Protein AF-A0AAV7YEY8-F1 (afdb_monomer_lite)

Sequence (402 aa):
MEERMKKLDQERDEMINVRKHMEEERKQMEARRTKLEKQLDEMQEEQTEMKDKRNVMENELKQLKFEKLIFEEDFETYKALKKKDLQIEKQNEQIDKQNKQIKEQNKQIKEQNNRIDKQDEKVNLQALTNKTKGLSIGKLPQKQNPQQEHKTQGKLQKRLEIGLSKVRYCIKIWKEEHRISKKKRGVKKREFENDLKNFVLEETVENRTMSCQILSNKCKTKFPNSKCSPTTIYRIRKSLNFDYKPPRIRQSLNEIQIAKRLLFALDHKSNKTDWARVLFTDESWVIKKANREYGCLNWIFQQDGARPHTSRKTMDFLNRGCQVMNPWPPNIPDLNPIENLWSIMDRRLKHVNPKNKEEFIDQLINVWESIKWETLENLTLSMDNRINLVIERDGQSINGFF

Radius of gyration: 41.85 Å; chains: 1; bounding box: 90×103×109 Å

InterPro domains:
  IPR036397 Ribonuclease H superfamily [G3DSA:3.30.420.10] (287-399)
  IPR038717 Tc1-like transposase, DDE domain [PF13358] (291-360)

Foldseek 3Di:
DVVVVVVVVVVVVVVVVVVVVVVVVVVVVVVVVVVVVVVVVVVVVVVVVVVVVVVVVVVVVVVVVVVVVVDDDDDVVVVVVVVVVVVVVVVVVVVVVVVVVVVVVVVVVVVVVVVVVVVVVVVPPPDDDDDDDDDDDDDDYDYDDDYDDADDDVVNCVGVVDDNVVVVVQVVCCVPVVDSDPPPPPDPCDPCNVVLLVLLVVCCVVPVPDQLQNVLVVCCVVPVPDPRDSVNSVVSCVVVVNDDDDDDDDDDDDPVLLQQLLVVLVVCVVVVDDLVLEDFDEPDDCLVPCCVPQNFQSHEYEYAPDPVCPDPVNCVVDVVRYHYPPPPGHPPPQLGLVNVVVVQLVVQCVVPDDDDPVSVVVSSVVSVVPDDPVNVVVSSVCNNVSSVVSNVVSSDHPPPVD

Secondary structure (DSSP, 8-state):
-HHHHHHHHHHHHHHHHHHHHHHHHHHHHHHHHHHHHHHHHHHHHHHHHHHHHHHHHHHHHHHHHHHHTT----HHHHHHHHHHHHHHHHHHHHHHHHHHHHHHHHHHHHHHHHHHHHHHHTTS----------------------------THHHHTTS---HHHHHHHHHHHHHHSS-----------TTHHHHHHHHHHHHHHTTT--HHHHHHHHHHH-TT----HHHHHHHHHHTT----PPPP-----HHHHHHHHHHHHHHHHTT--GGGEEE-SS---HHHHHHHT-TTSSEEE----TTTTSHHHHHHHTTTSEE--PPPSS-TTT-HHHHHHHHHHHHHTT---SSHHHHHHHHHHHHHTS-HHHHHHHHHHHHHHHHHHHTTTT---TT--

Organism: NCBI:txid1746091

pLDDT: mean 74.83, std 17.25, range [26.92, 95.62]

Structure (mmCIF, N/CA/C/O backbone):
data_AF-A0AAV7YEY8-F1
#
_entry.id   AF-A0AAV7YEY8-F1
#
loop_
_atom_site.group_PDB
_atom_site.id
_atom_site.type_symbol
_atom_site.label_atom_id
_atom_site.label_alt_id
_atom_site.label_comp_id
_atom_site.label_asym_id
_atom_site.label_entity_id
_atom_site.label_seq_id
_atom_site.pdbx_PDB_ins_code
_atom_site.Cartn_x
_atom_site.Cartn_y
_atom_site.Cartn_z
_atom_site.occupancy
_atom_site.B_iso_or_equiv
_atom_site.auth_seq_id
_atom_site.auth_comp_id
_atom_site.auth_asym_id
_atom_site.auth_atom_id
_atom_site.pdbx_PDB_model_num
ATOM 1 N N . MET A 1 1 ? 50.039 70.702 -39.456 1.00 62.25 1 MET A N 1
ATOM 2 C CA . MET A 1 1 ? 48.686 70.165 -39.158 1.00 62.25 1 MET A CA 1
ATOM 3 C C . MET A 1 1 ? 48.492 68.809 -39.827 1.00 62.25 1 MET A C 1
ATOM 5 O O . MET A 1 1 ? 48.155 67.862 -39.131 1.00 62.25 1 MET A O 1
ATOM 9 N N . GLU A 1 2 ? 48.780 68.694 -41.127 1.00 64.31 2 GLU A N 1
ATOM 10 C CA . GLU A 1 2 ? 48.657 67.454 -41.914 1.00 64.31 2 GLU A CA 1
ATOM 11 C C . GLU A 1 2 ? 49.339 66.222 -41.304 1.00 64.31 2 GLU A C 1
ATOM 13 O O . GLU A 1 2 ? 48.735 65.160 -41.302 1.00 64.31 2 GLU A O 1
ATOM 18 N N . GLU A 1 3 ? 50.542 66.331 -40.728 1.00 64.19 3 GLU A N 1
ATOM 19 C CA . GLU A 1 3 ? 51.208 65.190 -40.063 1.00 64.19 3 GLU A CA 1
ATOM 20 C C . GLU A 1 3 ? 50.361 64.575 -38.940 1.00 64.19 3 GLU A C 1
ATOM 22 O O . GLU A 1 3 ? 50.338 63.360 -38.766 1.00 64.19 3 GLU A O 1
ATOM 27 N N . ARG A 1 4 ? 49.616 65.408 -38.201 1.00 63.16 4 ARG A N 1
ATOM 28 C CA . ARG A 1 4 ? 48.735 64.951 -37.121 1.00 63.16 4 ARG A CA 1
ATOM 29 C C . ARG A 1 4 ? 47.470 64.284 -37.665 1.00 63.16 4 ARG A C 1
ATOM 31 O O . ARG A 1 4 ? 46.972 63.370 -37.022 1.00 63.16 4 ARG A O 1
ATOM 38 N N . MET A 1 5 ? 46.996 64.697 -38.844 1.00 67.12 5 MET A N 1
ATOM 39 C CA . MET A 1 5 ? 45.940 63.983 -39.574 1.00 67.12 5 MET A CA 1
ATOM 40 C C . MET A 1 5 ? 46.462 62.641 -40.091 1.00 67.12 5 MET A C 1
ATOM 42 O O . MET A 1 5 ? 45.913 61.615 -39.722 1.00 67.12 5 MET A O 1
ATOM 46 N N . LYS A 1 6 ? 47.595 62.626 -40.809 1.00 69.88 6 LYS A N 1
ATOM 47 C CA . LYS A 1 6 ? 48.237 61.398 -41.312 1.00 69.88 6 LYS A CA 1
ATOM 48 C C . LYS A 1 6 ? 48.476 60.369 -40.205 1.00 69.88 6 LYS A C 1
ATOM 50 O O . LYS A 1 6 ? 48.215 59.192 -40.419 1.00 69.88 6 LYS A O 1
ATOM 55 N N . LYS A 1 7 ? 48.911 60.801 -39.014 1.00 67.81 7 LYS A N 1
ATOM 56 C CA . LYS A 1 7 ? 49.095 59.904 -37.863 1.00 67.81 7 LYS A CA 1
ATOM 57 C C . LYS A 1 7 ? 47.770 59.360 -37.311 1.00 67.81 7 LYS A C 1
ATOM 59 O O . LYS A 1 7 ? 47.708 58.182 -36.989 1.00 67.81 7 LYS A O 1
ATOM 64 N N . LEU A 1 8 ? 46.716 60.178 -37.244 1.00 66.44 8 LEU A N 1
ATOM 65 C CA . LEU A 1 8 ? 45.377 59.724 -36.841 1.00 66.44 8 LEU A CA 1
ATOM 66 C C . LEU A 1 8 ? 44.744 58.784 -37.877 1.00 66.44 8 LEU A C 1
ATOM 68 O O . LEU A 1 8 ? 44.064 57.837 -37.492 1.00 66.44 8 LEU A O 1
ATOM 72 N N . ASP A 1 9 ? 44.984 59.007 -39.170 1.00 69.94 9 ASP A N 1
ATOM 73 C CA . ASP A 1 9 ? 44.540 58.108 -40.236 1.00 69.94 9 ASP A CA 1
ATOM 74 C C . ASP A 1 9 ? 45.327 56.781 -40.211 1.00 69.94 9 ASP A C 1
ATOM 76 O O . ASP A 1 9 ? 44.713 55.725 -40.325 1.00 69.94 9 ASP A O 1
ATOM 80 N N . GLN A 1 10 ? 46.639 56.792 -39.923 1.00 68.31 10 GLN A N 1
ATOM 81 C CA . GLN A 1 10 ? 47.403 55.561 -39.653 1.00 68.31 10 GLN A CA 1
ATOM 82 C C . GLN A 1 10 ? 46.877 54.800 -38.424 1.00 68.31 10 GLN A C 1
ATOM 84 O O . GLN A 1 10 ? 46.583 53.614 -38.530 1.00 68.31 10 GLN A O 1
ATOM 89 N N . GLU A 1 11 ? 46.703 55.469 -37.278 1.00 64.62 11 GLU A N 1
ATOM 90 C CA . GLU A 1 11 ? 46.168 54.858 -36.046 1.00 64.62 11 GLU A CA 1
ATOM 91 C C . GLU A 1 11 ? 44.743 54.299 -36.264 1.00 64.62 11 GLU A C 1
ATOM 93 O O . GLU A 1 11 ? 44.367 53.265 -35.705 1.00 64.62 11 GLU A O 1
ATOM 98 N N . ARG A 1 12 ? 43.952 54.942 -37.134 1.00 69.56 12 ARG A N 1
ATOM 99 C CA . ARG A 1 12 ? 42.629 54.477 -37.567 1.00 69.56 12 ARG A CA 1
ATOM 100 C C . ARG A 1 12 ? 42.708 53.250 -38.476 1.00 69.56 12 ARG A C 1
ATOM 102 O O . ARG A 1 12 ? 41.931 52.318 -38.269 1.00 69.56 12 ARG A O 1
ATOM 109 N N . ASP A 1 13 ? 43.609 53.227 -39.451 1.00 70.19 13 ASP A N 1
ATOM 110 C CA . ASP A 1 13 ? 43.787 52.086 -40.355 1.00 70.19 13 ASP A CA 1
ATOM 111 C C . ASP A 1 13 ? 44.376 50.868 -39.625 1.00 70.19 13 ASP A C 1
ATOM 113 O O . ASP A 1 13 ? 43.931 49.739 -39.850 1.00 70.19 13 ASP A O 1
ATOM 117 N N . GLU A 1 14 ? 45.288 51.079 -38.672 1.00 71.00 14 GLU A N 1
ATOM 118 C CA . GLU A 1 14 ? 45.766 50.051 -37.741 1.00 71.00 14 GLU A CA 1
ATOM 119 C C . GLU A 1 14 ? 44.608 49.473 -36.911 1.00 71.00 14 GLU A C 1
ATOM 121 O O . GLU A 1 14 ? 44.406 48.257 -36.903 1.00 71.00 14 GLU A O 1
ATOM 126 N N . MET A 1 15 ? 43.774 50.322 -36.299 1.00 65.81 15 MET A N 1
ATOM 127 C CA . MET A 1 15 ? 42.563 49.900 -35.574 1.00 65.81 15 MET A CA 1
ATOM 128 C C . MET A 1 15 ? 41.563 49.138 -36.460 1.00 65.81 15 MET A C 1
ATOM 130 O O . MET A 1 15 ? 40.962 48.155 -36.018 1.00 65.81 15 MET A O 1
ATOM 134 N N . ILE A 1 16 ? 41.386 49.553 -37.718 1.00 71.06 16 ILE A N 1
ATOM 135 C CA . ILE A 1 16 ? 40.539 48.855 -38.696 1.00 71.06 16 ILE A CA 1
ATOM 136 C C . ILE A 1 16 ? 41.119 47.474 -39.025 1.00 71.06 16 ILE A C 1
ATOM 138 O O . ILE A 1 16 ? 40.364 46.504 -39.101 1.00 71.06 16 ILE A O 1
ATOM 142 N N . ASN A 1 17 ? 42.436 47.353 -39.185 1.00 67.00 17 ASN A N 1
ATOM 143 C CA . ASN A 1 17 ? 43.091 46.084 -39.497 1.00 67.00 17 ASN A CA 1
ATOM 144 C C . ASN A 1 17 ? 43.100 45.122 -38.297 1.00 67.00 17 ASN A C 1
ATOM 146 O O . ASN A 1 17 ? 42.762 43.953 -38.471 1.00 67.00 17 ASN A O 1
ATOM 150 N N . VAL A 1 18 ? 43.348 45.608 -37.075 1.00 67.44 18 VAL A N 1
ATOM 151 C CA . VAL A 1 18 ? 43.189 44.817 -35.838 1.00 67.44 18 VAL A CA 1
ATOM 152 C C . VAL A 1 18 ? 41.746 44.328 -35.687 1.00 67.44 18 VAL A C 1
ATOM 154 O O . VAL A 1 18 ? 41.520 43.156 -35.389 1.00 67.44 18 VAL A O 1
ATOM 157 N N . ARG A 1 19 ? 40.748 45.183 -35.954 1.00 67.12 19 ARG A N 1
ATOM 158 C CA . ARG A 1 19 ? 39.335 44.784 -35.885 1.00 67.12 19 ARG A CA 1
ATOM 159 C C . ARG A 1 19 ? 38.965 43.734 -36.937 1.00 67.12 19 ARG A C 1
ATOM 161 O O . ARG A 1 19 ? 38.253 42.794 -36.593 1.00 67.12 19 ARG A O 1
ATOM 168 N N . LYS A 1 20 ? 39.450 43.858 -38.180 1.00 71.25 20 LYS A N 1
ATOM 169 C CA . LYS A 1 20 ? 39.280 42.818 -39.215 1.00 71.25 20 LYS A CA 1
ATOM 170 C C . LYS A 1 20 ? 39.879 41.491 -38.752 1.00 71.25 20 LYS A C 1
ATOM 172 O O . LYS A 1 20 ? 39.184 40.483 -38.796 1.00 71.25 20 LYS A O 1
ATOM 177 N N . HIS A 1 21 ? 41.109 41.512 -38.236 1.00 70.88 21 HIS A N 1
ATOM 178 C CA . HIS A 1 21 ? 41.810 40.313 -37.778 1.00 70.88 21 HIS A CA 1
ATOM 179 C C . HIS A 1 21 ? 41.067 39.603 -36.633 1.00 70.88 21 HIS A C 1
ATOM 181 O O . HIS A 1 21 ? 40.788 38.412 -36.730 1.00 70.88 21 HIS A O 1
ATOM 187 N N . MET A 1 22 ? 40.627 40.345 -35.609 1.00 61.62 22 MET A N 1
ATOM 188 C CA . MET A 1 22 ? 39.791 39.812 -34.520 1.00 61.62 22 MET A CA 1
ATOM 189 C C . MET A 1 22 ? 38.469 39.204 -35.025 1.00 61.62 22 MET A C 1
ATOM 191 O O . MET A 1 22 ? 37.975 38.218 -34.476 1.00 61.62 22 MET A O 1
ATOM 195 N N . GLU A 1 23 ? 37.865 39.783 -36.068 1.00 71.06 23 GLU A N 1
ATOM 196 C CA . GLU A 1 23 ? 36.619 39.271 -36.647 1.00 71.06 23 GLU A CA 1
ATOM 197 C C . GLU A 1 23 ? 36.851 38.043 -37.551 1.00 71.06 23 GLU A C 1
ATOM 199 O O . GLU A 1 23 ? 36.002 37.153 -37.608 1.00 71.06 23 GLU A O 1
ATOM 204 N N . GLU A 1 24 ? 38.010 37.947 -38.206 1.00 75.31 24 GLU A N 1
ATOM 205 C CA . GLU A 1 24 ? 38.478 36.754 -38.922 1.00 75.31 24 GLU A CA 1
ATOM 206 C C . GLU A 1 24 ? 38.799 35.606 -37.957 1.00 75.31 24 GLU A C 1
ATOM 208 O O . GLU A 1 24 ? 38.344 34.485 -38.184 1.00 75.31 24 GLU A O 1
ATOM 213 N N . GLU A 1 25 ? 39.499 35.866 -36.847 1.00 69.50 25 GLU A N 1
ATOM 214 C CA . GLU A 1 25 ? 39.728 34.875 -35.788 1.00 69.50 25 GLU A CA 1
ATOM 215 C C . GLU A 1 25 ? 38.409 34.378 -35.190 1.00 69.50 25 GLU A C 1
ATOM 217 O O . GLU A 1 25 ? 38.214 33.169 -35.037 1.00 69.50 25 GLU A O 1
ATOM 222 N N . ARG A 1 26 ? 37.457 35.282 -34.918 1.00 67.94 26 ARG A N 1
ATOM 223 C CA . ARG A 1 26 ? 36.124 34.902 -34.435 1.00 67.94 26 ARG A CA 1
ATOM 224 C C . ARG A 1 26 ? 35.391 34.007 -35.437 1.00 67.94 26 ARG A C 1
ATOM 226 O O . ARG A 1 26 ? 34.887 32.960 -35.035 1.00 67.94 26 ARG A O 1
ATOM 233 N N . LYS A 1 27 ? 35.393 34.353 -36.729 1.00 75.25 27 LYS A N 1
ATOM 234 C CA . LYS A 1 27 ? 34.797 33.525 -37.797 1.00 75.25 27 LYS A CA 1
ATOM 235 C C . LYS A 1 27 ? 35.492 32.165 -37.926 1.00 75.25 27 LYS A C 1
ATOM 237 O O . LYS A 1 27 ? 34.819 31.157 -38.124 1.00 75.25 27 LYS A O 1
ATOM 242 N N . GLN A 1 28 ? 36.814 32.096 -37.747 1.00 73.31 28 GLN A N 1
ATOM 243 C CA . GLN A 1 28 ? 37.541 30.823 -37.701 1.00 73.31 28 GLN A CA 1
ATOM 244 C C . GLN A 1 28 ? 37.166 29.973 -36.478 1.00 73.31 28 GLN A C 1
ATOM 246 O O . GLN A 1 28 ? 37.011 28.759 -36.614 1.00 73.31 28 GLN A O 1
ATOM 251 N N . MET A 1 29 ? 37.008 30.571 -35.294 1.00 67.00 29 MET A N 1
ATOM 252 C CA . MET A 1 29 ? 36.571 29.855 -34.090 1.00 67.00 29 MET A CA 1
ATOM 253 C C . MET A 1 29 ? 35.130 29.346 -34.218 1.00 67.00 29 MET A C 1
ATOM 255 O O . MET A 1 29 ? 34.858 28.196 -33.883 1.00 67.00 29 MET A O 1
ATOM 259 N N . GLU A 1 30 ? 34.227 30.153 -34.771 1.00 72.56 30 GLU A N 1
ATOM 260 C CA . GLU A 1 30 ? 32.823 29.799 -35.008 1.00 72.56 30 GLU A CA 1
ATOM 261 C C . GLU A 1 30 ? 32.679 28.679 -36.059 1.00 72.56 30 GLU A C 1
ATOM 263 O O . GLU A 1 30 ? 31.960 27.701 -35.841 1.00 72.56 30 GLU A O 1
ATOM 268 N N . ALA A 1 31 ? 33.462 28.727 -37.144 1.00 76.62 31 ALA A N 1
ATOM 269 C CA . ALA A 1 31 ? 33.536 27.644 -38.128 1.00 76.62 31 ALA A CA 1
ATOM 270 C C . ALA A 1 31 ? 34.124 26.341 -37.544 1.00 76.62 31 ALA A C 1
ATOM 272 O O . ALA A 1 31 ? 33.639 25.249 -37.852 1.00 76.62 31 ALA A O 1
ATOM 273 N N . ARG A 1 32 ? 35.138 26.427 -36.666 1.00 76.56 32 ARG A N 1
ATOM 274 C CA . ARG A 1 32 ? 35.674 25.260 -35.933 1.00 76.56 32 ARG A CA 1
ATOM 275 C C . ARG A 1 32 ? 34.635 24.675 -34.975 1.00 76.56 32 ARG A C 1
ATOM 277 O O . ARG A 1 32 ? 34.496 23.456 -34.926 1.00 76.56 32 ARG A O 1
ATOM 284 N N . ARG A 1 33 ? 33.888 25.524 -34.263 1.00 68.75 33 ARG A N 1
ATOM 285 C CA . ARG A 1 33 ? 32.798 25.116 -33.366 1.00 68.75 33 ARG A CA 1
ATOM 286 C C . ARG A 1 33 ? 31.695 24.377 -34.127 1.00 68.75 33 ARG A C 1
ATOM 288 O O . ARG A 1 33 ? 31.407 23.239 -33.784 1.00 68.75 33 ARG A O 1
ATOM 295 N N . THR A 1 34 ? 31.181 24.963 -35.209 1.00 74.88 34 THR A N 1
ATOM 296 C CA . THR A 1 34 ? 30.127 24.351 -36.043 1.00 74.88 34 THR A CA 1
ATOM 297 C C . THR A 1 34 ? 30.566 22.992 -36.604 1.00 74.88 34 THR A C 1
ATOM 299 O O . THR A 1 34 ? 29.780 22.048 -36.670 1.00 74.88 34 THR A O 1
ATOM 302 N N . LYS A 1 35 ? 31.851 22.850 -36.971 1.00 83.69 35 LYS A N 1
ATO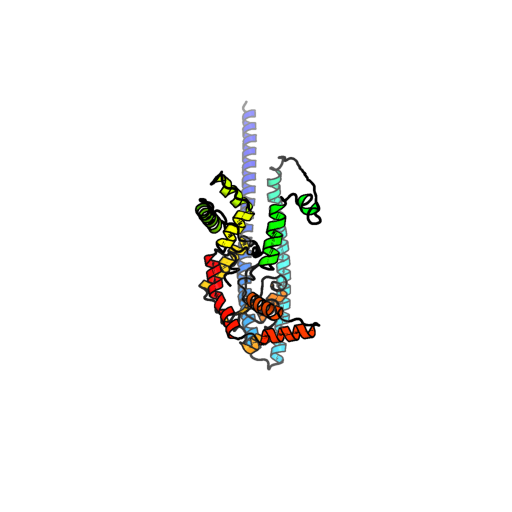M 303 C CA . LYS A 1 35 ? 32.418 21.566 -37.408 1.00 83.69 35 LYS A CA 1
ATOM 304 C C . LYS A 1 35 ? 32.433 20.519 -36.285 1.00 83.69 35 LYS A C 1
ATOM 306 O O . LYS A 1 35 ? 32.103 19.368 -36.550 1.00 83.69 35 LYS A O 1
ATOM 311 N N . LEU A 1 36 ? 32.797 20.903 -35.060 1.00 68.00 36 LEU A N 1
ATOM 312 C CA . LEU A 1 36 ? 32.790 20.007 -33.897 1.00 68.00 36 LEU A CA 1
ATOM 313 C C . LEU A 1 36 ? 31.368 19.622 -33.465 1.00 68.00 36 LEU A C 1
ATOM 315 O O . LEU A 1 36 ? 31.143 18.470 -33.111 1.00 68.00 36 LEU A O 1
ATOM 319 N N . GLU A 1 37 ? 30.413 20.552 -33.532 1.00 71.50 37 GLU A N 1
ATOM 320 C CA . GLU A 1 37 ? 28.995 20.287 -33.253 1.00 71.50 37 GLU A CA 1
ATOM 321 C C . GLU A 1 37 ? 28.425 19.273 -34.261 1.00 71.50 37 GLU A C 1
ATOM 323 O O . GLU A 1 37 ? 27.882 18.253 -33.845 1.00 71.50 37 GLU A O 1
ATOM 328 N N . LYS A 1 38 ? 28.690 19.435 -35.568 1.00 82.75 38 LYS A N 1
ATOM 329 C CA . LYS A 1 38 ? 28.281 18.447 -36.586 1.00 82.75 38 LYS A CA 1
ATOM 330 C C . LYS A 1 38 ? 28.879 17.052 -36.352 1.00 82.75 38 LYS A C 1
ATOM 332 O O . LYS A 1 38 ? 28.172 16.060 -36.490 1.00 82.75 38 LYS A O 1
ATOM 337 N N . GLN A 1 39 ? 30.156 16.967 -35.966 1.00 78.44 39 GLN A N 1
ATOM 338 C CA . GLN A 1 39 ? 30.795 15.684 -35.632 1.00 78.44 39 GLN A CA 1
ATOM 339 C C . GLN A 1 39 ? 30.209 15.049 -34.358 1.00 78.44 39 GLN A C 1
ATOM 341 O O . GLN A 1 39 ? 30.163 13.826 -34.245 1.00 78.44 39 GLN A O 1
ATOM 346 N N . LEU A 1 40 ? 29.747 15.858 -33.400 1.00 67.62 40 LEU A N 1
ATOM 347 C CA . LEU A 1 40 ? 29.091 15.378 -32.184 1.00 67.62 40 LEU A CA 1
ATOM 348 C C . LEU A 1 40 ? 27.679 14.835 -32.463 1.00 67.62 40 LEU A C 1
ATOM 350 O O . LEU A 1 40 ? 27.263 13.878 -31.809 1.00 67.62 40 LEU A O 1
ATOM 354 N N . ASP A 1 41 ? 26.955 15.411 -33.422 1.00 74.81 41 ASP A N 1
ATOM 355 C CA . ASP A 1 41 ? 25.645 14.915 -33.856 1.00 74.81 41 ASP A CA 1
ATOM 356 C C . ASP A 1 41 ? 25.776 13.604 -34.650 1.00 74.81 41 ASP A C 1
ATOM 358 O O . ASP A 1 41 ? 25.106 12.625 -34.322 1.00 74.81 41 ASP A O 1
ATOM 362 N N . GLU A 1 42 ? 26.725 13.526 -35.593 1.00 81.25 42 GLU A N 1
ATOM 363 C CA . GLU A 1 42 ? 27.070 12.288 -36.320 1.00 81.25 42 GLU A CA 1
ATOM 364 C C . GLU A 1 42 ? 27.399 11.135 -35.343 1.00 81.25 42 GLU A C 1
ATOM 366 O O . GLU A 1 42 ? 26.843 10.040 -35.441 1.00 81.25 42 GLU A O 1
ATOM 371 N N . MET A 1 43 ? 28.214 11.400 -34.312 1.00 70.38 43 MET A N 1
ATOM 372 C CA . MET A 1 43 ? 28.537 10.421 -33.260 1.00 70.38 43 MET A CA 1
ATOM 373 C C . MET A 1 43 ? 27.361 10.057 -32.331 1.00 70.38 43 MET A C 1
ATOM 375 O O . MET A 1 43 ? 27.432 9.040 -31.629 1.00 70.38 43 MET A O 1
ATOM 379 N N . GLN A 1 44 ? 26.304 10.872 -32.252 1.00 68.88 44 GLN A N 1
ATOM 380 C CA . GLN A 1 44 ? 25.084 10.553 -31.494 1.00 68.88 44 GLN A CA 1
ATOM 381 C C . GLN A 1 44 ? 24.115 9.694 -32.313 1.00 68.88 44 GLN A C 1
ATOM 383 O O . GLN A 1 44 ? 23.474 8.797 -31.753 1.00 68.88 44 GLN A O 1
ATOM 388 N N . GLU A 1 45 ? 24.041 9.921 -33.624 1.00 79.25 45 GLU A N 1
ATOM 389 C CA . GLU A 1 45 ? 23.266 9.095 -34.550 1.00 79.25 45 GLU A CA 1
ATOM 390 C C . GLU A 1 45 ? 23.844 7.670 -34.617 1.00 79.25 45 GLU A C 1
ATOM 392 O O . GLU A 1 45 ? 23.118 6.710 -34.347 1.00 79.25 45 GLU A O 1
ATOM 397 N N . GLU A 1 46 ? 25.167 7.522 -34.786 1.00 75.94 46 GLU A N 1
ATOM 398 C CA . GLU A 1 46 ? 25.861 6.221 -34.710 1.00 75.94 46 GLU A CA 1
ATOM 399 C C . GLU A 1 46 ? 25.606 5.488 -33.378 1.00 75.94 46 GLU A C 1
ATOM 401 O O . GLU A 1 46 ? 25.328 4.286 -33.359 1.00 75.94 46 GLU A O 1
ATOM 406 N N . GLN A 1 47 ? 25.663 6.195 -32.241 1.00 63.47 47 GLN A N 1
ATOM 407 C CA . GLN A 1 47 ? 25.373 5.604 -30.926 1.00 63.47 47 GLN A CA 1
ATOM 408 C C . GLN A 1 47 ? 23.916 5.148 -30.785 1.00 63.47 47 GLN A C 1
ATOM 410 O O . GLN A 1 47 ? 23.649 4.170 -30.081 1.00 63.47 47 GLN A O 1
ATOM 415 N N . THR A 1 48 ? 22.980 5.836 -31.436 1.00 73.81 48 THR A N 1
ATOM 416 C CA . THR A 1 48 ? 21.555 5.485 -31.413 1.00 73.81 48 THR A CA 1
ATOM 417 C C . THR A 1 48 ? 21.301 4.253 -32.279 1.00 73.81 48 THR A C 1
ATOM 419 O O . THR A 1 48 ? 20.737 3.273 -31.794 1.00 73.81 48 THR A O 1
ATOM 422 N N . GLU A 1 49 ? 21.836 4.225 -33.499 1.00 78.62 49 GLU A N 1
ATOM 423 C CA . GLU A 1 49 ? 21.730 3.071 -34.395 1.00 78.62 49 GLU A CA 1
ATOM 424 C C . GLU A 1 49 ? 22.399 1.814 -33.793 1.00 78.62 49 GLU A C 1
ATOM 426 O O . GLU A 1 49 ? 21.831 0.720 -33.819 1.00 78.62 49 GLU A O 1
ATOM 431 N N . MET A 1 50 ? 23.568 1.960 -33.156 1.00 69.25 50 MET A N 1
ATOM 432 C CA . MET A 1 50 ? 24.246 0.873 -32.432 1.00 69.25 50 MET A CA 1
ATOM 433 C C . MET A 1 50 ? 23.454 0.372 -31.217 1.00 69.25 50 MET A C 1
ATOM 435 O O . MET A 1 50 ? 23.457 -0.827 -30.921 1.00 69.25 50 MET A O 1
ATOM 439 N N . LYS A 1 51 ? 22.755 1.266 -30.511 1.00 72.25 51 LYS A N 1
ATOM 440 C CA . LYS A 1 51 ? 21.870 0.911 -29.395 1.00 72.25 51 LYS A CA 1
ATOM 441 C C . LYS A 1 51 ? 20.646 0.133 -29.878 1.00 72.25 51 LYS A C 1
ATOM 443 O O . LYS A 1 51 ? 20.263 -0.830 -29.218 1.00 72.25 51 LYS A O 1
ATOM 448 N N . ASP A 1 52 ? 20.080 0.474 -31.031 1.00 75.88 52 ASP A N 1
ATOM 449 C CA . ASP A 1 52 ? 18.922 -0.242 -31.572 1.00 75.88 52 ASP A CA 1
ATOM 450 C C . ASP A 1 52 ? 19.302 -1.571 -32.236 1.00 75.88 52 ASP A C 1
ATOM 452 O O . ASP A 1 52 ? 18.645 -2.580 -31.975 1.00 75.88 52 ASP A O 1
ATOM 456 N N . LYS A 1 53 ? 20.449 -1.650 -32.926 1.00 78.00 53 LYS A N 1
ATOM 457 C CA . LYS A 1 53 ? 21.075 -2.931 -33.320 1.00 78.00 53 LYS A CA 1
ATOM 458 C C . LYS A 1 53 ? 21.286 -3.849 -32.111 1.00 78.00 53 LYS A C 1
ATOM 460 O O . LYS A 1 53 ? 20.992 -5.042 -32.171 1.00 78.00 53 LYS A O 1
ATOM 465 N N . ARG A 1 54 ? 21.734 -3.294 -30.977 1.00 68.50 54 ARG A N 1
ATOM 466 C CA . ARG A 1 54 ? 21.831 -4.023 -29.703 1.00 68.50 54 ARG A CA 1
ATOM 467 C C . ARG A 1 54 ? 20.461 -4.446 -29.158 1.00 68.50 54 ARG A C 1
ATOM 469 O O . ARG A 1 54 ? 20.346 -5.578 -28.702 1.00 68.50 54 ARG A O 1
ATOM 476 N N . ASN A 1 55 ? 19.439 -3.589 -29.198 1.00 68.12 55 ASN A N 1
ATOM 477 C CA . ASN A 1 55 ? 18.084 -3.933 -28.746 1.00 68.12 55 ASN A CA 1
ATOM 478 C C . ASN A 1 55 ? 17.495 -5.105 -29.553 1.00 68.12 55 ASN A C 1
ATOM 480 O O . ASN A 1 55 ? 16.895 -6.006 -28.967 1.00 68.12 55 ASN A O 1
ATOM 484 N N . VAL A 1 56 ? 17.713 -5.123 -30.875 1.00 76.06 56 VAL A N 1
ATOM 485 C CA . VAL A 1 56 ? 17.333 -6.236 -31.761 1.00 76.06 56 VAL A CA 1
ATOM 486 C C . VAL A 1 56 ? 18.073 -7.514 -31.361 1.00 76.06 56 VAL A C 1
ATOM 488 O O . VAL A 1 56 ? 17.417 -8.486 -30.989 1.00 76.06 56 VAL A O 1
ATOM 491 N N . MET A 1 57 ? 19.410 -7.494 -31.301 1.00 68.56 57 MET A N 1
ATOM 492 C CA . MET A 1 57 ? 20.203 -8.669 -30.900 1.00 68.56 57 MET A CA 1
ATOM 493 C C . MET A 1 57 ? 19.872 -9.173 -29.486 1.00 68.56 57 MET A C 1
ATOM 495 O O . MET A 1 57 ? 19.867 -10.378 -29.245 1.00 68.56 57 MET A O 1
ATOM 499 N N . GLU A 1 58 ? 19.570 -8.292 -28.525 1.00 64.19 58 GLU A N 1
ATOM 500 C CA . GLU A 1 58 ? 19.129 -8.708 -27.188 1.00 64.19 58 GLU A CA 1
ATOM 501 C C . GLU A 1 58 ? 17.745 -9.373 -27.206 1.00 64.19 58 GLU A C 1
ATOM 503 O O . GLU A 1 58 ? 17.479 -10.219 -26.353 1.00 64.19 58 GLU A O 1
ATOM 508 N N . ASN A 1 59 ? 16.865 -9.026 -28.148 1.00 61.31 59 ASN A N 1
ATOM 509 C CA . ASN A 1 59 ? 15.553 -9.654 -28.303 1.00 61.31 59 ASN A CA 1
ATOM 510 C C . ASN A 1 59 ? 15.640 -10.982 -29.069 1.00 61.31 59 ASN A C 1
ATOM 512 O O . ASN A 1 59 ? 15.091 -11.974 -28.593 1.00 61.31 59 ASN A O 1
ATOM 516 N N . GLU A 1 60 ? 16.417 -11.051 -30.151 1.00 71.81 60 GLU A N 1
ATOM 517 C CA . GLU A 1 60 ? 16.760 -12.310 -30.832 1.00 71.81 60 GLU A CA 1
ATOM 518 C C . GLU A 1 60 ? 17.422 -13.298 -29.860 1.00 71.81 60 GLU A C 1
ATOM 520 O O . GLU A 1 60 ? 17.054 -14.468 -29.795 1.00 71.81 60 GLU A O 1
ATOM 525 N N . LEU A 1 61 ? 18.344 -12.825 -29.012 1.00 59.91 61 LEU A N 1
ATOM 526 C CA . LEU A 1 61 ? 18.996 -13.652 -27.998 1.00 59.91 61 LEU A CA 1
ATOM 527 C C . LEU A 1 61 ? 18.042 -14.086 -26.872 1.00 59.91 61 LEU A C 1
ATOM 529 O O . LEU A 1 61 ? 18.252 -15.155 -26.298 1.00 59.91 61 LEU A O 1
ATOM 533 N N . LYS A 1 62 ? 17.001 -13.305 -26.541 1.00 65.75 62 LYS A N 1
ATOM 534 C CA . LYS A 1 62 ? 15.917 -13.753 -25.641 1.00 65.75 62 LYS A CA 1
ATOM 535 C C . LYS A 1 62 ? 15.078 -14.837 -26.314 1.00 65.75 62 LYS A C 1
ATOM 537 O O . LYS A 1 62 ? 14.802 -15.843 -25.670 1.00 65.75 62 LYS A O 1
ATOM 542 N N . GLN A 1 63 ? 14.734 -14.669 -27.590 1.00 61.62 63 GLN A N 1
ATOM 543 C CA . GLN A 1 63 ? 13.945 -15.637 -28.349 1.00 61.62 63 GLN A CA 1
ATOM 544 C C . GLN A 1 63 ? 14.696 -16.967 -28.534 1.00 61.62 63 GLN A C 1
ATOM 546 O O . GLN A 1 63 ? 14.171 -18.013 -28.170 1.00 61.62 63 GLN A O 1
ATOM 551 N N . LEU A 1 64 ? 15.967 -16.939 -28.938 1.00 58.31 64 LEU A N 1
ATOM 552 C CA . LEU A 1 64 ? 16.811 -18.138 -29.036 1.00 58.31 64 LEU A CA 1
ATOM 553 C C . LEU A 1 64 ? 17.033 -18.817 -27.669 1.00 58.31 64 LEU A C 1
ATOM 555 O O . LEU A 1 64 ? 17.159 -20.037 -27.592 1.00 58.31 64 LEU A O 1
ATOM 559 N N . LYS A 1 65 ? 17.061 -18.054 -26.565 1.00 54.41 65 LYS A N 1
ATOM 560 C CA . LYS A 1 65 ? 17.099 -18.611 -25.196 1.00 54.41 65 LYS A CA 1
ATOM 561 C C . LYS A 1 65 ? 15.754 -19.183 -24.740 1.00 54.41 65 LYS A C 1
ATOM 563 O O . LYS A 1 65 ? 15.757 -20.086 -23.911 1.00 54.41 65 LYS A O 1
ATOM 568 N N . PHE A 1 66 ? 14.642 -18.675 -25.263 1.00 46.31 66 PHE A N 1
ATOM 569 C CA . PHE A 1 66 ? 13.294 -19.196 -25.040 1.00 46.31 66 PHE A CA 1
ATOM 570 C C . PHE A 1 66 ? 13.087 -20.507 -25.810 1.00 46.31 66 PHE A C 1
ATOM 572 O O . PHE A 1 66 ? 12.732 -21.507 -25.199 1.00 46.31 66 PHE A O 1
ATOM 579 N N . GLU A 1 67 ? 13.429 -20.543 -27.100 1.00 51.69 67 GLU A N 1
ATOM 580 C CA . GLU A 1 67 ? 13.415 -21.752 -27.938 1.00 51.69 67 GLU A CA 1
ATOM 581 C C . GLU A 1 67 ? 14.310 -22.856 -27.344 1.00 51.69 67 GLU A C 1
ATOM 583 O O . GLU A 1 67 ? 13.879 -24.000 -27.200 1.00 51.69 67 GLU A O 1
ATOM 588 N N . LYS A 1 68 ? 15.515 -22.501 -26.872 1.00 48.47 68 LYS A N 1
ATOM 589 C CA . LYS A 1 68 ? 16.418 -23.424 -26.162 1.00 48.47 68 LYS A CA 1
ATOM 590 C C . LYS A 1 68 ? 15.832 -23.992 -24.858 1.00 48.47 68 LYS A C 1
ATOM 592 O O . LYS A 1 68 ? 16.229 -25.074 -24.446 1.00 48.47 68 LYS A O 1
ATOM 597 N N . LEU A 1 69 ? 14.902 -23.300 -24.198 1.00 45.53 69 LEU A N 1
ATOM 598 C CA . LEU A 1 69 ? 14.286 -23.784 -22.955 1.00 45.53 69 LEU A CA 1
ATOM 599 C C . LEU A 1 69 ? 13.193 -24.847 -23.199 1.00 45.53 69 LEU A C 1
ATOM 601 O O . LEU A 1 69 ? 12.667 -25.405 -22.240 1.00 45.53 69 LEU A O 1
ATOM 605 N N . ILE A 1 70 ? 12.837 -25.107 -24.463 1.00 45.50 70 ILE A N 1
ATOM 606 C CA . ILE A 1 70 ? 11.779 -26.050 -24.858 1.00 45.50 70 ILE A CA 1
ATOM 607 C C . ILE A 1 70 ? 12.361 -27.440 -25.201 1.00 45.50 70 ILE A C 1
ATOM 609 O O . ILE A 1 70 ? 11.657 -28.437 -25.062 1.00 45.50 70 ILE A O 1
ATOM 613 N N . PHE A 1 71 ? 13.646 -27.530 -25.577 1.00 45.69 71 PHE A N 1
ATOM 614 C CA . PHE A 1 71 ? 14.345 -28.783 -25.902 1.00 45.69 71 PHE A CA 1
ATOM 615 C C . PHE A 1 71 ? 15.793 -28.796 -25.368 1.00 45.69 71 PHE A C 1
ATOM 617 O O . PHE A 1 71 ? 16.638 -28.047 -25.858 1.00 45.69 71 PHE A O 1
ATOM 624 N N . GLU A 1 72 ? 16.115 -29.710 -24.443 1.00 46.69 72 GLU A N 1
ATOM 625 C CA . GLU A 1 72 ? 17.499 -30.032 -24.040 1.00 46.69 72 GLU A CA 1
ATOM 626 C C . GLU A 1 72 ? 17.827 -31.527 -24.250 1.00 46.69 72 GLU A C 1
ATOM 628 O O . GLU A 1 72 ? 17.885 -32.289 -23.292 1.00 46.69 72 GLU A O 1
ATOM 633 N N . GLU A 1 73 ? 18.108 -31.936 -25.495 1.00 46.75 73 GLU A N 1
ATOM 634 C CA . GLU A 1 73 ? 18.790 -33.212 -25.815 1.00 46.75 73 GLU A CA 1
ATOM 635 C C . GLU A 1 73 ? 19.808 -33.065 -26.978 1.00 46.75 73 GLU A C 1
ATOM 637 O O . GLU A 1 73 ? 19.703 -33.726 -28.005 1.00 46.75 73 GLU A O 1
ATOM 642 N N . ASP A 1 74 ? 20.830 -32.205 -26.829 1.00 52.81 74 ASP A N 1
ATOM 643 C CA . ASP A 1 74 ? 22.115 -32.370 -27.547 1.00 52.81 74 ASP A CA 1
ATOM 644 C C . ASP A 1 74 ? 23.303 -31.703 -26.817 1.00 52.81 74 ASP A C 1
ATOM 646 O O . ASP A 1 74 ? 23.297 -30.516 -26.471 1.00 52.81 74 ASP A O 1
ATOM 650 N N . PHE A 1 75 ? 24.371 -32.481 -26.634 1.00 47.41 75 PHE A N 1
ATOM 651 C CA . PHE A 1 75 ? 25.619 -32.081 -25.991 1.00 47.41 75 PHE A CA 1
ATOM 652 C C . PHE A 1 75 ? 26.541 -31.248 -26.902 1.00 47.41 75 PHE A C 1
ATOM 654 O O . PHE A 1 75 ? 27.205 -30.321 -26.422 1.00 47.41 75 PHE A O 1
ATOM 661 N N . GLU A 1 76 ? 26.583 -31.515 -28.213 1.00 53.50 76 GLU A N 1
ATOM 662 C CA . GLU A 1 76 ? 27.447 -30.749 -29.125 1.00 53.50 76 GLU A CA 1
ATOM 663 C C . GLU A 1 76 ? 26.868 -29.350 -29.401 1.00 53.50 76 GLU A C 1
ATOM 665 O O . GLU A 1 76 ? 27.619 -28.371 -29.442 1.00 53.50 76 GLU A O 1
ATOM 670 N N . THR A 1 77 ? 25.542 -29.200 -29.440 1.00 52.28 77 THR A N 1
ATOM 671 C CA . THR A 1 77 ? 24.858 -27.895 -29.461 1.00 52.28 77 THR A CA 1
ATOM 672 C C . THR A 1 77 ? 25.190 -27.052 -28.221 1.00 52.28 77 THR A C 1
ATOM 674 O O . THR A 1 77 ? 25.507 -25.865 -28.351 1.00 52.28 77 THR A O 1
ATOM 677 N N . TYR A 1 78 ? 25.226 -27.640 -27.016 1.00 51.19 78 TYR A N 1
ATOM 678 C CA . TYR A 1 78 ? 25.686 -26.943 -25.801 1.00 51.19 78 TYR A CA 1
ATOM 679 C C . TYR A 1 78 ? 27.140 -26.448 -25.927 1.00 51.19 78 TYR A C 1
ATOM 681 O O . TYR A 1 78 ? 27.451 -25.299 -25.599 1.00 51.19 78 TYR A O 1
ATOM 689 N N . LYS A 1 79 ? 28.029 -27.292 -26.454 1.00 55.03 79 LYS A N 1
ATOM 690 C CA . LYS A 1 79 ? 29.459 -27.012 -26.660 1.00 55.03 79 LYS A CA 1
ATOM 691 C C . LYS A 1 79 ? 29.691 -25.914 -27.711 1.00 55.03 79 LYS A C 1
ATOM 693 O O . LYS A 1 79 ? 30.528 -25.031 -27.504 1.00 55.03 79 LYS A O 1
ATOM 698 N N . ALA A 1 80 ? 28.913 -25.912 -28.795 1.00 57.84 80 ALA A N 1
ATOM 699 C CA . ALA A 1 80 ? 28.915 -24.866 -29.816 1.00 57.84 80 ALA A CA 1
ATOM 700 C C . ALA A 1 80 ? 28.406 -23.519 -29.269 1.00 57.84 80 ALA A C 1
ATOM 702 O O . ALA A 1 80 ? 29.017 -22.478 -29.526 1.00 57.84 80 ALA A O 1
ATOM 703 N N . LEU A 1 81 ? 27.337 -23.530 -28.465 1.00 52.62 81 LEU A N 1
ATOM 704 C CA . LEU A 1 81 ? 26.811 -22.329 -27.808 1.00 52.62 81 LEU A CA 1
ATOM 705 C C . LEU A 1 81 ? 27.814 -21.738 -26.813 1.00 52.62 81 LEU A C 1
ATOM 707 O O . LEU A 1 81 ? 28.115 -20.552 -26.905 1.00 52.62 81 LEU A O 1
ATOM 711 N N . LYS A 1 82 ? 28.444 -22.560 -25.966 1.00 62.38 82 LYS A N 1
ATOM 712 C CA . LYS A 1 82 ? 29.482 -22.106 -25.024 1.00 62.38 82 LYS A CA 1
ATOM 713 C C . LYS A 1 82 ? 30.687 -21.455 -25.724 1.00 62.38 82 LYS A C 1
ATOM 715 O O . LYS A 1 82 ? 31.313 -20.550 -25.174 1.00 62.38 82 LYS A O 1
ATOM 720 N N . LYS A 1 83 ? 30.999 -21.878 -26.957 1.00 69.81 83 LYS A N 1
ATOM 721 C CA . LYS A 1 83 ? 32.020 -21.245 -27.809 1.00 69.81 83 LYS A CA 1
ATOM 722 C C . LYS A 1 83 ? 31.559 -19.890 -28.370 1.00 69.81 83 LYS A C 1
ATOM 724 O O . LYS A 1 83 ? 32.382 -18.981 -28.451 1.00 69.81 83 LYS A O 1
ATOM 729 N N . LYS A 1 84 ? 30.271 -19.734 -28.710 1.00 66.12 84 LYS A N 1
ATOM 730 C CA . LYS A 1 84 ? 29.673 -18.441 -29.101 1.00 66.12 84 LYS A CA 1
ATOM 731 C C . LYS A 1 84 ? 29.591 -17.467 -27.922 1.00 66.12 84 LYS A C 1
ATOM 733 O O . LYS A 1 84 ? 29.994 -16.321 -28.087 1.00 66.12 84 LYS A O 1
ATOM 738 N N . ASP A 1 85 ? 29.163 -17.914 -26.740 1.00 63.59 85 ASP A N 1
ATOM 739 C CA . ASP A 1 85 ? 29.102 -17.083 -25.526 1.00 63.59 85 ASP A CA 1
ATOM 740 C C . ASP A 1 85 ? 30.479 -16.466 -25.206 1.00 63.59 85 ASP A C 1
ATOM 742 O O . ASP A 1 85 ? 30.593 -15.252 -25.050 1.00 63.59 85 ASP A O 1
ATOM 746 N N . LEU A 1 86 ? 31.550 -17.271 -25.237 1.00 75.75 86 LEU A N 1
ATOM 747 C CA . LEU A 1 86 ? 32.935 -16.812 -25.036 1.00 75.75 86 LEU A CA 1
ATOM 748 C C . LEU A 1 86 ? 33.434 -15.841 -26.130 1.00 75.75 86 LEU A C 1
ATOM 750 O O . LEU A 1 86 ? 34.360 -15.060 -25.905 1.00 75.75 86 LEU A O 1
ATOM 754 N N . GLN A 1 87 ? 32.859 -15.890 -27.334 1.00 73.88 87 GLN A N 1
ATOM 755 C CA . GLN A 1 87 ? 33.184 -14.964 -28.422 1.00 73.88 87 GLN A CA 1
ATOM 756 C C . GLN A 1 87 ? 32.440 -13.627 -28.263 1.00 73.88 87 GLN A C 1
ATOM 758 O O . GLN A 1 87 ? 33.045 -12.573 -28.454 1.00 73.88 87 GLN A O 1
ATOM 763 N N . ILE A 1 88 ? 31.178 -13.670 -27.824 1.00 65.25 88 ILE A N 1
ATOM 764 C CA . ILE A 1 88 ? 30.370 -12.496 -27.462 1.00 65.25 88 ILE A CA 1
ATOM 765 C C . ILE A 1 88 ? 30.983 -11.772 -26.252 1.00 65.25 88 ILE A C 1
ATOM 767 O O . ILE A 1 88 ? 31.094 -10.550 -26.255 1.00 65.25 88 ILE A O 1
ATOM 771 N N . GLU A 1 89 ? 31.450 -12.508 -25.241 1.00 74.81 89 GLU A N 1
ATOM 772 C CA . GLU A 1 89 ? 32.129 -11.956 -24.060 1.00 74.81 89 GLU A CA 1
ATOM 773 C C . GLU A 1 89 ? 33.385 -11.151 -24.446 1.00 74.81 89 GLU A C 1
ATOM 775 O O . GLU A 1 89 ? 33.551 -10.007 -24.018 1.00 74.81 89 GLU A O 1
ATOM 780 N N . LYS A 1 90 ? 34.208 -11.680 -25.362 1.00 81.19 90 LYS A N 1
ATOM 781 C CA . LYS A 1 90 ? 35.382 -10.976 -25.912 1.00 81.19 90 LYS A CA 1
ATOM 782 C C . LYS A 1 90 ? 35.020 -9.739 -26.739 1.00 81.19 90 LYS A C 1
ATOM 784 O O . LYS A 1 90 ? 35.734 -8.739 -26.672 1.00 81.19 90 LYS A O 1
ATOM 789 N N . GLN A 1 91 ? 33.927 -9.782 -27.502 1.00 70.19 91 GLN A N 1
ATOM 790 C CA . GLN A 1 91 ? 33.435 -8.613 -28.240 1.00 70.19 91 GLN A CA 1
ATOM 791 C C . GLN A 1 91 ? 32.919 -7.525 -27.286 1.00 70.19 91 GLN A C 1
ATOM 793 O O . GLN A 1 91 ? 33.256 -6.355 -27.465 1.00 70.19 91 GLN A O 1
ATOM 798 N N . ASN A 1 92 ? 32.198 -7.898 -26.226 1.00 64.00 92 ASN A N 1
ATOM 799 C CA . ASN A 1 92 ? 31.748 -6.969 -25.186 1.00 64.00 92 ASN A CA 1
ATOM 800 C C . ASN A 1 92 ? 32.927 -6.316 -24.447 1.00 64.00 92 ASN A C 1
ATOM 802 O O . ASN A 1 92 ? 32.933 -5.101 -24.272 1.00 64.00 92 ASN A O 1
ATOM 806 N N . GLU A 1 93 ? 33.973 -7.077 -24.103 1.00 81.56 93 GLU A N 1
ATOM 807 C CA . GLU A 1 93 ? 35.220 -6.518 -23.562 1.00 81.56 93 GLU A CA 1
ATOM 808 C C . GLU A 1 93 ? 35.856 -5.463 -24.485 1.00 81.56 93 GLU A C 1
ATOM 810 O O . GLU A 1 93 ? 36.439 -4.485 -24.010 1.00 81.56 93 GLU A O 1
ATOM 815 N N . GLN A 1 94 ? 35.805 -5.673 -25.803 1.00 78.50 94 GLN A N 1
ATOM 816 C CA . GLN A 1 94 ? 36.377 -4.754 -26.788 1.00 78.50 94 GLN A CA 1
ATOM 817 C C . GLN A 1 94 ? 35.527 -3.483 -26.938 1.00 78.50 94 GLN A C 1
ATOM 819 O O . GLN A 1 94 ? 36.079 -2.381 -26.952 1.00 78.50 94 GLN A O 1
ATOM 824 N N . ILE A 1 95 ? 34.199 -3.628 -26.922 1.00 67.00 95 ILE A N 1
ATOM 825 C CA . ILE A 1 95 ? 33.235 -2.521 -26.868 1.00 67.00 95 ILE A CA 1
ATOM 826 C C . ILE A 1 95 ? 33.418 -1.698 -25.581 1.00 67.00 95 ILE A C 1
ATOM 828 O O . ILE A 1 95 ? 33.451 -0.471 -25.637 1.00 67.00 95 ILE A O 1
ATOM 832 N N . ASP A 1 96 ? 33.625 -2.327 -24.421 1.00 73.69 96 ASP A N 1
ATOM 833 C CA . ASP A 1 96 ? 33.874 -1.608 -23.163 1.00 73.69 96 ASP A CA 1
ATOM 834 C C . ASP A 1 96 ? 35.218 -0.861 -23.151 1.00 73.69 96 ASP A C 1
ATOM 836 O O . ASP A 1 96 ? 35.314 0.239 -22.594 1.00 73.69 96 ASP A O 1
ATOM 840 N N . LYS A 1 97 ? 36.249 -1.393 -23.823 1.00 80.25 97 LYS A N 1
ATOM 841 C CA . LYS A 1 97 ? 37.528 -0.690 -24.034 1.00 80.25 97 LYS A CA 1
ATOM 842 C C . LYS A 1 97 ? 37.339 0.555 -24.918 1.00 80.25 97 LYS A C 1
ATOM 844 O O . LYS A 1 97 ? 37.838 1.620 -24.552 1.00 80.25 97 LYS A O 1
ATOM 849 N N . GLN A 1 98 ? 36.552 0.464 -25.993 1.00 71.62 98 GLN A N 1
ATOM 850 C CA . GLN A 1 98 ? 36.189 1.609 -26.847 1.00 71.62 98 GLN A CA 1
ATOM 851 C C . GLN A 1 98 ? 35.334 2.644 -26.091 1.00 71.62 98 GLN A C 1
ATOM 853 O O . GLN A 1 98 ? 35.678 3.826 -26.055 1.00 71.62 98 GLN A O 1
ATOM 858 N N . ASN A 1 99 ? 34.291 2.209 -25.376 1.00 68.00 99 ASN A N 1
ATOM 859 C CA . ASN A 1 99 ? 33.453 3.066 -24.526 1.00 68.00 99 ASN A CA 1
ATOM 860 C C . ASN A 1 99 ? 34.265 3.822 -23.460 1.00 68.00 99 ASN A C 1
ATOM 862 O O . ASN A 1 99 ? 33.913 4.942 -23.081 1.00 68.00 99 ASN A O 1
ATOM 866 N N . LYS A 1 100 ? 35.353 3.227 -22.953 1.00 79.88 100 LYS A N 1
ATOM 867 C CA . LYS A 1 100 ? 36.268 3.881 -22.010 1.00 79.88 100 LYS A CA 1
ATOM 868 C C . LYS A 1 100 ? 37.116 4.971 -22.679 1.00 79.88 100 LYS A C 1
ATOM 870 O O . LYS A 1 100 ? 37.320 6.012 -22.059 1.00 79.88 100 LYS A O 1
ATOM 875 N N . GLN A 1 101 ? 37.558 4.773 -23.923 1.00 75.38 101 GLN A N 1
ATOM 876 C CA . GLN A 1 101 ? 38.255 5.807 -24.703 1.00 75.38 101 GLN A CA 1
ATOM 877 C C . GLN A 1 101 ? 37.324 6.984 -25.033 1.00 75.38 101 GLN A C 1
ATOM 879 O O . GLN A 1 101 ? 37.676 8.126 -24.743 1.00 75.38 101 GLN A O 1
ATOM 884 N N . ILE A 1 102 ? 36.105 6.707 -25.513 1.00 69.12 102 ILE A N 1
ATOM 885 C CA . ILE A 1 102 ? 35.088 7.730 -25.826 1.00 69.12 102 ILE A CA 1
ATOM 886 C C . ILE A 1 102 ? 34.746 8.571 -24.584 1.00 69.12 102 ILE A C 1
ATOM 888 O O . ILE A 1 102 ? 34.644 9.794 -24.660 1.00 69.12 102 ILE A O 1
ATOM 892 N N . LYS A 1 103 ? 34.633 7.951 -23.400 1.00 71.94 103 LYS A N 1
ATOM 893 C CA . LYS A 1 103 ? 34.403 8.680 -22.137 1.00 71.94 103 LYS A CA 1
ATOM 894 C C . LYS A 1 103 ? 35.540 9.633 -21.767 1.00 71.94 103 LYS A C 1
ATOM 896 O O . LYS A 1 103 ? 35.261 10.715 -21.254 1.00 71.94 103 LYS A O 1
ATOM 901 N N . GLU A 1 104 ? 36.793 9.263 -22.021 1.00 76.81 104 GLU A N 1
ATOM 902 C CA . GLU A 1 104 ? 37.940 10.133 -21.741 1.00 76.81 104 GLU A CA 1
ATOM 903 C C . GLU A 1 104 ? 38.062 11.262 -22.784 1.00 76.81 104 GLU A C 1
ATOM 905 O O . GLU A 1 104 ? 38.324 12.402 -22.409 1.00 76.81 104 GLU A O 1
ATOM 910 N N . GLN A 1 105 ? 37.751 11.002 -24.060 1.00 70.94 105 GLN A N 1
ATOM 911 C CA . GLN A 1 105 ? 37.632 12.043 -25.095 1.00 70.94 105 GLN A CA 1
ATOM 912 C C . GLN A 1 105 ? 36.523 13.055 -24.756 1.00 70.94 105 GLN A C 1
ATOM 914 O O . GLN A 1 105 ? 36.772 14.259 -24.726 1.00 70.94 105 GLN A O 1
ATOM 919 N N . ASN A 1 106 ? 35.328 12.583 -24.388 1.00 67.06 106 ASN A N 1
ATOM 920 C CA . ASN A 1 106 ? 34.217 13.444 -23.964 1.00 67.06 106 ASN A CA 1
ATOM 921 C C . ASN A 1 106 ? 34.552 14.258 -22.703 1.00 67.06 106 ASN A C 1
ATOM 923 O O . ASN A 1 106 ? 34.118 15.403 -22.569 1.00 67.06 106 ASN A O 1
ATOM 927 N N . LYS A 1 107 ? 35.355 13.703 -21.785 1.00 75.56 107 LYS A N 1
ATOM 928 C CA . LYS A 1 107 ? 35.894 14.435 -20.631 1.00 75.56 107 LYS A CA 1
ATOM 929 C C . LYS A 1 107 ? 36.870 15.533 -21.062 1.00 75.56 107 LYS A C 1
ATOM 931 O O . LYS A 1 107 ? 36.734 16.653 -20.581 1.00 75.56 107 LYS A O 1
ATOM 936 N N . GLN A 1 108 ? 37.785 15.261 -21.993 1.00 74.81 108 GLN A N 1
ATOM 937 C CA . GLN A 1 108 ? 38.723 16.262 -22.521 1.00 74.81 108 GLN A CA 1
ATOM 938 C C . GLN A 1 108 ? 38.003 17.404 -23.255 1.00 74.81 108 GLN A C 1
ATOM 940 O O . GLN A 1 108 ? 38.295 18.567 -22.987 1.00 74.81 108 GLN A O 1
ATOM 945 N N . ILE A 1 109 ? 37.010 17.097 -24.098 1.00 67.19 109 ILE A N 1
ATOM 946 C CA . ILE A 1 109 ? 36.162 18.100 -24.770 1.00 67.19 109 ILE A CA 1
ATOM 947 C C . ILE A 1 109 ? 35.408 18.943 -23.731 1.00 67.19 109 ILE A C 1
ATOM 949 O O . ILE A 1 109 ? 35.434 20.172 -23.777 1.00 67.19 109 ILE A O 1
ATOM 953 N N . LYS A 1 110 ? 34.800 18.304 -22.723 1.00 66.00 110 LYS A N 1
ATOM 954 C CA . LYS A 1 110 ? 34.099 19.018 -21.647 1.00 66.00 110 LYS A CA 1
ATOM 955 C C . LYS A 1 110 ? 35.044 19.873 -20.796 1.00 66.00 110 LYS A C 1
ATOM 957 O O . LYS A 1 110 ? 34.655 20.952 -20.362 1.00 66.00 110 LYS A O 1
ATOM 962 N N . GLU A 1 111 ? 36.281 19.439 -20.569 1.00 72.19 111 GLU A N 1
ATOM 963 C CA . GLU A 1 111 ? 37.317 20.244 -19.912 1.00 72.19 111 GLU A CA 1
ATOM 964 C C . GLU A 1 111 ? 37.818 21.413 -20.768 1.00 72.19 111 GLU A C 1
ATOM 966 O O . GLU A 1 111 ? 38.235 22.414 -20.192 1.00 72.19 111 GLU A O 1
ATOM 971 N N . GLN A 1 112 ? 37.777 21.323 -22.101 1.00 68.88 112 GLN A N 1
ATOM 972 C CA . GLN A 1 112 ? 38.079 22.447 -22.992 1.00 68.88 112 GLN A CA 1
ATOM 973 C C . GLN A 1 112 ? 36.950 23.485 -22.969 1.00 68.88 112 GLN A C 1
ATOM 975 O O . GLN A 1 112 ? 37.226 24.654 -22.706 1.00 68.88 112 GLN A O 1
ATOM 980 N N . ASN A 1 113 ? 35.690 23.064 -23.114 1.00 61.53 113 ASN A N 1
ATOM 981 C CA . ASN A 1 113 ? 34.534 23.968 -23.030 1.00 61.53 113 ASN A CA 1
ATOM 982 C C . ASN A 1 113 ? 34.482 24.671 -21.659 1.00 61.53 113 ASN A C 1
ATOM 984 O O . ASN A 1 113 ? 34.533 25.895 -21.600 1.00 61.53 113 ASN A O 1
ATOM 988 N N . ASN A 1 114 ? 34.603 23.916 -20.558 1.00 60.84 114 ASN A N 1
ATOM 989 C CA . ASN A 1 114 ? 34.677 24.464 -19.195 1.00 60.84 114 ASN A CA 1
ATOM 990 C C . ASN A 1 114 ? 35.854 25.442 -18.955 1.00 60.84 114 ASN A C 1
ATOM 992 O O . ASN A 1 114 ? 35.888 26.084 -17.903 1.00 60.84 114 ASN A O 1
ATOM 996 N N . ARG A 1 115 ? 36.872 25.509 -19.829 1.00 63.34 115 ARG A N 1
ATOM 997 C CA . ARG A 1 115 ? 37.946 26.523 -19.759 1.00 63.34 115 ARG A CA 1
ATOM 998 C C . ARG A 1 115 ? 37.569 27.794 -20.515 1.00 63.34 115 ARG A C 1
ATOM 1000 O O . ARG A 1 115 ? 37.940 28.866 -20.055 1.00 63.34 115 ARG A O 1
ATOM 1007 N N . ILE A 1 116 ? 36.829 27.670 -21.617 1.00 54.97 116 ILE A N 1
ATOM 1008 C CA . ILE A 1 116 ? 36.261 28.797 -22.368 1.00 54.97 116 ILE A CA 1
ATOM 1009 C C . ILE A 1 116 ? 35.219 29.504 -21.493 1.00 54.97 116 ILE A C 1
ATOM 1011 O O . ILE A 1 116 ? 35.377 30.686 -21.206 1.00 54.97 116 ILE A O 1
ATOM 1015 N N . ASP A 1 117 ? 34.254 28.761 -20.943 1.00 52.00 117 ASP A N 1
ATOM 1016 C CA . ASP A 1 117 ? 33.185 29.309 -20.091 1.00 52.00 117 ASP A CA 1
ATOM 1017 C C . ASP A 1 117 ? 33.751 30.059 -18.861 1.00 52.00 117 ASP A C 1
ATOM 1019 O O . ASP A 1 117 ? 33.287 31.135 -18.483 1.00 52.00 117 ASP A O 1
ATOM 1023 N N . LYS A 1 118 ? 34.832 29.534 -18.265 1.00 53.94 118 LYS A N 1
ATOM 1024 C CA . LYS A 1 118 ? 35.532 30.162 -17.127 1.00 53.94 118 LYS A CA 1
ATOM 1025 C C . LYS A 1 118 ? 36.395 31.363 -17.497 1.00 53.94 118 LYS A C 1
ATOM 1027 O O . LYS A 1 118 ? 36.800 32.100 -16.597 1.00 53.94 118 LYS A O 1
ATOM 1032 N N . GLN A 1 119 ? 36.704 31.555 -18.776 1.00 51.44 119 GLN A N 1
ATOM 1033 C CA . GLN A 1 119 ? 37.359 32.765 -19.257 1.00 51.44 119 GLN A CA 1
ATOM 1034 C C . GLN A 1 119 ? 36.370 33.943 -19.177 1.00 51.44 119 GLN A C 1
ATOM 1036 O O . GLN A 1 119 ? 36.738 35.007 -18.678 1.00 51.44 119 GLN A O 1
ATOM 1041 N N . ASP A 1 120 ? 35.107 33.706 -19.554 1.00 45.56 120 ASP A N 1
ATOM 1042 C CA . ASP A 1 120 ? 34.013 34.685 -19.497 1.00 45.56 120 ASP A CA 1
ATOM 1043 C C . ASP A 1 120 ? 33.506 34.925 -18.060 1.00 45.56 120 ASP A C 1
ATOM 1045 O O . ASP A 1 120 ? 33.376 36.075 -17.635 1.00 45.56 120 ASP A O 1
ATOM 1049 N N . GLU A 1 121 ? 33.286 33.878 -17.250 1.00 44.41 121 GLU A N 1
ATOM 1050 C CA . GLU A 1 121 ? 32.818 34.048 -15.856 1.00 44.41 121 GLU A CA 1
ATOM 1051 C C . GLU A 1 121 ? 33.785 34.878 -14.990 1.00 44.41 121 GLU A C 1
ATOM 1053 O O . GLU A 1 121 ? 33.360 35.597 -14.079 1.00 44.41 121 GLU A O 1
ATOM 1058 N N . LYS A 1 122 ? 35.091 34.833 -15.288 1.00 46.12 122 LYS A N 1
ATOM 1059 C CA . LYS A 1 122 ? 36.127 35.571 -14.546 1.00 46.12 122 LYS A CA 1
ATOM 1060 C C . LYS A 1 122 ? 36.025 37.095 -14.710 1.00 46.12 122 LYS A C 1
ATOM 1062 O O . LYS A 1 122 ? 36.617 37.822 -13.915 1.00 46.12 122 LYS A O 1
ATOM 1067 N N . VAL A 1 123 ? 35.256 37.577 -15.687 1.00 45.56 123 VAL A N 1
ATOM 1068 C CA . VAL A 1 123 ? 34.957 39.005 -15.889 1.00 45.56 123 VAL A CA 1
ATOM 1069 C C . VAL A 1 123 ? 33.918 39.525 -14.880 1.00 45.56 123 VAL A C 1
ATOM 1071 O O . VAL A 1 123 ? 33.878 40.722 -14.610 1.00 45.56 123 VAL A O 1
ATOM 1074 N N . ASN A 1 124 ? 33.073 38.653 -14.309 1.00 42.38 124 ASN A N 1
ATOM 1075 C CA . ASN A 1 124 ? 31.729 39.057 -13.868 1.00 42.38 124 ASN A CA 1
ATOM 1076 C C . ASN A 1 124 ? 31.402 38.818 -12.374 1.00 42.38 124 ASN A C 1
ATOM 1078 O O . ASN A 1 124 ? 30.275 39.054 -11.943 1.00 42.38 124 ASN A O 1
ATOM 1082 N N . LEU A 1 125 ? 32.355 38.345 -11.558 1.00 41.00 125 LEU A N 1
ATOM 1083 C CA . LEU A 1 125 ? 32.109 37.927 -10.162 1.00 41.00 125 LEU A CA 1
ATOM 1084 C C . LEU A 1 125 ? 33.020 38.613 -9.126 1.00 41.00 125 LEU A C 1
ATOM 1086 O O . LEU A 1 125 ? 33.657 37.969 -8.295 1.00 41.00 125 LEU A O 1
ATOM 1090 N N . GLN A 1 126 ? 33.027 39.950 -9.135 1.00 40.22 126 GLN A N 1
ATOM 1091 C CA . GLN A 1 126 ? 33.682 40.786 -8.112 1.00 40.22 126 GLN A CA 1
ATOM 1092 C C . GLN A 1 126 ? 32.667 41.513 -7.192 1.00 40.22 126 GLN A C 1
ATOM 1094 O O . GLN A 1 126 ? 32.934 42.603 -6.691 1.00 40.22 126 GLN A O 1
ATOM 1099 N N . ALA A 1 127 ? 31.493 40.906 -6.958 1.00 33.88 127 ALA A N 1
ATOM 1100 C CA . ALA A 1 127 ? 30.387 41.463 -6.164 1.00 33.88 127 ALA A CA 1
ATOM 1101 C C . ALA A 1 127 ? 30.061 40.617 -4.906 1.00 33.88 127 ALA A C 1
ATOM 1103 O O . ALA A 1 127 ? 29.977 39.394 -4.962 1.00 33.88 127 ALA A O 1
ATOM 1104 N N . LEU A 1 128 ? 29.905 41.293 -3.759 1.00 34.53 128 LEU A N 1
ATOM 1105 C CA . LEU A 1 128 ? 29.912 40.755 -2.383 1.00 34.53 128 LEU A CA 1
ATOM 1106 C C . LEU A 1 128 ? 28.636 39.992 -1.945 1.00 34.53 128 LEU A C 1
ATOM 1108 O O . LEU A 1 128 ? 27.570 40.147 -2.535 1.00 34.53 128 LEU A O 1
ATOM 1112 N N . THR A 1 129 ? 28.688 39.308 -0.783 1.00 30.75 129 THR A N 1
ATOM 1113 C CA . THR A 1 129 ? 27.525 39.161 0.139 1.00 30.75 129 THR A CA 1
ATOM 1114 C C . THR A 1 129 ? 27.915 38.850 1.612 1.00 30.75 129 THR A C 1
ATOM 1116 O O . THR A 1 129 ? 29.084 38.604 1.904 1.00 30.75 129 THR A O 1
ATOM 1119 N N . ASN A 1 130 ? 26.952 38.940 2.560 1.00 36.22 130 ASN A N 1
ATOM 1120 C CA . ASN A 1 130 ? 27.163 39.166 4.019 1.00 36.22 130 ASN A CA 1
ATOM 1121 C C . ASN A 1 130 ? 26.584 38.073 4.994 1.00 36.22 130 ASN A C 1
ATOM 1123 O O . ASN A 1 130 ? 26.522 36.903 4.632 1.00 36.22 130 ASN A O 1
ATOM 1127 N N . LYS A 1 131 ? 26.278 38.406 6.276 1.00 31.31 131 LYS A N 1
ATOM 1128 C CA . LYS A 1 131 ? 26.280 37.518 7.490 1.00 31.31 131 LYS A CA 1
ATOM 1129 C C . LYS A 1 131 ? 25.248 37.950 8.583 1.00 31.31 131 LYS A C 1
ATOM 1131 O O . LYS A 1 131 ? 24.879 39.115 8.542 1.00 31.31 131 LYS A O 1
ATOM 1136 N N . THR A 1 132 ? 24.843 37.235 9.666 1.00 33.34 132 THR A N 1
ATOM 1137 C CA . THR A 1 132 ? 24.536 35.800 10.011 1.00 33.34 132 THR A CA 1
ATOM 1138 C C . THR A 1 132 ? 23.965 35.659 11.470 1.00 33.34 132 THR A C 1
ATOM 1140 O O . THR A 1 132 ? 24.569 36.249 12.359 1.00 33.34 132 THR A O 1
ATOM 1143 N N . LYS A 1 133 ? 22.989 34.746 11.747 1.00 40.19 133 LYS A N 1
ATOM 1144 C CA . LYS A 1 133 ? 22.504 34.215 13.092 1.00 40.19 133 LYS A CA 1
ATOM 1145 C C . LYS A 1 133 ? 21.736 35.207 14.036 1.00 40.19 133 LYS A C 1
ATOM 1147 O O . LYS A 1 133 ? 21.895 36.401 13.842 1.00 40.19 133 LYS A O 1
ATOM 1152 N N . GLY A 1 134 ? 20.919 34.852 15.072 1.00 30.73 134 GLY A N 1
ATOM 1153 C CA . GLY A 1 134 ? 20.228 33.598 15.544 1.00 30.73 134 GLY A CA 1
ATOM 1154 C C . GLY A 1 134 ? 19.724 33.572 17.054 1.00 30.73 134 GLY A C 1
ATOM 1155 O O . GLY A 1 134 ? 20.331 34.260 17.861 1.00 30.73 134 GLY A O 1
ATOM 1156 N N . LEU A 1 135 ? 18.722 32.715 17.439 1.00 34.38 135 LEU A N 1
ATOM 1157 C CA . LEU A 1 135 ? 18.309 32.164 18.809 1.00 34.38 135 LEU A CA 1
ATOM 1158 C C . LEU A 1 135 ? 17.574 33.046 19.907 1.00 34.38 135 LEU A C 1
ATOM 1160 O O . LEU A 1 135 ? 17.578 34.257 19.755 1.00 34.38 135 LEU A O 1
ATOM 1164 N N . SER A 1 136 ? 16.997 32.585 21.074 1.00 38.78 136 SER A N 1
ATOM 1165 C CA . SER A 1 136 ? 16.039 31.466 21.465 1.00 38.78 136 SER A CA 1
ATOM 1166 C C . SER A 1 136 ? 15.601 31.387 23.001 1.00 38.78 136 SER A C 1
ATOM 1168 O O . SER A 1 136 ? 16.416 31.771 23.829 1.00 38.78 136 SER A O 1
ATOM 1170 N N . ILE A 1 137 ? 14.449 30.735 23.383 1.00 32.19 137 ILE A N 1
ATOM 1171 C CA . ILE A 1 137 ? 14.008 30.146 24.739 1.00 32.19 137 ILE A CA 1
ATOM 1172 C C . ILE A 1 137 ? 13.452 31.103 25.870 1.00 32.19 137 ILE A C 1
ATOM 1174 O O . ILE A 1 137 ? 13.850 32.256 25.877 1.00 32.19 137 ILE A O 1
ATOM 1178 N N . GLY A 1 138 ? 12.581 30.777 26.887 1.00 28.30 138 GLY A N 1
ATOM 1179 C CA . GLY A 1 138 ? 11.557 29.699 27.167 1.00 28.30 138 GLY A CA 1
ATOM 1180 C C . GLY A 1 138 ? 11.357 29.137 28.648 1.00 28.30 138 GLY A C 1
ATOM 1181 O O . GLY A 1 138 ? 12.368 28.838 29.273 1.00 28.30 138 GLY A O 1
ATOM 1182 N N . LYS A 1 139 ? 10.097 28.810 29.116 1.00 31.42 139 LYS A N 1
ATOM 1183 C CA . LYS A 1 139 ? 9.610 27.934 30.296 1.00 31.42 139 LYS A CA 1
ATOM 1184 C C . LYS A 1 139 ? 9.271 28.590 31.705 1.00 31.42 139 LYS A C 1
ATOM 1186 O O . LYS A 1 139 ? 9.827 29.644 31.955 1.00 31.42 139 LYS A O 1
ATOM 1191 N N . LEU A 1 140 ? 8.467 28.083 32.710 1.00 26.92 140 LEU A N 1
ATOM 1192 C CA . LEU A 1 140 ? 7.352 27.058 32.836 1.00 26.92 140 LEU A CA 1
ATOM 1193 C C . LEU A 1 140 ? 6.232 27.156 33.996 1.00 26.92 140 LEU A C 1
ATOM 1195 O O . LEU A 1 140 ? 5.119 27.497 33.608 1.00 26.92 140 LEU A O 1
ATOM 1199 N N . PRO A 1 141 ? 6.363 26.743 35.311 1.00 44.00 141 PRO A N 1
ATOM 1200 C CA . PRO A 1 141 ? 5.260 26.089 36.141 1.00 44.00 141 PRO A CA 1
ATOM 1201 C C . PRO A 1 141 ? 5.072 26.576 37.659 1.00 44.00 141 PRO A C 1
ATOM 1203 O O . PRO A 1 141 ? 5.730 27.553 37.981 1.00 44.00 141 PRO A O 1
ATOM 1206 N N . GLN A 1 142 ? 4.316 26.067 38.702 1.00 35.00 142 GLN A N 1
ATOM 1207 C CA . GLN A 1 142 ? 3.319 24.971 39.047 1.00 35.00 142 GLN A CA 1
ATOM 1208 C C . GLN A 1 142 ? 2.636 25.081 40.500 1.00 35.00 142 GLN A C 1
ATOM 1210 O O . GLN A 1 142 ? 3.176 25.809 41.321 1.00 35.00 142 GLN A O 1
ATOM 1215 N N . LYS A 1 143 ? 1.609 24.231 40.866 1.00 29.70 143 LYS A N 1
ATOM 1216 C CA . LYS A 1 143 ? 1.206 23.629 42.232 1.00 29.70 143 LYS A CA 1
ATOM 1217 C C . LYS A 1 143 ? 0.413 24.420 43.359 1.00 29.70 143 LYS A C 1
ATOM 1219 O O . LYS A 1 143 ? 0.479 25.636 43.326 1.00 29.70 143 LYS A O 1
ATOM 1224 N N . GLN A 1 144 ? -0.317 23.875 44.403 1.00 28.97 144 GLN A N 1
ATOM 1225 C CA . GLN A 1 144 ? -1.039 22.571 44.741 1.00 28.97 144 GLN A CA 1
ATOM 1226 C C . GLN A 1 144 ? -2.125 22.607 45.932 1.00 28.97 144 GLN A C 1
ATOM 1228 O O . GLN A 1 144 ? -2.691 23.669 46.148 1.00 28.97 144 GLN A O 1
ATOM 1233 N N . ASN A 1 145 ? -2.489 21.472 46.626 1.00 31.39 145 ASN A N 1
ATOM 1234 C CA . ASN A 1 145 ? -3.746 21.109 47.436 1.00 31.39 145 ASN A CA 1
ATOM 1235 C C . ASN A 1 145 ? -3.437 20.417 48.853 1.00 31.39 145 ASN A C 1
ATOM 1237 O O . ASN A 1 145 ? -2.256 20.579 49.168 1.00 31.39 145 ASN A O 1
ATOM 1241 N N . PRO A 1 146 ? -4.233 19.620 49.701 1.00 41.28 146 PRO A N 1
ATOM 1242 C CA . PRO A 1 146 ? -5.660 19.075 49.787 1.00 41.28 146 PRO A CA 1
ATOM 1243 C C . PRO A 1 146 ? -6.394 18.790 51.208 1.00 41.28 146 PRO A C 1
ATOM 1245 O O . PRO A 1 146 ? -5.777 18.913 52.256 1.00 41.28 146 PRO A O 1
ATOM 1248 N N . GLN A 1 147 ? -7.654 18.232 51.232 1.00 34.41 147 GLN A N 1
ATOM 1249 C CA . GLN A 1 147 ? -8.375 17.347 52.271 1.00 34.41 147 GLN A CA 1
ATOM 1250 C C . GLN A 1 147 ? -8.808 17.879 53.706 1.00 34.41 147 GLN A C 1
ATOM 1252 O O . GLN A 1 147 ? -8.456 19.011 53.995 1.00 34.41 147 GLN A O 1
ATOM 1257 N N . GLN A 1 148 ? -9.595 17.269 54.668 1.00 39.97 148 GLN A N 1
ATOM 1258 C CA . GLN A 1 148 ? -10.416 16.009 54.970 1.00 39.97 148 GLN A CA 1
ATOM 1259 C C . GLN A 1 148 ? -11.583 16.314 56.037 1.00 39.97 148 GLN A C 1
ATOM 1261 O O . GLN A 1 148 ? -11.920 17.488 56.084 1.00 39.97 148 GLN A O 1
ATOM 1266 N N . GLU A 1 149 ? -12.325 15.551 56.920 1.00 34.81 149 GLU A N 1
ATOM 1267 C CA . GLU A 1 149 ? -12.563 14.156 57.490 1.00 34.81 149 GLU A CA 1
ATOM 1268 C C . GLU A 1 149 ? -13.946 14.068 58.315 1.00 34.81 149 GLU A C 1
ATOM 1270 O O . GLU A 1 149 ? -14.399 15.095 58.817 1.00 34.81 149 GLU A O 1
ATOM 1275 N N . HIS A 1 150 ? -14.627 12.913 58.596 1.00 40.84 150 HIS A N 1
ATOM 1276 C CA . HIS A 1 150 ? -16.009 12.795 59.225 1.00 40.84 150 HIS A CA 1
ATOM 1277 C C . HIS A 1 150 ? -16.288 11.653 60.286 1.00 40.84 150 HIS A C 1
ATOM 1279 O O . HIS A 1 150 ? -15.874 10.525 60.055 1.00 40.84 150 HIS A O 1
ATOM 1285 N N . LYS A 1 151 ? -17.061 11.858 61.399 1.00 56.12 151 LYS A N 1
ATOM 1286 C CA . LYS A 1 151 ? -17.422 10.796 62.418 1.00 56.12 151 LYS A CA 1
ATOM 1287 C C . LYS A 1 151 ? -18.735 10.942 63.248 1.00 56.12 151 LYS A C 1
ATOM 1289 O O . LYS A 1 151 ? -19.106 12.034 63.656 1.00 56.12 151 LYS A O 1
ATOM 1294 N N . THR A 1 152 ? -19.347 9.776 63.540 1.00 47.50 152 THR A N 1
ATOM 1295 C CA . THR A 1 152 ? -20.304 9.361 64.623 1.00 47.50 152 THR A CA 1
ATOM 1296 C C . THR A 1 152 ? -21.549 10.196 65.045 1.00 47.50 152 THR A C 1
ATOM 1298 O O . THR A 1 152 ? -21.511 10.993 65.975 1.00 47.50 152 THR A O 1
ATOM 1301 N N . GLN A 1 153 ? -22.740 9.868 64.511 1.00 53.53 153 GLN A N 1
ATOM 1302 C CA . GLN A 1 153 ? -24.084 10.182 65.072 1.00 53.53 153 GLN A CA 1
ATOM 1303 C C . GLN A 1 153 ? -24.355 11.663 65.460 1.00 53.53 153 GLN A C 1
ATOM 1305 O O . GLN A 1 153 ? -24.444 12.512 64.580 1.00 53.53 153 GLN A O 1
ATOM 1310 N N . GLY A 1 154 ? -24.489 12.032 66.742 1.00 50.91 154 GLY A N 1
ATOM 1311 C CA . GLY A 1 154 ? -24.614 13.444 67.164 1.00 50.91 154 GLY A CA 1
ATOM 1312 C C . GLY A 1 154 ? -23.331 14.256 66.925 1.00 50.91 154 GLY A C 1
ATOM 1313 O O . GLY A 1 154 ? -23.382 15.459 66.672 1.00 50.91 154 GLY A O 1
ATOM 1314 N N . LYS A 1 155 ? -22.175 13.578 66.886 1.00 55.19 155 LYS A N 1
ATOM 1315 C CA . LYS A 1 155 ? -20.944 14.138 66.326 1.00 55.19 155 LYS A CA 1
ATOM 1316 C C . LYS A 1 155 ? -20.957 14.138 64.790 1.00 55.19 155 LYS A C 1
ATOM 1318 O O . LYS A 1 155 ? -20.295 15.002 64.252 1.00 55.19 155 LYS A O 1
ATOM 1323 N N . LEU A 1 156 ? -21.786 13.359 64.071 1.00 55.81 156 LEU A N 1
ATOM 1324 C CA . LEU A 1 156 ? -22.056 13.611 62.637 1.00 55.81 156 LEU A CA 1
ATOM 1325 C C . LEU A 1 156 ? -22.933 14.855 62.446 1.00 55.81 156 LEU A C 1
ATOM 1327 O O . LEU A 1 156 ? -22.690 15.589 61.502 1.00 55.81 156 LEU A O 1
ATOM 1331 N N . GLN A 1 157 ? -23.881 15.189 63.329 1.00 59.09 157 GLN A N 1
ATOM 1332 C CA . GLN A 1 157 ? -24.497 16.528 63.266 1.00 59.09 157 GLN A CA 1
ATOM 1333 C C . GLN A 1 157 ? -23.424 17.622 63.433 1.00 59.09 157 GLN A C 1
ATOM 1335 O O . GLN A 1 157 ? -23.457 18.611 62.716 1.00 59.09 157 GLN A O 1
ATOM 1340 N N . LYS A 1 158 ? -22.436 17.420 64.316 1.00 64.06 158 LYS A N 1
ATOM 1341 C CA . LYS A 1 158 ? -21.306 18.343 64.553 1.00 64.06 158 LYS A CA 1
ATOM 1342 C C . LYS A 1 158 ? -20.028 18.046 63.724 1.00 64.06 158 LYS A C 1
ATOM 1344 O O . LYS A 1 158 ? -18.949 18.468 64.126 1.00 64.06 158 LYS A O 1
ATOM 1349 N N . ARG A 1 159 ? -20.112 17.272 62.625 1.00 52.47 159 ARG A N 1
ATOM 1350 C CA . ARG A 1 159 ? -18.952 16.883 61.766 1.00 52.47 159 ARG A CA 1
ATOM 1351 C C . ARG A 1 159 ? -19.311 16.481 60.318 1.00 52.47 159 ARG A C 1
ATOM 1353 O O . ARG A 1 159 ? -18.424 16.265 59.501 1.00 52.47 159 ARG A O 1
ATOM 1360 N N . LEU A 1 160 ? -20.601 16.371 59.993 1.00 60.16 160 LEU A N 1
ATOM 1361 C CA . LEU A 1 160 ? -21.205 16.516 58.655 1.00 60.16 160 LEU A CA 1
ATOM 1362 C C . LEU A 1 160 ? -22.031 17.816 58.549 1.00 60.16 160 LEU A C 1
ATOM 1364 O O . LEU A 1 160 ? -22.574 18.099 57.485 1.00 60.16 160 LEU A O 1
ATOM 1368 N N . GLU A 1 161 ? -22.238 18.520 59.669 1.00 63.28 161 GLU A N 1
ATOM 1369 C CA . GLU A 1 161 ? -22.979 19.792 59.802 1.00 63.28 161 GLU A CA 1
ATOM 1370 C C . GLU A 1 161 ? -24.440 19.787 59.304 1.00 63.28 161 GLU A C 1
ATOM 1372 O O . GLU A 1 161 ? -25.106 20.818 59.217 1.00 63.28 161 GLU A O 1
ATOM 1377 N N . ILE A 1 162 ? -25.005 18.604 59.048 1.00 67.94 162 ILE A N 1
ATOM 1378 C CA . ILE A 1 162 ? -26.411 18.448 58.670 1.00 67.94 162 ILE A CA 1
ATOM 1379 C C . ILE A 1 162 ? -27.330 18.430 59.895 1.00 67.94 162 ILE A C 1
ATOM 1381 O O . ILE A 1 162 ? -27.172 17.617 60.805 1.00 67.94 162 ILE A O 1
ATOM 1385 N N . GLY A 1 163 ? -28.349 19.296 59.874 1.00 69.81 163 GLY A N 1
ATOM 1386 C CA . GLY A 1 163 ? -29.346 19.417 60.940 1.00 69.81 163 GLY A CA 1
ATOM 1387 C C . GLY A 1 163 ? -29.970 18.078 61.353 1.00 69.81 163 GLY A C 1
ATOM 1388 O O . GLY A 1 163 ? -30.239 17.209 60.519 1.00 69.81 163 GLY A O 1
ATOM 1389 N N . LEU A 1 164 ? -30.220 17.927 62.656 1.00 72.88 164 LEU A N 1
ATOM 1390 C CA . LEU A 1 164 ? -30.558 16.659 63.318 1.00 72.88 164 LEU A CA 1
ATOM 1391 C C . LEU A 1 164 ? -31.760 15.933 62.675 1.00 72.88 164 LEU A C 1
ATOM 1393 O O . LEU A 1 164 ? -31.743 14.713 62.516 1.00 72.88 164 LEU A O 1
ATOM 1397 N N . SER A 1 165 ? -32.767 16.674 62.203 1.00 65.31 165 SER A N 1
ATOM 1398 C CA . SER A 1 165 ? -33.929 16.145 61.467 1.00 65.31 165 SER A CA 1
ATOM 1399 C C . SER A 1 165 ? -33.552 15.407 60.175 1.00 65.31 165 SER A C 1
ATOM 1401 O O . SER A 1 165 ? -34.217 14.451 59.791 1.00 65.31 165 SER A O 1
ATOM 1403 N N . LYS A 1 166 ? -32.461 15.812 59.514 1.00 68.25 166 LYS A N 1
ATOM 1404 C CA . LYS A 1 166 ? -31.948 15.226 58.265 1.00 68.25 166 LYS A CA 1
ATOM 1405 C C . LYS A 1 166 ? -31.166 13.937 58.527 1.00 68.25 166 LYS A C 1
ATOM 1407 O O . LYS A 1 166 ? -31.320 12.971 57.788 1.00 68.25 166 LYS A O 1
ATOM 1412 N N . VAL A 1 167 ? -30.401 13.904 59.624 1.00 70.25 167 VAL A N 1
ATOM 1413 C CA . VAL A 1 167 ? -29.778 12.678 60.157 1.00 70.25 167 VAL A CA 1
ATOM 1414 C C . VAL A 1 167 ? -30.871 11.661 60.508 1.00 70.25 167 VAL A C 1
ATOM 1416 O O . VAL A 1 167 ? -30.849 10.536 60.011 1.00 70.25 167 VAL A O 1
ATOM 1419 N N . ARG A 1 168 ? -31.890 12.087 61.272 1.00 73.50 168 ARG A N 1
ATOM 1420 C CA . ARG A 1 168 ? -33.071 11.275 61.613 1.00 73.50 168 ARG A CA 1
ATOM 1421 C C . ARG A 1 168 ? -33.823 10.778 60.372 1.00 73.50 168 ARG A C 1
ATOM 1423 O O . ARG A 1 168 ? -34.176 9.607 60.334 1.00 73.50 168 ARG A O 1
ATOM 1430 N N . TYR A 1 169 ? -34.018 11.615 59.350 1.00 71.19 169 TYR A N 1
ATOM 1431 C CA . TYR A 1 169 ? -34.677 11.226 58.095 1.00 71.19 169 TYR A CA 1
ATOM 1432 C C . TYR A 1 169 ? -33.934 10.101 57.359 1.00 71.19 169 TYR A C 1
ATOM 1434 O O . TYR A 1 169 ? -34.551 9.105 56.991 1.00 71.19 169 TYR A O 1
ATOM 1442 N N . CYS A 1 170 ? -32.611 10.205 57.194 1.00 67.00 170 CYS A N 1
ATOM 1443 C CA . CYS A 1 170 ? -31.823 9.149 56.548 1.00 67.00 170 CYS A CA 1
ATOM 1444 C C . CYS A 1 170 ? -31.863 7.825 57.333 1.00 67.00 170 CYS A C 1
ATOM 1446 O O . CYS A 1 170 ? -31.949 6.760 56.727 1.00 67.00 170 CYS A O 1
ATOM 1448 N N . ILE A 1 171 ? -31.850 7.889 58.671 1.00 71.81 171 ILE A N 1
ATOM 1449 C CA . ILE A 1 171 ? -31.994 6.711 59.543 1.00 71.81 171 ILE A CA 1
ATOM 1450 C C . ILE A 1 171 ? -33.409 6.119 59.439 1.00 71.81 171 ILE A C 1
ATOM 1452 O O . ILE A 1 171 ? -33.553 4.900 59.426 1.00 71.81 171 ILE A O 1
ATOM 1456 N N . LYS A 1 172 ? -34.447 6.961 59.334 1.00 72.19 172 LYS A N 1
ATOM 1457 C CA . LYS A 1 172 ? -35.842 6.534 59.163 1.00 72.19 172 LYS A CA 1
ATOM 1458 C C . LYS A 1 172 ? -36.025 5.751 57.856 1.00 72.19 172 LYS A C 1
ATOM 1460 O O . LYS A 1 172 ? -36.429 4.597 57.914 1.00 72.19 172 LYS A O 1
ATOM 1465 N N . ILE A 1 173 ? -35.620 6.321 56.717 1.00 67.12 173 ILE A N 1
ATOM 1466 C CA . ILE A 1 173 ? -35.701 5.647 55.406 1.00 67.12 173 ILE A CA 1
ATOM 1467 C C . ILE A 1 173 ? -34.920 4.322 55.403 1.00 67.12 173 ILE A C 1
ATOM 1469 O O . ILE A 1 173 ? -35.404 3.331 54.868 1.00 67.12 173 ILE A O 1
ATOM 1473 N N . TRP A 1 174 ? -33.750 4.261 56.053 1.00 67.50 174 TRP A N 1
ATOM 1474 C CA . TRP A 1 174 ? -32.993 3.009 56.186 1.00 67.50 174 TRP A CA 1
ATOM 1475 C C . TRP A 1 174 ? -33.704 1.949 57.043 1.00 67.50 174 TRP A C 1
ATOM 1477 O O . TRP A 1 174 ? -33.578 0.770 56.744 1.00 67.50 174 TRP A O 1
ATOM 1487 N N . LYS A 1 175 ? -34.466 2.337 58.074 1.00 67.56 175 LYS A N 1
ATOM 1488 C CA . LYS A 1 175 ? -35.268 1.399 58.881 1.00 67.56 175 LYS A CA 1
ATOM 1489 C C . LYS A 1 175 ? -36.547 0.928 58.183 1.00 67.56 175 LYS A C 1
ATOM 1491 O O . LYS A 1 175 ? -37.008 -0.169 58.467 1.00 67.56 175 LYS A O 1
ATOM 1496 N N . GLU A 1 176 ? -37.125 1.750 57.312 1.00 64.94 176 GLU A N 1
ATOM 1497 C CA . GLU A 1 176 ? -38.376 1.441 56.608 1.00 64.94 176 GLU A CA 1
ATOM 1498 C C . GLU A 1 176 ? -38.110 0.661 55.309 1.00 64.94 176 GLU A C 1
ATOM 1500 O O . GLU A 1 176 ? -38.588 -0.457 55.148 1.00 64.94 176 GLU A O 1
ATOM 1505 N N . GLU A 1 177 ? -37.283 1.196 54.404 1.00 67.12 177 GLU A N 1
ATOM 1506 C CA . GLU A 1 177 ? -37.013 0.595 53.085 1.00 67.12 177 GLU A CA 1
ATOM 1507 C C . GLU A 1 177 ? -35.840 -0.413 53.094 1.00 67.12 177 GLU A C 1
ATOM 1509 O O . GLU A 1 177 ? -35.560 -1.037 52.069 1.00 67.12 177 GLU A O 1
ATOM 1514 N N . HIS A 1 178 ? -35.095 -0.536 54.207 1.00 63.22 178 HIS A N 1
ATOM 1515 C CA . HIS A 1 178 ? -33.846 -1.324 54.332 1.00 63.22 178 HIS A CA 1
ATOM 1516 C C . HIS A 1 178 ? -32.772 -1.003 53.266 1.00 63.22 178 HIS A C 1
ATOM 1518 O O . HIS A 1 178 ? -31.807 -1.743 53.063 1.00 63.22 178 HIS A O 1
ATOM 1524 N N . ARG A 1 179 ? -32.929 0.133 52.575 1.00 56.91 179 ARG A N 1
ATOM 1525 C CA . ARG A 1 179 ? -32.094 0.624 51.474 1.00 56.91 179 ARG A CA 1
ATOM 1526 C C . ARG A 1 179 ? -32.084 2.152 51.512 1.00 56.91 179 ARG A C 1
ATOM 1528 O O . ARG A 1 179 ? -33.136 2.776 51.561 1.00 56.91 179 ARG A O 1
ATOM 1535 N N . ILE A 1 180 ? -30.911 2.790 51.430 1.00 56.44 180 ILE A N 1
ATOM 1536 C CA . ILE A 1 180 ? -30.827 4.250 51.222 1.00 56.44 180 ILE A CA 1
ATOM 1537 C C . ILE A 1 180 ? -31.060 4.518 49.732 1.00 56.44 180 ILE A C 1
ATOM 1539 O O . ILE A 1 180 ? -30.135 4.742 48.946 1.00 56.44 180 ILE A O 1
ATOM 1543 N N . SER A 1 181 ? -32.329 4.462 49.329 1.00 57.28 181 SER A N 1
ATOM 1544 C CA . SER A 1 181 ? -32.750 4.866 47.996 1.00 57.28 181 SER A CA 1
ATOM 1545 C C . SER A 1 181 ? -32.589 6.379 47.856 1.00 57.28 181 SER A C 1
ATOM 1547 O O . SER A 1 181 ? -33.289 7.178 48.484 1.00 57.28 181 SER A O 1
ATOM 1549 N N . LYS A 1 182 ? -31.653 6.814 47.007 1.00 53.88 182 LYS A N 1
ATOM 1550 C CA . LYS A 1 182 ? -31.598 8.215 46.577 1.00 53.88 182 LYS A CA 1
ATOM 1551 C C . LYS A 1 182 ? -32.792 8.467 45.655 1.00 53.88 182 LYS A C 1
ATOM 1553 O O . LYS A 1 182 ? -32.651 8.315 44.441 1.00 53.88 182 LYS A O 1
ATOM 1558 N N . LYS A 1 183 ? -33.937 8.899 46.212 1.00 54.34 183 LYS A N 1
ATOM 1559 C CA . LYS A 1 183 ? -35.042 9.472 45.419 1.00 54.34 183 LYS A CA 1
ATOM 1560 C C . LYS A 1 183 ? -34.436 10.450 44.413 1.00 54.34 183 LYS A C 1
ATOM 1562 O O . LYS A 1 183 ? -33.778 11.417 44.811 1.00 54.34 183 LYS A O 1
ATOM 1567 N N . LYS A 1 184 ? -34.592 10.163 43.113 1.00 50.38 184 LYS A N 1
ATOM 1568 C CA . LYS A 1 184 ? -34.070 11.018 42.041 1.00 50.38 184 LYS A CA 1
ATOM 1569 C C . LYS A 1 184 ? -34.676 12.404 42.249 1.00 50.38 184 LYS A C 1
ATOM 1571 O O . LYS A 1 184 ? -35.885 12.565 42.116 1.00 50.38 184 LYS A O 1
ATOM 1576 N N . ARG A 1 185 ? -33.851 13.392 42.620 1.00 54.09 185 ARG A N 1
ATOM 1577 C CA . ARG A 1 185 ? -34.299 14.790 42.680 1.00 54.09 185 ARG A CA 1
ATOM 1578 C C . ARG A 1 185 ? -34.895 15.132 41.320 1.00 54.09 185 ARG A C 1
ATOM 1580 O O . ARG A 1 185 ? -34.270 14.810 40.310 1.00 54.09 185 ARG A O 1
ATOM 1587 N N . GLY A 1 186 ? -36.053 15.791 41.306 1.00 51.06 186 GLY A N 1
ATOM 1588 C CA . GLY A 1 186 ? -36.605 16.350 40.079 1.00 51.06 186 GLY A CA 1
ATOM 1589 C C . GLY A 1 186 ? -35.552 17.245 39.436 1.00 51.06 186 GLY A C 1
ATOM 1590 O O . GLY A 1 186 ? -35.206 18.295 39.979 1.00 51.06 186 GLY A O 1
ATOM 1591 N N . VAL A 1 187 ? -34.976 16.793 38.323 1.00 56.38 187 VAL A N 1
ATOM 1592 C CA . VAL A 1 187 ? -34.048 17.611 37.550 1.00 56.38 187 VAL A CA 1
ATOM 1593 C C . VAL A 1 187 ? -34.916 18.657 36.875 1.00 56.38 187 VAL A C 1
ATOM 1595 O O . VAL A 1 187 ? -35.690 18.317 35.983 1.00 56.38 187 VAL A O 1
ATOM 1598 N N . LYS A 1 188 ? -34.819 19.915 37.319 1.00 52.44 188 LYS A N 1
ATOM 1599 C CA . LYS A 1 188 ? -35.444 21.028 36.604 1.00 52.44 188 LYS A CA 1
ATOM 1600 C C . LYS A 1 188 ? -34.823 21.042 35.204 1.00 52.44 188 LYS A C 1
ATOM 1602 O O . LYS A 1 188 ? -33.657 21.422 35.070 1.00 52.44 188 LYS A O 1
ATOM 1607 N N . LYS A 1 189 ? -35.571 20.558 34.199 1.00 52.31 189 LYS A N 1
ATOM 1608 C CA . LYS A 1 189 ? -35.217 20.720 32.782 1.00 52.31 189 LYS A CA 1
ATOM 1609 C C . LYS A 1 189 ? -34.892 22.195 32.591 1.00 52.31 189 LYS A C 1
ATOM 1611 O O . LYS A 1 189 ? -35.638 23.050 33.069 1.00 52.31 189 LYS A O 1
ATOM 1616 N N . ARG A 1 190 ? -33.762 22.495 31.962 1.00 57.62 190 ARG A N 1
ATOM 1617 C CA . ARG A 1 190 ? -33.453 23.887 31.617 1.00 57.62 190 ARG A CA 1
ATOM 1618 C C . ARG A 1 190 ? -34.364 24.243 30.445 1.00 57.62 190 ARG A C 1
ATOM 1620 O O . ARG A 1 190 ? -34.446 23.431 29.527 1.00 57.62 190 ARG A O 1
ATOM 1627 N N . GLU A 1 191 ? -35.016 25.409 30.437 1.00 55.66 191 GLU A N 1
ATOM 1628 C CA . GLU A 1 191 ? -35.744 25.837 29.227 1.00 55.66 191 GLU A CA 1
ATOM 1629 C C . GLU A 1 191 ? -34.792 25.806 28.014 1.00 55.66 191 GLU A C 1
ATOM 1631 O O . GLU A 1 191 ? -35.110 25.250 26.970 1.00 55.66 191 GLU A O 1
ATOM 1636 N N . PHE A 1 192 ? -33.544 26.227 28.239 1.00 58.28 192 PHE A N 1
ATOM 1637 C CA . PHE A 1 192 ? -32.451 26.211 27.268 1.00 58.28 192 PHE A CA 1
ATOM 1638 C C . PHE A 1 192 ? -31.809 24.831 26.979 1.00 58.28 192 PHE A C 1
ATOM 1640 O O . PHE A 1 192 ? -30.681 24.754 26.492 1.00 58.28 192 PHE A O 1
ATOM 1647 N N . GLU A 1 193 ? -32.436 23.706 27.344 1.00 69.06 193 GLU A N 1
ATOM 1648 C CA . GLU A 1 193 ? -31.810 22.384 27.159 1.00 69.06 193 GLU A CA 1
ATOM 1649 C C . GLU A 1 193 ? -31.891 21.863 25.716 1.00 69.06 193 GLU A C 1
ATOM 1651 O O . GLU A 1 193 ? -31.022 21.091 25.313 1.00 69.06 193 GLU A O 1
ATOM 1656 N N . ASN A 1 194 ? -32.895 22.277 24.937 1.00 78.00 194 ASN A N 1
ATOM 1657 C CA . ASN A 1 194 ? -33.062 21.838 23.547 1.00 78.00 194 ASN A CA 1
ATOM 1658 C C . ASN A 1 194 ? -32.197 22.660 22.583 1.00 78.00 194 ASN A C 1
ATOM 1660 O O . ASN A 1 194 ? -31.418 22.076 21.837 1.00 78.00 194 ASN A O 1
ATOM 1664 N N . ASP A 1 195 ? -32.228 23.990 22.665 1.00 82.75 195 ASP A N 1
ATOM 1665 C CA . ASP A 1 195 ? -31.443 24.872 21.783 1.00 82.75 195 ASP A CA 1
ATOM 1666 C C . ASP A 1 195 ? -29.933 24.623 21.919 1.00 82.75 195 ASP A C 1
ATOM 1668 O O . ASP A 1 195 ? -29.191 24.594 20.937 1.00 82.75 195 ASP A O 1
ATOM 1672 N N . LEU A 1 196 ? -29.476 24.341 23.145 1.00 84.56 196 LEU A N 1
ATOM 1673 C CA . LEU A 1 196 ? -28.102 23.922 23.411 1.00 84.56 196 LEU A CA 1
ATOM 1674 C C . LEU A 1 196 ? -27.778 22.540 22.818 1.00 84.56 196 LEU A C 1
ATOM 1676 O O . LEU A 1 196 ? -26.654 22.335 22.362 1.00 84.56 196 LEU A O 1
ATOM 1680 N N . LYS A 1 197 ? -28.719 21.584 22.823 1.00 87.00 197 LYS A N 1
ATOM 1681 C CA . LYS A 1 197 ? -28.526 20.274 22.172 1.00 87.00 197 LYS A CA 1
ATOM 1682 C C . LYS A 1 197 ? -28.453 20.421 20.658 1.00 87.00 197 LYS A C 1
ATOM 1684 O O . LYS A 1 197 ? -27.558 19.829 20.069 1.00 87.00 197 LYS A O 1
ATOM 1689 N N . ASN A 1 198 ? -29.323 21.235 20.064 1.00 89.19 198 ASN A N 1
ATOM 1690 C CA . ASN A 1 198 ? -29.347 21.501 18.627 1.00 89.19 198 ASN A CA 1
ATOM 1691 C C . ASN A 1 198 ? -28.049 22.188 18.182 1.00 89.19 198 ASN A C 1
ATOM 1693 O O . ASN A 1 198 ? -27.369 21.684 17.297 1.00 89.19 198 ASN A O 1
ATOM 1697 N N . PHE A 1 199 ? -27.599 23.229 18.890 1.00 90.62 199 PHE A N 1
ATOM 1698 C CA . PHE A 1 199 ? -26.321 23.873 18.577 1.00 90.62 199 PHE A CA 1
ATOM 1699 C C . PHE A 1 199 ? -25.107 22.946 18.764 1.00 90.62 199 PHE A C 1
ATOM 1701 O O . PHE A 1 199 ? -24.169 22.975 17.971 1.00 90.62 199 PHE A O 1
ATOM 1708 N N . VAL A 1 200 ? -25.107 22.090 19.794 1.00 89.75 200 VAL A N 1
ATOM 1709 C CA . VAL A 1 200 ? -24.043 21.086 19.969 1.00 89.75 200 VAL A CA 1
ATOM 1710 C C . VAL A 1 200 ? -24.120 19.988 18.904 1.00 89.75 200 VAL A C 1
ATOM 1712 O O . VAL A 1 200 ? -23.071 19.463 18.540 1.00 89.75 200 VAL A O 1
ATOM 1715 N N . LEU A 1 201 ? -25.304 19.649 18.387 1.00 91.25 201 LEU A N 1
ATOM 1716 C CA . LEU A 1 201 ? -25.487 18.747 17.248 1.00 91.25 201 LEU A CA 1
ATOM 1717 C C . LEU A 1 201 ? -24.893 19.370 15.976 1.00 91.25 201 LEU A C 1
ATOM 1719 O O . LEU A 1 201 ? -23.957 18.792 15.430 1.00 91.25 201 LEU A O 1
ATOM 1723 N N . GLU A 1 202 ? -25.359 20.561 15.584 1.00 92.62 202 GLU A N 1
ATOM 1724 C CA . GLU A 1 202 ? -24.875 21.360 14.443 1.00 92.62 202 GLU A CA 1
ATOM 1725 C C . GLU A 1 202 ? -23.337 21.429 14.416 1.00 92.62 202 GLU A C 1
ATOM 1727 O O . GLU A 1 202 ? -22.690 20.888 13.521 1.00 92.62 202 GLU A O 1
ATOM 1732 N N . GLU A 1 203 ? -22.733 21.993 15.465 1.00 93.06 203 GLU A N 1
ATOM 1733 C CA . GLU A 1 203 ? -21.280 22.179 15.589 1.00 93.06 203 GLU A CA 1
ATOM 1734 C C . GLU A 1 203 ? -20.477 20.866 15.629 1.00 93.06 203 GLU A C 1
ATOM 1736 O O . GLU A 1 203 ? -19.283 20.850 15.324 1.00 93.06 203 GLU A O 1
ATOM 1741 N N . THR A 1 204 ? -21.101 19.751 16.029 1.00 91.50 204 THR A N 1
ATOM 1742 C CA . THR A 1 204 ? -20.447 18.431 16.063 1.00 91.50 204 THR A CA 1
ATOM 1743 C C . THR A 1 204 ? -20.566 17.687 14.739 1.00 91.50 204 THR A C 1
ATOM 1745 O O . THR A 1 204 ? -19.667 16.913 14.423 1.00 91.50 204 THR A O 1
ATOM 1748 N N . VAL A 1 205 ? -21.626 17.920 13.961 1.00 91.06 205 VAL A N 1
ATOM 1749 C CA . VAL A 1 205 ? -21.737 17.433 12.578 1.00 91.06 205 VAL A CA 1
ATOM 1750 C C . VAL A 1 205 ? -20.741 18.182 11.694 1.00 91.06 205 VAL A C 1
ATOM 1752 O O . VAL A 1 205 ? -19.931 17.536 11.025 1.00 91.06 205 VAL A O 1
ATOM 1755 N N . GLU A 1 206 ? -20.742 19.514 11.788 1.00 91.94 206 GLU A N 1
ATOM 1756 C CA . GLU A 1 206 ? -19.868 20.424 11.041 1.00 91.94 206 GLU A CA 1
ATOM 1757 C C . GLU A 1 206 ? -18.385 20.146 11.327 1.00 91.94 206 GLU A C 1
ATOM 1759 O O . GLU A 1 206 ? -17.602 19.856 10.423 1.00 91.94 206 GLU A O 1
ATOM 1764 N N . ASN A 1 207 ? -17.984 20.135 12.607 1.00 89.06 207 ASN A N 1
ATOM 1765 C CA . ASN A 1 207 ? -16.614 19.816 12.997 1.00 89.06 207 ASN A CA 1
ATOM 1766 C C . ASN A 1 207 ? -16.556 18.701 14.049 1.00 89.06 207 ASN A C 1
ATOM 1768 O O . ASN A 1 207 ? -16.398 18.913 15.257 1.00 89.06 207 ASN A O 1
ATOM 1772 N N . ARG A 1 208 ? -16.566 17.470 13.530 1.00 85.19 208 ARG A N 1
ATOM 1773 C CA . ARG A 1 208 ? -16.421 16.215 14.288 1.00 85.19 208 ARG A CA 1
ATOM 1774 C C . ARG A 1 208 ? -15.122 16.111 15.102 1.00 85.19 208 ARG A C 1
ATOM 1776 O O . ARG A 1 208 ? -15.078 15.341 16.058 1.00 85.19 208 ARG A O 1
ATOM 1783 N N . THR A 1 209 ? -14.079 16.880 14.770 1.00 87.00 209 THR A N 1
ATOM 1784 C CA . THR A 1 209 ? -12.801 16.890 15.516 1.00 87.00 209 THR A CA 1
ATOM 1785 C C . THR A 1 209 ? -12.758 17.928 16.643 1.00 87.00 209 THR A C 1
ATOM 1787 O O . THR A 1 209 ? -11.883 17.862 17.508 1.00 87.00 209 THR A O 1
ATOM 1790 N N . MET A 1 210 ? -13.709 18.870 16.681 1.00 89.50 210 MET A N 1
ATOM 1791 C CA . MET A 1 210 ? -13.702 19.976 17.636 1.00 89.50 210 MET A CA 1
ATOM 1792 C C . MET A 1 210 ? -13.738 19.469 19.081 1.00 89.50 210 MET A C 1
ATOM 1794 O O . MET A 1 210 ? -14.635 18.715 19.474 1.00 89.50 210 MET A O 1
ATOM 1798 N N . SER A 1 211 ? -12.788 19.918 19.903 1.00 91.38 211 SER A N 1
ATOM 1799 C CA . SER A 1 211 ? -12.721 19.517 21.308 1.00 91.38 211 SER A CA 1
ATOM 1800 C C . SER A 1 211 ? -13.913 20.051 22.112 1.00 91.38 211 SER A C 1
ATOM 1802 O O . SER A 1 211 ? -14.445 21.134 21.849 1.00 91.38 211 SER A O 1
ATOM 1804 N N . CYS A 1 212 ? -14.297 19.330 23.171 1.00 90.88 212 CYS A N 1
ATOM 1805 C CA . CYS A 1 212 ? -15.361 19.781 24.075 1.00 90.88 212 CYS A CA 1
ATOM 1806 C C . CYS A 1 212 ? -15.028 21.116 24.775 1.00 90.88 212 CYS A C 1
ATOM 1808 O O . CYS A 1 212 ? -15.935 21.773 25.278 1.00 90.88 212 CYS A O 1
ATOM 1810 N N . GLN A 1 213 ? -13.754 21.533 24.800 1.00 92.31 213 GLN A N 1
ATOM 1811 C CA . GLN A 1 213 ? -13.319 22.827 25.330 1.00 92.31 213 GLN A CA 1
ATOM 1812 C C . GLN A 1 213 ? -13.591 23.980 24.353 1.00 92.31 213 GLN A C 1
ATOM 1814 O O . GLN A 1 213 ? -14.095 25.021 24.774 1.00 92.31 213 GLN A O 1
ATOM 1819 N N . ILE A 1 214 ? -13.309 23.789 23.060 1.00 91.88 214 ILE A N 1
ATOM 1820 C CA . ILE A 1 214 ? -13.593 24.788 22.017 1.00 91.88 214 ILE A CA 1
ATOM 1821 C C . ILE A 1 214 ? -15.110 24.958 21.874 1.00 91.88 214 ILE A C 1
ATOM 1823 O O . ILE A 1 214 ? -15.610 26.080 21.937 1.00 91.88 214 ILE A O 1
ATOM 1827 N N . LEU A 1 215 ? -15.859 23.851 21.813 1.00 91.31 215 LEU A N 1
ATOM 1828 C CA . LEU A 1 215 ? -17.320 23.903 21.722 1.00 91.31 215 LEU A CA 1
ATOM 1829 C C . LEU A 1 215 ? -17.964 24.462 23.007 1.00 91.31 215 LEU A C 1
ATOM 1831 O O . LEU A 1 215 ? -18.930 25.215 22.934 1.00 91.31 215 LEU A O 1
ATOM 1835 N N . SER A 1 216 ? -17.388 24.195 24.189 1.00 91.62 216 SER A N 1
ATOM 1836 C CA . SER A 1 216 ? -17.789 24.851 25.449 1.00 91.62 216 SER A CA 1
ATOM 1837 C C . SER A 1 216 ? -17.617 26.368 25.381 1.00 91.62 216 SER A C 1
ATOM 1839 O O . SER A 1 216 ? -18.471 27.092 25.888 1.00 91.62 216 SER A O 1
ATOM 1841 N N . ASN A 1 217 ? -16.550 26.862 24.748 1.00 90.56 217 ASN A N 1
ATOM 1842 C CA . ASN A 1 217 ? -16.340 28.297 24.574 1.00 90.56 217 ASN A CA 1
ATOM 1843 C C . ASN A 1 217 ? -17.329 28.888 23.556 1.00 90.56 217 ASN A C 1
ATOM 1845 O O . ASN A 1 217 ? -18.008 29.850 23.903 1.00 90.56 217 ASN A O 1
ATOM 1849 N N . LYS A 1 218 ? -17.524 28.258 22.385 1.00 89.88 218 LYS A N 1
ATOM 1850 C CA . LYS A 1 218 ? -18.567 28.659 21.418 1.00 89.88 218 LYS A CA 1
ATOM 1851 C C . LYS A 1 218 ? -19.963 28.746 22.055 1.00 89.88 218 LYS A C 1
ATOM 1853 O O . LYS A 1 218 ? -20.676 29.721 21.840 1.00 89.88 218 LYS A O 1
ATOM 1858 N N . CYS A 1 219 ? -20.334 27.769 22.890 1.00 88.44 219 CYS A N 1
ATOM 1859 C CA . CYS A 1 219 ? -21.618 27.765 23.602 1.00 88.44 219 CYS A CA 1
ATOM 1860 C C . CYS A 1 219 ? -21.769 28.940 24.583 1.00 88.44 219 CYS A C 1
ATOM 1862 O O . CYS A 1 219 ? -22.876 29.442 24.739 1.00 88.44 219 CYS A O 1
ATOM 1864 N N . LYS A 1 220 ? -20.687 29.405 25.226 1.00 87.75 220 LYS A N 1
ATOM 1865 C CA . LYS A 1 220 ? -20.724 30.606 26.085 1.00 87.75 220 LYS A CA 1
ATOM 1866 C C . LYS A 1 220 ? -20.905 31.879 25.259 1.00 87.75 220 LYS A C 1
ATOM 1868 O O . LYS A 1 220 ? -21.659 32.747 25.673 1.00 87.75 220 LYS A O 1
ATOM 1873 N N . THR A 1 221 ? -20.253 31.979 24.099 1.00 87.12 221 THR A N 1
ATOM 1874 C CA . THR A 1 221 ? -20.404 33.131 23.194 1.00 87.12 221 THR A CA 1
ATOM 1875 C C . THR A 1 221 ? -21.821 33.220 22.628 1.00 87.12 221 THR A C 1
ATOM 1877 O O . THR A 1 221 ? -22.427 34.282 22.698 1.00 87.12 221 THR A O 1
ATOM 1880 N N . LYS A 1 222 ? -22.378 32.110 22.116 1.00 85.31 222 LYS A N 1
ATOM 1881 C CA . LYS A 1 222 ? -23.748 32.082 21.569 1.00 85.31 222 LYS A CA 1
ATOM 1882 C C . LYS A 1 222 ? -24.812 32.211 22.669 1.00 85.31 222 LYS A C 1
ATOM 1884 O O . LYS A 1 222 ? -25.863 32.794 22.429 1.00 85.31 222 LYS A O 1
ATOM 1889 N N . PHE A 1 223 ? -24.539 31.701 23.876 1.00 83.69 223 PHE A N 1
ATOM 1890 C CA . PHE A 1 223 ? -25.484 31.670 24.998 1.00 83.69 223 PHE A CA 1
ATOM 1891 C C . PHE A 1 223 ? -24.820 32.152 26.312 1.00 83.69 223 PHE A C 1
ATOM 1893 O O . PHE A 1 223 ? -24.429 31.319 27.143 1.00 83.69 223 PHE A O 1
ATOM 1900 N N . PRO A 1 224 ? -24.712 33.477 26.549 1.00 73.56 224 PRO A N 1
ATOM 1901 C CA . PRO A 1 224 ? -23.946 34.053 27.668 1.00 73.56 224 PRO A CA 1
ATOM 1902 C C . PRO A 1 224 ? -24.362 33.565 29.062 1.00 73.56 224 PRO A C 1
ATOM 1904 O O . PRO A 1 224 ? -23.519 33.311 29.920 1.00 73.56 224 PRO A O 1
ATOM 1907 N N . ASN A 1 225 ? -25.661 33.340 29.274 1.00 71.06 225 ASN A N 1
ATOM 1908 C CA . ASN A 1 225 ? -26.205 32.853 30.548 1.00 71.06 225 ASN A CA 1
ATOM 1909 C C . ASN A 1 225 ? -26.008 31.333 30.764 1.00 71.06 225 ASN A C 1
ATOM 1911 O O . ASN A 1 225 ? -26.411 30.785 31.796 1.00 71.06 225 ASN A O 1
ATOM 1915 N N . SER A 1 226 ? -25.406 30.614 29.808 1.00 68.12 226 SER A N 1
ATOM 1916 C CA . SER A 1 226 ? -25.303 29.155 29.847 1.00 68.12 226 SER A CA 1
ATOM 1917 C C . SER A 1 226 ? -24.074 28.659 30.630 1.00 68.12 226 SER A C 1
ATOM 1919 O O . SER A 1 226 ? -22.915 28.884 30.281 1.00 68.12 226 SER A O 1
ATOM 1921 N N . LYS A 1 227 ? -24.312 27.885 31.699 1.00 70.62 227 LYS A N 1
ATOM 1922 C CA . LYS A 1 227 ? -23.247 27.193 32.456 1.00 70.62 227 LYS A CA 1
ATOM 1923 C C . LYS A 1 227 ? -22.793 25.919 31.723 1.00 70.62 227 LYS A C 1
ATOM 1925 O O . LYS A 1 227 ? -23.002 24.800 32.196 1.00 70.62 227 LYS A O 1
ATOM 1930 N N . CYS A 1 228 ? -22.204 26.114 30.543 1.00 78.81 228 CYS A N 1
ATOM 1931 C CA . CYS A 1 228 ? -21.754 25.084 29.605 1.00 78.81 228 CYS A CA 1
ATOM 1932 C C . CYS A 1 228 ? -20.269 24.747 29.793 1.00 78.81 228 CYS A C 1
ATOM 1934 O O . CYS A 1 228 ? -19.395 25.307 29.130 1.00 78.81 228 CYS A O 1
ATOM 1936 N N . SER A 1 229 ? -19.969 23.812 30.698 1.00 87.19 229 SER A N 1
ATOM 1937 C CA . SER A 1 229 ? -18.617 23.249 30.850 1.00 87.19 229 SER A CA 1
ATOM 1938 C C . SER A 1 229 ? -18.293 22.217 29.752 1.00 87.19 229 SER A C 1
ATOM 1940 O O . SER A 1 229 ? -19.222 21.631 29.189 1.00 87.19 229 SER A O 1
ATOM 1942 N N . PRO A 1 230 ? -17.011 21.885 29.494 1.00 90.75 230 PRO A N 1
ATOM 1943 C CA . PRO A 1 230 ? -16.638 20.821 28.551 1.00 90.75 230 PRO A CA 1
ATOM 1944 C C . PRO A 1 230 ? -17.279 19.467 28.889 1.00 90.75 230 PRO A C 1
ATOM 1946 O O . PRO A 1 230 ? -17.700 18.731 28.002 1.00 90.75 230 PRO A O 1
ATOM 1949 N N . THR A 1 231 ? -17.446 19.164 30.181 1.00 90.50 231 THR A N 1
ATOM 1950 C CA . THR A 1 231 ? -18.158 17.969 30.664 1.00 90.50 231 THR A CA 1
ATOM 1951 C C . THR A 1 231 ? -19.650 17.985 30.315 1.00 90.50 231 THR A C 1
ATOM 1953 O O . THR A 1 231 ? -20.244 16.927 30.122 1.00 90.50 231 THR A O 1
ATOM 1956 N N . THR A 1 232 ? -20.267 19.168 30.222 1.00 88.44 232 THR A N 1
ATOM 1957 C CA . THR A 1 232 ? -21.656 19.317 29.753 1.00 88.44 232 THR A CA 1
ATOM 1958 C C . THR A 1 232 ? -21.742 18.991 28.264 1.00 88.44 232 THR A C 1
ATOM 1960 O O . THR A 1 232 ? -22.577 18.179 27.879 1.00 88.44 232 THR A O 1
ATOM 1963 N N . ILE A 1 233 ? -20.820 19.523 27.451 1.00 89.81 233 ILE A N 1
ATOM 1964 C CA . ILE A 1 233 ? -20.736 19.226 26.012 1.00 89.81 233 ILE A CA 1
ATOM 1965 C C . ILE A 1 233 ? -20.511 17.728 25.762 1.00 89.81 233 ILE A C 1
ATOM 1967 O O . ILE A 1 233 ? -21.220 17.132 24.958 1.00 89.81 233 ILE A O 1
ATOM 1971 N N . TYR A 1 234 ? -19.591 17.092 26.497 1.00 91.12 234 TYR A N 1
ATOM 1972 C CA . TYR A 1 234 ? -19.355 15.646 26.409 1.00 91.12 234 TYR A CA 1
ATOM 1973 C C . TYR A 1 234 ? -20.616 14.821 26.721 1.00 91.12 234 TYR A C 1
ATOM 1975 O O . TYR A 1 234 ? -20.934 13.878 25.998 1.00 91.12 234 TYR A O 1
ATOM 1983 N N . ARG A 1 235 ? -21.370 15.192 27.767 1.00 88.56 235 ARG A N 1
ATOM 1984 C CA . ARG A 1 235 ? -22.634 14.522 28.121 1.00 88.56 235 ARG A CA 1
ATOM 1985 C C . ARG A 1 235 ? -23.710 14.714 27.055 1.00 88.56 235 ARG A C 1
ATOM 1987 O O . ARG A 1 235 ? -24.409 13.755 26.753 1.00 88.56 235 ARG A O 1
ATOM 1994 N N . ILE A 1 236 ? -23.811 15.911 26.471 1.00 89.56 236 ILE A N 1
ATOM 1995 C CA . ILE A 1 236 ? -24.737 16.185 25.365 1.00 89.56 236 ILE A CA 1
ATOM 1996 C C . ILE A 1 236 ? -24.368 15.337 24.144 1.00 89.56 236 ILE A C 1
ATOM 1998 O O . ILE A 1 236 ? -25.220 14.608 23.645 1.00 89.56 236 ILE A O 1
ATOM 2002 N N . ARG A 1 237 ? -23.093 15.336 23.728 1.00 91.56 237 ARG A N 1
ATOM 2003 C CA . ARG A 1 237 ? -22.587 14.491 22.633 1.00 91.56 237 ARG A CA 1
ATOM 2004 C C . ARG A 1 237 ? -22.907 13.009 22.854 1.00 91.56 237 ARG A C 1
ATOM 2006 O O . ARG A 1 237 ? -23.479 12.385 21.968 1.00 91.56 237 ARG A O 1
ATOM 2013 N N . LYS A 1 238 ? -22.661 12.476 24.055 1.00 90.94 238 LYS A N 1
ATOM 2014 C CA . LYS A 1 238 ? -23.046 11.102 24.424 1.00 90.94 238 LYS A CA 1
ATOM 2015 C C . LYS A 1 238 ? -24.561 10.855 24.391 1.00 90.94 238 LYS A C 1
ATOM 2017 O O . LYS A 1 238 ? -24.966 9.783 23.964 1.00 90.94 238 LYS A O 1
ATOM 2022 N N . SER A 1 239 ? -25.401 11.820 24.779 1.00 89.31 239 SER A N 1
ATOM 2023 C CA . SER A 1 239 ? -26.868 11.700 24.642 1.00 89.31 239 SER A CA 1
ATOM 2024 C C . SER A 1 239 ? -27.379 11.828 23.199 1.00 89.31 239 SER A C 1
ATOM 2026 O O . SER A 1 239 ? -28.493 11.408 22.916 1.00 89.31 239 SER A O 1
ATOM 2028 N N . LEU A 1 240 ? -26.558 12.375 22.298 1.00 89.75 240 LEU A N 1
ATOM 2029 C CA . LEU A 1 240 ? -26.770 12.445 20.847 1.00 89.75 240 LEU A CA 1
ATOM 2030 C C . LEU A 1 240 ? -26.052 11.295 20.106 1.00 89.75 240 LEU A C 1
ATOM 2032 O O . LEU A 1 240 ? -25.828 11.374 18.903 1.00 89.75 240 LEU A O 1
ATOM 2036 N N . ASN A 1 241 ? -25.649 10.242 20.827 1.00 90.38 241 ASN A N 1
ATOM 2037 C CA . ASN A 1 241 ? -24.962 9.057 20.303 1.00 90.38 241 ASN A CA 1
ATOM 2038 C C . ASN A 1 241 ? -23.606 9.319 19.598 1.00 90.38 241 ASN A C 1
ATOM 2040 O O . ASN A 1 241 ? -23.100 8.464 18.870 1.00 90.38 241 ASN A O 1
ATOM 2044 N N . PHE A 1 242 ? -22.973 10.475 19.842 1.00 90.25 242 PHE A N 1
ATOM 2045 C CA . PHE A 1 242 ? -21.607 10.762 19.391 1.00 90.25 242 PHE A CA 1
ATOM 2046 C C . PHE A 1 242 ? -20.578 10.135 20.338 1.00 90.25 242 PHE A C 1
ATOM 2048 O O . PHE A 1 242 ? -20.153 10.734 21.334 1.00 90.25 242 PHE A O 1
ATOM 2055 N N . ASP A 1 243 ? -20.150 8.922 20.002 1.00 86.94 243 ASP A N 1
ATOM 2056 C CA . ASP A 1 243 ? -19.044 8.245 20.669 1.00 86.94 243 ASP A CA 1
ATOM 2057 C C . ASP A 1 243 ? -17.673 8.779 20.242 1.00 86.94 243 ASP A C 1
ATOM 2059 O O . ASP A 1 243 ? -17.395 8.990 19.060 1.00 86.94 243 ASP A O 1
ATOM 2063 N N . TYR A 1 244 ? -16.771 8.927 21.218 1.00 84.50 244 TYR A N 1
ATOM 2064 C CA . TYR A 1 244 ? -15.353 9.125 20.933 1.00 84.50 244 TYR A CA 1
ATOM 2065 C C . TYR A 1 244 ? -14.773 7.856 20.304 1.00 84.50 244 TYR A C 1
ATOM 2067 O O . TYR A 1 244 ? -14.838 6.778 20.895 1.00 84.50 244 TYR A O 1
ATOM 2075 N N . LYS A 1 245 ? -14.156 8.013 19.133 1.00 82.31 245 LYS A N 1
ATOM 2076 C CA . LYS A 1 245 ? -13.311 7.004 18.493 1.00 82.31 245 LYS A CA 1
ATOM 2077 C C . LYS A 1 245 ? -11.894 7.585 18.412 1.00 82.31 245 LYS A C 1
ATOM 2079 O O . LYS A 1 245 ? -11.771 8.758 18.048 1.00 82.31 245 LYS A O 1
ATOM 2084 N N . PRO A 1 246 ? -10.838 6.829 18.760 1.00 77.56 246 PRO A N 1
ATOM 2085 C CA . PRO A 1 246 ? -9.473 7.323 18.625 1.00 77.56 246 PRO A CA 1
ATOM 2086 C C . PRO A 1 246 ? -9.165 7.627 17.149 1.00 77.56 246 PRO A C 1
ATOM 2088 O O . PRO A 1 246 ? -9.671 6.923 16.266 1.00 77.56 246 PRO A O 1
ATOM 2091 N N . PRO A 1 247 ? -8.357 8.660 16.852 1.00 73.50 247 PRO A N 1
ATOM 2092 C CA . PRO A 1 247 ? -7.944 8.937 15.483 1.00 73.50 247 PRO A CA 1
ATOM 2093 C C . PRO A 1 247 ? -7.152 7.741 14.942 1.00 73.50 247 PRO A C 1
ATOM 2095 O O . PRO A 1 247 ? -6.194 7.290 15.570 1.00 73.50 247 PRO A O 1
ATOM 2098 N N . ARG A 1 248 ? -7.545 7.221 13.771 1.00 68.62 248 ARG A N 1
ATOM 2099 C CA . ARG A 1 248 ? -6.751 6.203 13.072 1.00 68.62 248 ARG A CA 1
ATOM 2100 C C . ARG A 1 248 ? -5.436 6.848 12.640 1.00 68.62 248 ARG A C 1
ATOM 2102 O O . ARG A 1 248 ? -5.459 7.799 11.860 1.00 68.62 248 ARG A O 1
ATOM 2109 N N . ILE A 1 249 ? -4.311 6.332 13.133 1.00 68.88 249 ILE A N 1
ATOM 2110 C CA . ILE A 1 249 ? -2.990 6.711 12.627 1.00 68.88 249 ILE A CA 1
ATOM 2111 C C . ILE A 1 249 ? -2.941 6.289 11.155 1.00 68.88 249 ILE A C 1
ATOM 2113 O O . ILE A 1 249 ? -3.202 5.134 10.828 1.00 68.88 249 ILE A O 1
ATOM 2117 N N . ARG A 1 250 ? -2.651 7.241 10.270 1.00 69.56 250 ARG A N 1
ATOM 2118 C CA . ARG A 1 250 ? -2.430 7.023 8.838 1.00 69.56 250 ARG A CA 1
ATOM 2119 C C . ARG A 1 250 ? -1.027 7.509 8.504 1.00 69.56 250 ARG A C 1
ATOM 2121 O O . ARG A 1 250 ? -0.578 8.503 9.073 1.00 69.56 250 ARG A O 1
ATOM 2128 N N . GLN A 1 251 ? -0.356 6.839 7.573 1.00 70.19 251 GLN A N 1
ATOM 2129 C CA . GLN A 1 251 ? 0.875 7.371 6.993 1.00 70.19 251 GLN A CA 1
ATOM 2130 C C . GLN A 1 251 ? 0.536 8.652 6.214 1.00 70.19 251 GLN A C 1
ATOM 2132 O O . GLN A 1 251 ? -0.421 8.674 5.439 1.00 70.19 251 GLN A O 1
ATOM 2137 N N . SER A 1 252 ? 1.293 9.726 6.435 1.00 79.75 252 SER A N 1
ATOM 2138 C CA . SER A 1 252 ? 1.161 10.966 5.669 1.00 79.75 252 SER A CA 1
ATOM 2139 C C . SER A 1 252 ? 1.784 10.782 4.287 1.00 79.75 252 SER A C 1
ATOM 2141 O O . SER A 1 252 ? 3.000 10.608 4.185 1.00 79.75 252 SER A O 1
ATOM 2143 N N . LEU A 1 253 ? 0.961 10.827 3.241 1.00 84.81 253 LEU A N 1
ATOM 2144 C CA . LEU A 1 253 ? 1.425 10.805 1.856 1.00 84.81 253 LEU A CA 1
ATOM 2145 C C . LEU A 1 253 ? 1.949 12.190 1.454 1.00 84.81 253 LEU A C 1
ATOM 2147 O O . LEU A 1 253 ? 1.361 13.206 1.824 1.00 84.81 253 LEU A O 1
ATOM 2151 N N . ASN A 1 254 ? 3.032 12.228 0.681 1.00 88.38 254 ASN A N 1
ATOM 2152 C CA . ASN A 1 254 ? 3.487 13.436 -0.006 1.00 88.38 254 ASN A CA 1
ATOM 2153 C C . ASN A 1 254 ? 2.887 13.543 -1.421 1.00 88.38 254 ASN A C 1
ATOM 2155 O O . ASN A 1 254 ? 2.361 12.573 -1.966 1.00 88.38 254 ASN A O 1
ATOM 2159 N N . GLU A 1 255 ? 2.989 14.721 -2.032 1.00 88.69 255 GLU A N 1
ATOM 2160 C CA . GLU A 1 255 ? 2.417 15.025 -3.354 1.00 88.69 255 GLU A CA 1
ATOM 2161 C C . GLU A 1 255 ? 2.906 14.064 -4.453 1.00 88.69 255 GLU A C 1
ATOM 2163 O O . GLU A 1 255 ? 2.121 13.621 -5.288 1.00 88.69 255 GLU A O 1
ATOM 2168 N N . ILE A 1 256 ? 4.177 13.647 -4.406 1.00 88.31 256 ILE A N 1
ATOM 2169 C CA . ILE A 1 256 ? 4.764 12.693 -5.362 1.00 88.31 256 ILE A CA 1
ATOM 2170 C C . ILE A 1 256 ? 4.166 11.286 -5.178 1.00 88.31 256 ILE A C 1
ATOM 2172 O O . ILE A 1 256 ? 3.955 10.571 -6.157 1.00 88.31 256 ILE A O 1
ATOM 2176 N N . GLN A 1 257 ? 3.878 10.872 -3.942 1.00 87.62 257 GLN A N 1
ATOM 2177 C CA . GLN A 1 257 ? 3.187 9.612 -3.646 1.00 87.62 257 GLN A CA 1
ATOM 2178 C C . GLN A 1 257 ? 1.731 9.655 -4.117 1.00 87.62 257 GLN A C 1
ATOM 2180 O O . GLN A 1 257 ? 1.275 8.702 -4.742 1.00 87.62 257 GLN A O 1
ATOM 2185 N N . ILE A 1 258 ? 1.029 10.764 -3.877 1.00 89.31 258 ILE A N 1
ATOM 2186 C CA . ILE A 1 258 ? -0.353 10.995 -4.323 1.00 89.31 258 ILE A CA 1
ATOM 2187 C C . ILE A 1 258 ? -0.434 10.944 -5.860 1.00 89.31 258 ILE A C 1
ATOM 2189 O O . ILE A 1 258 ? -1.218 10.171 -6.409 1.00 89.31 258 ILE A O 1
ATOM 2193 N N . ALA A 1 259 ? 0.451 11.656 -6.564 1.00 91.50 259 ALA A N 1
ATOM 2194 C CA . ALA A 1 259 ? 0.521 11.629 -8.026 1.00 91.50 259 ALA A CA 1
ATOM 2195 C C . ALA A 1 259 ? 0.823 10.222 -8.581 1.00 91.50 259 ALA A C 1
ATOM 2197 O O . ALA A 1 259 ? 0.182 9.782 -9.534 1.00 91.50 259 ALA A O 1
ATOM 2198 N N . LYS A 1 260 ? 1.751 9.475 -7.962 1.00 91.06 260 LYS A N 1
ATOM 2199 C CA . LYS A 1 260 ? 2.057 8.085 -8.356 1.00 91.06 260 LYS A CA 1
ATOM 2200 C C . LYS A 1 260 ? 0.896 7.120 -8.100 1.00 91.06 260 LYS A C 1
ATOM 2202 O O . LYS A 1 260 ? 0.675 6.229 -8.915 1.00 91.06 260 LYS A O 1
ATOM 2207 N N . ARG A 1 261 ? 0.149 7.302 -7.005 1.00 92.19 261 ARG A N 1
ATOM 2208 C CA . ARG A 1 261 ? -1.076 6.544 -6.695 1.00 92.19 261 ARG A CA 1
ATOM 2209 C C . ARG A 1 261 ? -2.158 6.782 -7.743 1.00 92.19 261 ARG A C 1
ATOM 2211 O O . ARG A 1 261 ? -2.736 5.820 -8.239 1.00 92.19 261 ARG A O 1
ATOM 2218 N N . LEU A 1 262 ? -2.392 8.045 -8.103 1.00 92.75 262 LEU A N 1
ATOM 2219 C CA . LEU A 1 262 ? -3.379 8.414 -9.115 1.00 92.75 262 LEU A CA 1
ATOM 2220 C C . LEU A 1 262 ? -2.993 7.892 -10.508 1.00 92.75 262 LEU A C 1
ATOM 2222 O O . LEU A 1 262 ? -3.831 7.291 -11.172 1.00 92.75 262 LEU A O 1
ATOM 2226 N N . LEU A 1 263 ? -1.728 8.042 -10.920 1.00 93.75 263 LEU A N 1
ATOM 2227 C CA . LEU A 1 263 ? -1.229 7.532 -12.204 1.00 93.75 263 LEU A CA 1
ATOM 2228 C C . LEU A 1 263 ? -1.415 6.013 -12.332 1.00 93.75 263 LEU A C 1
ATOM 2230 O O . LEU A 1 263 ? -1.955 5.550 -13.329 1.00 93.75 263 LEU A O 1
ATOM 2234 N N . PHE A 1 264 ? -1.026 5.252 -11.305 1.00 92.94 264 PHE A N 1
ATOM 2235 C CA . PHE A 1 264 ? -1.221 3.800 -11.243 1.00 92.94 264 PHE A CA 1
ATOM 2236 C C . PHE A 1 264 ? -2.701 3.409 -11.328 1.00 92.94 264 PHE A C 1
ATOM 2238 O O . PHE A 1 264 ? -3.063 2.512 -12.084 1.00 92.94 264 PHE A O 1
ATOM 2245 N N . ALA A 1 265 ? -3.576 4.104 -10.595 1.00 93.75 265 ALA A N 1
ATOM 2246 C CA . ALA A 1 265 ? -5.004 3.815 -10.623 1.00 93.75 265 ALA A CA 1
ATOM 2247 C C . ALA A 1 265 ? -5.640 4.119 -11.994 1.00 93.75 265 ALA A C 1
ATOM 2249 O O . ALA A 1 265 ? -6.466 3.343 -12.473 1.00 93.75 265 ALA A O 1
ATOM 2250 N N . LEU A 1 266 ? -5.237 5.213 -12.648 1.00 94.00 266 LEU A N 1
ATOM 2251 C CA . LEU A 1 266 ? -5.693 5.562 -13.996 1.00 94.00 266 LEU A CA 1
ATOM 2252 C C . LEU A 1 266 ? -5.188 4.566 -15.051 1.00 94.00 266 LEU A C 1
ATOM 2254 O O . LEU A 1 266 ? -5.984 4.114 -15.873 1.00 94.00 266 LEU A O 1
ATOM 2258 N N . ASP A 1 267 ? -3.909 4.185 -14.999 1.00 93.38 267 ASP A N 1
ATOM 2259 C CA . ASP A 1 267 ? -3.309 3.213 -15.919 1.00 93.38 267 ASP A CA 1
ATOM 2260 C C . ASP A 1 267 ? -3.982 1.837 -15.806 1.00 93.38 267 ASP A C 1
ATOM 2262 O O . ASP A 1 267 ? -4.556 1.348 -16.779 1.00 93.38 267 ASP A O 1
ATOM 2266 N N . HIS A 1 268 ? -4.034 1.252 -14.605 1.00 92.38 268 HIS A N 1
ATOM 2267 C CA . HIS A 1 268 ? -4.618 -0.077 -14.414 1.00 92.38 268 HIS A CA 1
ATOM 2268 C C . HIS A 1 268 ? -6.127 -0.130 -14.723 1.00 92.38 268 HIS A C 1
ATOM 2270 O O . HIS A 1 268 ? -6.611 -1.174 -15.175 1.00 92.38 268 HIS A O 1
ATOM 2276 N N . LYS A 1 269 ? -6.855 0.988 -14.555 1.00 93.69 269 LYS A N 1
ATOM 2277 C CA . LYS A 1 269 ? -8.260 1.137 -14.977 1.00 93.69 269 LYS A CA 1
ATOM 2278 C C . LYS A 1 269 ? -8.411 1.252 -16.497 1.00 93.69 269 LYS A C 1
ATOM 2280 O O . LYS A 1 269 ? -9.327 0.650 -17.053 1.00 93.69 269 LYS A O 1
ATOM 2285 N N . SER A 1 270 ? -7.528 1.994 -17.168 1.00 93.31 270 SER A N 1
ATOM 2286 C CA . SER A 1 270 ? -7.494 2.098 -18.635 1.00 93.31 270 SER A CA 1
ATOM 2287 C C . SER A 1 270 ? -7.165 0.747 -19.275 1.00 93.31 270 SER A C 1
ATOM 2289 O O . SER A 1 270 ? -7.870 0.281 -20.169 1.00 93.31 270 SER A O 1
ATOM 2291 N N . ASN A 1 271 ? -6.143 0.077 -18.743 1.00 91.62 271 ASN A N 1
ATOM 2292 C CA . ASN A 1 271 ? -5.623 -1.199 -19.228 1.00 91.62 271 ASN A CA 1
ATOM 2293 C C . ASN A 1 271 ? -6.474 -2.413 -18.806 1.00 91.62 271 ASN A C 1
ATOM 2295 O O . ASN A 1 271 ? -6.147 -3.532 -19.193 1.00 91.62 271 ASN A O 1
ATOM 2299 N N . LYS A 1 272 ? -7.554 -2.206 -18.029 1.00 91.06 272 LYS A N 1
ATOM 2300 C CA . LYS A 1 272 ? -8.479 -3.242 -17.519 1.00 91.06 272 LYS A CA 1
ATOM 2301 C C . LYS A 1 272 ? -7.738 -4.455 -16.948 1.00 91.06 272 LYS A C 1
ATOM 2303 O O . LYS A 1 272 ? -7.873 -5.577 -17.432 1.00 91.06 272 LYS A O 1
ATOM 2308 N N . THR A 1 273 ? -6.908 -4.196 -15.943 1.00 92.00 273 THR A N 1
ATOM 2309 C CA . THR A 1 273 ? -6.000 -5.205 -15.381 1.00 92.00 273 THR A CA 1
ATOM 2310 C C . THR A 1 273 ? -6.766 -6.385 -14.792 1.00 92.00 273 THR A C 1
ATOM 2312 O O . THR A 1 273 ? -7.581 -6.211 -13.893 1.00 92.00 273 THR A O 1
ATOM 2315 N N . ASP A 1 274 ? -6.465 -7.593 -15.268 1.00 92.19 274 ASP A N 1
ATOM 2316 C CA . ASP A 1 274 ? -7.003 -8.828 -14.702 1.00 92.19 274 ASP A CA 1
ATOM 2317 C C . ASP A 1 274 ? -6.349 -9.120 -13.342 1.00 92.19 274 ASP A C 1
ATOM 2319 O O . ASP A 1 274 ? -5.279 -9.729 -13.252 1.00 92.19 274 ASP A O 1
ATOM 2323 N N . TRP A 1 275 ? -7.005 -8.670 -12.271 1.00 93.44 275 TRP A N 1
ATOM 2324 C CA . TRP A 1 275 ? -6.558 -8.884 -10.896 1.00 93.44 275 TRP A CA 1
ATOM 2325 C C . TRP A 1 275 ? -6.554 -10.362 -10.481 1.00 93.44 275 TRP A C 1
ATOM 2327 O O . TRP A 1 275 ? -5.804 -10.713 -9.574 1.00 93.44 275 TRP A O 1
ATOM 2337 N N . ALA A 1 276 ? -7.310 -11.247 -11.146 1.00 91.12 276 ALA A N 1
ATOM 2338 C CA . ALA A 1 276 ? -7.298 -12.681 -10.845 1.00 91.12 276 ALA A CA 1
ATOM 2339 C C . ALA A 1 276 ? -5.986 -13.363 -11.275 1.00 91.12 276 ALA A C 1
ATOM 2341 O O . ALA A 1 276 ? -5.607 -14.386 -10.705 1.00 91.12 276 ALA A O 1
ATOM 2342 N N . ARG A 1 277 ? -5.243 -12.762 -12.216 1.00 91.75 277 ARG A N 1
ATOM 2343 C CA . ARG A 1 277 ? -3.874 -13.172 -12.576 1.00 91.75 277 ARG A CA 1
ATOM 2344 C C . ARG A 1 277 ? -2.798 -12.585 -11.655 1.00 91.75 277 ARG A C 1
ATOM 2346 O O . ARG A 1 277 ? -1.625 -12.906 -11.845 1.00 91.75 277 ARG A O 1
ATOM 2353 N N . VAL A 1 278 ? -3.140 -11.726 -10.690 1.00 92.75 278 VAL A N 1
ATOM 2354 C CA . VAL A 1 278 ? -2.162 -11.031 -9.835 1.00 92.75 278 VAL A CA 1
ATOM 2355 C C . VAL A 1 278 ? -1.926 -11.797 -8.536 1.00 92.75 278 VAL A C 1
ATOM 2357 O O . VAL A 1 278 ? -2.797 -11.907 -7.676 1.00 92.75 278 VAL A O 1
ATOM 2360 N N . LEU A 1 279 ? -0.701 -12.293 -8.369 1.00 92.19 279 LEU A N 1
ATOM 2361 C CA . LEU A 1 279 ? -0.234 -12.921 -7.142 1.00 92.19 279 LEU A CA 1
ATOM 2362 C C . LEU A 1 279 ? 0.304 -11.839 -6.200 1.00 92.19 279 LEU A C 1
ATOM 2364 O O . LEU A 1 279 ? 1.469 -11.443 -6.291 1.00 92.19 279 LEU A O 1
ATOM 2368 N N . PHE A 1 280 ? -0.574 -11.352 -5.322 1.00 91.31 280 PHE A N 1
ATOM 2369 C CA . PHE A 1 280 ? -0.249 -10.371 -4.287 1.00 91.31 280 PHE A CA 1
ATOM 2370 C C . PHE A 1 280 ? 0.672 -10.966 -3.224 1.00 91.31 280 PHE A C 1
ATOM 2372 O O . PHE A 1 280 ? 0.378 -12.026 -2.666 1.00 91.31 280 PHE A O 1
ATOM 2379 N N . THR A 1 281 ? 1.780 -10.285 -2.933 1.00 87.44 281 THR A N 1
ATOM 2380 C CA . THR A 1 281 ? 2.749 -10.709 -1.914 1.00 87.44 281 THR A CA 1
ATOM 2381 C C . THR A 1 281 ? 3.300 -9.529 -1.108 1.00 87.44 281 THR A C 1
ATOM 2383 O O . THR A 1 281 ? 2.931 -8.370 -1.313 1.00 87.44 281 THR A O 1
ATOM 2386 N N . ASP A 1 282 ? 4.142 -9.867 -0.136 1.00 79.12 282 ASP A N 1
ATOM 2387 C CA . ASP A 1 282 ? 4.739 -8.971 0.852 1.00 79.12 282 ASP A CA 1
ATOM 2388 C C . ASP A 1 282 ? 6.203 -9.410 1.058 1.00 79.12 282 ASP A C 1
ATOM 2390 O O . ASP A 1 282 ? 7.098 -8.918 0.378 1.00 79.12 282 ASP A O 1
ATOM 2394 N N . GLU A 1 283 ? 6.427 -10.474 1.837 1.00 75.75 283 GLU A N 1
ATOM 2395 C CA . GLU A 1 283 ? 7.740 -11.100 2.086 1.00 75.75 283 GLU A CA 1
ATOM 2396 C C . GLU A 1 283 ? 7.752 -12.562 1.571 1.00 75.75 283 GLU A C 1
ATOM 2398 O O . GLU A 1 283 ? 7.641 -13.509 2.353 1.00 75.75 283 GLU A O 1
ATOM 2403 N N . SER A 1 284 ? 7.793 -12.796 0.244 1.00 70.69 284 SER A N 1
ATOM 2404 C CA . SER A 1 284 ? 7.599 -14.155 -0.316 1.00 70.69 284 SER A CA 1
ATOM 2405 C C . SER A 1 284 ? 8.341 -14.486 -1.624 1.00 70.69 284 SER A C 1
ATOM 2407 O O . SER A 1 284 ? 8.588 -13.630 -2.466 1.00 70.69 284 SER A O 1
ATOM 2409 N N . TRP A 1 285 ? 8.665 -15.776 -1.815 1.00 69.88 285 TRP A N 1
ATOM 2410 C CA . TRP A 1 285 ? 9.523 -16.307 -2.895 1.00 69.88 285 TRP A CA 1
ATOM 2411 C C . TRP A 1 285 ? 8.883 -17.503 -3.637 1.00 69.88 285 TRP A C 1
ATOM 2413 O O . TRP A 1 285 ? 9.471 -18.575 -3.789 1.00 69.88 285 TRP A O 1
ATOM 2423 N N . VAL A 1 286 ? 7.644 -17.334 -4.106 1.00 80.12 286 VAL A N 1
ATOM 2424 C CA . VAL A 1 286 ? 6.762 -18.423 -4.594 1.00 80.12 286 VAL A CA 1
ATOM 2425 C C . VAL A 1 286 ? 6.887 -18.804 -6.082 1.00 80.12 286 VAL A C 1
ATOM 2427 O O . VAL A 1 286 ? 6.262 -19.770 -6.519 1.00 80.12 286 VAL A O 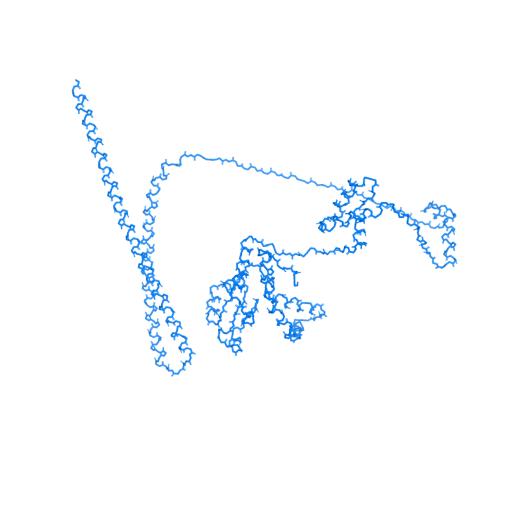1
ATOM 2430 N N . ILE A 1 287 ? 7.736 -18.125 -6.862 1.00 83.88 287 ILE A N 1
ATOM 2431 C CA . ILE A 1 287 ? 7.843 -18.240 -8.339 1.00 83.88 287 ILE A CA 1
ATOM 2432 C C . ILE A 1 287 ? 7.926 -19.695 -8.848 1.00 83.88 287 ILE A C 1
ATOM 2434 O O . ILE A 1 287 ? 7.197 -20.085 -9.756 1.00 83.88 287 ILE A O 1
ATOM 2438 N N . LYS A 1 288 ? 8.782 -20.536 -8.241 1.00 83.69 288 LYS A N 1
ATOM 2439 C CA . LYS A 1 288 ? 8.979 -21.951 -8.640 1.00 83.69 288 LYS A CA 1
ATOM 2440 C C . LYS A 1 288 ? 7.775 -22.864 -8.357 1.00 83.69 288 LYS A C 1
ATOM 2442 O O . LYS A 1 288 ? 7.773 -24.020 -8.793 1.00 83.69 288 LYS A O 1
ATOM 2447 N N . LYS A 1 289 ? 6.804 -22.398 -7.570 1.00 85.38 289 LYS A N 1
ATOM 2448 C CA . LYS A 1 289 ? 5.525 -23.072 -7.333 1.00 85.38 289 LYS A CA 1
ATOM 2449 C C . LYS A 1 289 ? 4.472 -22.505 -8.289 1.00 85.38 289 LYS A C 1
ATOM 2451 O O . LYS A 1 289 ? 3.922 -23.264 -9.077 1.00 85.38 289 LYS A O 1
ATOM 2456 N N . ALA A 1 290 ? 4.330 -21.180 -8.339 1.00 85.56 290 ALA A N 1
ATOM 2457 C CA . ALA A 1 290 ? 3.392 -20.495 -9.229 1.00 85.56 290 ALA A CA 1
ATOM 2458 C C . ALA A 1 290 ? 3.586 -20.854 -10.721 1.00 85.56 290 ALA A C 1
ATOM 2460 O O . ALA A 1 290 ? 2.616 -21.173 -11.399 1.00 85.56 290 ALA A O 1
ATOM 2461 N N . ASN A 1 291 ? 4.825 -20.942 -11.223 1.00 87.75 291 ASN A N 1
ATOM 2462 C CA . ASN A 1 291 ? 5.091 -21.386 -12.603 1.00 87.75 291 ASN A CA 1
ATOM 2463 C C . ASN A 1 291 ? 4.696 -22.846 -12.892 1.00 87.75 291 ASN A C 1
ATOM 2465 O O . ASN A 1 291 ? 4.529 -23.194 -14.057 1.00 87.75 291 ASN A O 1
ATOM 2469 N N . ARG A 1 292 ? 4.557 -23.702 -11.868 1.00 87.44 292 ARG A N 1
ATOM 2470 C CA . ARG A 1 292 ? 4.067 -25.085 -12.017 1.00 87.44 292 ARG A CA 1
ATOM 2471 C C . ARG A 1 292 ? 2.550 -25.205 -11.871 1.00 87.44 292 ARG A C 1
ATOM 2473 O O . ARG A 1 292 ? 1.982 -26.121 -12.445 1.00 87.44 292 ARG A O 1
ATOM 2480 N N . GLU A 1 293 ? 1.915 -24.306 -11.122 1.00 87.38 293 GLU A N 1
ATOM 2481 C CA . GLU A 1 293 ? 0.463 -24.322 -10.884 1.00 87.38 293 GLU A CA 1
ATOM 2482 C C . GLU A 1 293 ? -0.316 -23.531 -11.946 1.00 87.38 293 GLU A C 1
ATOM 2484 O O . GLU A 1 293 ? -1.345 -23.997 -12.421 1.00 87.38 293 GLU A O 1
ATOM 2489 N N . TYR A 1 294 ? 0.196 -22.368 -12.365 1.00 85.75 294 TYR A N 1
ATOM 2490 C CA . TYR A 1 294 ? -0.470 -21.461 -13.314 1.00 85.75 294 TYR A CA 1
ATOM 2491 C C . TYR A 1 294 ? 0.211 -21.425 -14.696 1.00 85.75 294 TYR A C 1
ATOM 2493 O O . TYR A 1 294 ? -0.350 -20.902 -15.660 1.00 85.75 294 TYR A O 1
ATOM 2501 N N . GLY A 1 295 ? 1.417 -21.989 -14.810 1.00 83.88 295 GLY A N 1
ATOM 2502 C CA . GLY A 1 295 ? 2.277 -21.902 -15.993 1.00 83.88 295 GLY A CA 1
ATOM 2503 C C . GLY A 1 295 ? 3.185 -20.665 -15.991 1.00 83.88 295 GLY A C 1
ATOM 2504 O O . GLY A 1 295 ? 2.913 -19.657 -15.336 1.00 83.88 295 GLY A O 1
ATOM 2505 N N . CYS A 1 296 ? 4.297 -20.734 -16.723 1.00 80.19 296 CYS A N 1
ATOM 2506 C CA . CYS A 1 296 ? 5.238 -19.619 -16.858 1.00 80.19 296 CYS A CA 1
ATOM 2507 C C . CYS A 1 296 ? 4.574 -18.400 -17.523 1.00 80.19 296 CYS A C 1
ATOM 2509 O O . CYS A 1 296 ? 3.887 -18.546 -18.528 1.00 80.19 296 CYS A O 1
ATOM 2511 N N . LEU A 1 297 ? 4.807 -17.199 -16.977 1.00 80.56 297 LEU A N 1
ATOM 2512 C CA . LEU A 1 297 ? 4.287 -15.905 -17.473 1.00 80.56 297 LEU A CA 1
ATOM 2513 C C . LEU A 1 297 ? 2.746 -15.765 -17.530 1.00 80.56 297 LEU A C 1
ATOM 2515 O O . LEU A 1 297 ? 2.238 -14.721 -17.930 1.00 80.56 297 LEU A O 1
ATOM 2519 N N . ASN A 1 298 ? 1.988 -16.760 -17.064 1.00 86.31 298 ASN A N 1
ATOM 2520 C CA . ASN A 1 298 ? 0.522 -16.711 -17.001 1.00 86.31 298 ASN A CA 1
ATOM 2521 C C . ASN A 1 298 ? -0.039 -15.919 -15.807 1.00 86.31 298 ASN A C 1
ATOM 2523 O O . ASN A 1 298 ? -1.252 -15.787 -15.664 1.00 86.31 298 ASN A O 1
ATOM 2527 N N . TRP A 1 299 ? 0.833 -15.397 -14.952 1.00 90.75 299 TRP A N 1
ATOM 2528 C CA . TRP A 1 299 ? 0.496 -14.715 -13.710 1.00 90.75 299 TRP A CA 1
ATOM 2529 C C . TRP A 1 299 ? 1.472 -13.557 -13.474 1.00 90.75 299 TRP A C 1
ATOM 2531 O O . TRP A 1 299 ? 2.611 -13.566 -13.955 1.00 90.75 299 TRP A O 1
ATOM 2541 N N . ILE A 1 300 ? 1.008 -12.552 -12.739 1.00 92.06 300 ILE A N 1
ATOM 2542 C CA . ILE A 1 300 ? 1.714 -11.301 -12.471 1.00 92.06 300 ILE A CA 1
ATOM 2543 C C . ILE A 1 300 ? 2.127 -11.289 -11.000 1.00 92.06 300 ILE A C 1
ATOM 2545 O O . ILE A 1 300 ? 1.281 -11.323 -10.112 1.00 92.06 300 ILE A O 1
ATOM 2549 N N . PHE A 1 301 ? 3.424 -11.218 -10.727 1.00 92.19 301 PHE A N 1
ATOM 2550 C CA . PHE A 1 301 ? 3.962 -11.066 -9.381 1.00 92.19 301 PHE A CA 1
ATOM 2551 C C . PHE A 1 301 ? 3.810 -9.619 -8.905 1.00 92.19 301 PHE A C 1
ATOM 2553 O O . PHE A 1 301 ? 4.365 -8.706 -9.523 1.00 92.19 301 PHE A O 1
ATOM 2560 N N . GLN A 1 302 ? 3.101 -9.404 -7.798 1.00 92.38 302 GLN A N 1
ATOM 2561 C CA . GLN A 1 302 ? 3.091 -8.128 -7.091 1.00 92.38 302 GLN A CA 1
ATOM 2562 C C . GLN A 1 302 ? 3.926 -8.255 -5.811 1.00 92.38 302 GLN A C 1
ATOM 2564 O O . GLN A 1 302 ? 3.754 -9.184 -5.027 1.00 92.38 302 GLN A O 1
ATOM 2569 N N . GLN A 1 303 ? 4.823 -7.291 -5.619 1.00 87.56 303 GLN A N 1
ATOM 2570 C CA . GLN A 1 303 ? 5.622 -7.071 -4.412 1.00 87.56 303 GLN A CA 1
ATOM 2571 C C . GLN A 1 303 ? 5.579 -5.574 -4.061 1.00 87.56 303 GLN A C 1
ATOM 2573 O O . GLN A 1 303 ? 5.108 -4.758 -4.862 1.00 87.56 303 GLN A O 1
ATOM 2578 N N . ASP A 1 304 ? 6.055 -5.200 -2.876 1.00 85.00 304 ASP A N 1
ATOM 2579 C CA . ASP A 1 304 ? 6.127 -3.800 -2.455 1.00 85.00 304 ASP A CA 1
ATOM 2580 C C . ASP A 1 304 ? 7.340 -3.044 -3.072 1.00 85.00 304 ASP A C 1
ATOM 2582 O O . ASP A 1 304 ? 8.119 -3.579 -3.866 1.00 85.00 304 ASP A O 1
ATOM 2586 N N . GLY A 1 305 ? 7.490 -1.761 -2.724 1.00 81.38 305 GLY A N 1
ATOM 2587 C CA . GLY A 1 305 ? 8.588 -0.900 -3.175 1.00 81.38 305 GLY A CA 1
ATOM 2588 C C . GLY A 1 305 ? 9.840 -0.903 -2.284 1.00 81.38 305 GLY A C 1
ATOM 2589 O O . GLY A 1 305 ? 10.638 0.035 -2.386 1.00 81.38 305 GLY A O 1
ATOM 2590 N N . ALA A 1 306 ? 10.019 -1.869 -1.377 1.00 83.19 306 ALA A N 1
ATOM 2591 C CA . ALA A 1 306 ? 11.134 -1.879 -0.436 1.00 83.19 306 ALA A CA 1
ATOM 2592 C C . ALA A 1 306 ? 12.496 -2.062 -1.123 1.00 83.19 306 ALA A C 1
ATOM 2594 O O . ALA A 1 306 ? 12.636 -2.669 -2.185 1.00 83.19 306 ALA A O 1
ATOM 2595 N N . ARG A 1 307 ? 13.557 -1.577 -0.462 1.00 85.88 307 ARG A N 1
ATOM 2596 C CA . ARG A 1 307 ? 14.932 -1.615 -0.996 1.00 85.88 307 ARG A CA 1
ATOM 2597 C C . ARG A 1 307 ? 15.433 -3.021 -1.388 1.00 85.88 307 ARG A C 1
ATOM 2599 O O . ARG A 1 307 ? 16.143 -3.091 -2.394 1.00 85.88 307 ARG A O 1
ATOM 2606 N N . PRO A 1 308 ? 15.109 -4.120 -0.667 1.00 85.44 308 PRO A N 1
ATOM 2607 C CA . PRO A 1 308 ? 15.445 -5.474 -1.111 1.00 85.44 308 PRO A CA 1
ATOM 2608 C C . PRO A 1 308 ? 14.702 -5.865 -2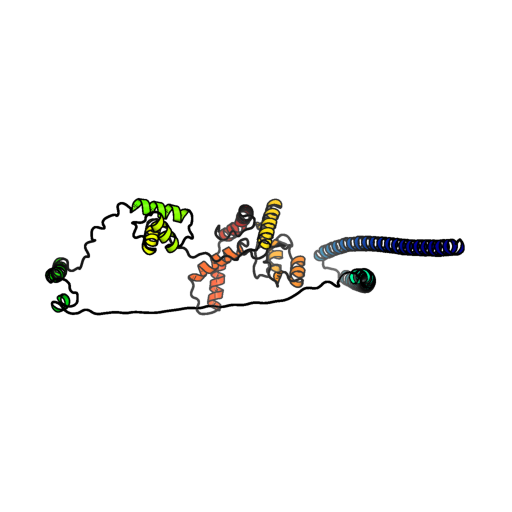.395 1.00 85.44 308 PRO A C 1
ATOM 2610 O O . PRO A 1 308 ? 15.318 -6.387 -3.322 1.00 85.44 308 PRO A O 1
ATOM 2613 N N . HIS A 1 309 ? 13.411 -5.548 -2.484 1.00 85.69 309 HIS A N 1
ATOM 2614 C CA . HIS A 1 309 ? 12.524 -5.885 -3.601 1.00 85.69 309 HIS A CA 1
ATOM 2615 C C . HIS A 1 309 ? 12.879 -5.126 -4.886 1.00 85.69 309 HIS A C 1
ATOM 2617 O O . HIS A 1 309 ? 12.956 -5.718 -5.962 1.00 85.69 309 HIS A O 1
ATOM 2623 N N . THR A 1 310 ? 13.245 -3.847 -4.766 1.00 85.62 310 THR A N 1
ATOM 2624 C CA . THR A 1 310 ? 13.704 -3.004 -5.883 1.00 85.62 310 THR A CA 1
ATOM 2625 C C . THR A 1 310 ? 15.191 -3.169 -6.233 1.00 85.62 310 THR A C 1
ATOM 2627 O O . THR A 1 310 ? 15.712 -2.427 -7.067 1.00 85.62 310 THR A O 1
ATOM 2630 N N . SER A 1 311 ? 15.931 -4.078 -5.583 1.00 88.81 311 SER A N 1
ATOM 2631 C CA . SER A 1 311 ? 17.362 -4.257 -5.873 1.00 88.81 311 SER A CA 1
ATOM 2632 C C . SER A 1 311 ? 17.570 -4.829 -7.281 1.00 88.81 311 SER A C 1
ATOM 2634 O O . SER A 1 311 ? 16.801 -5.684 -7.721 1.00 88.81 311 SER A O 1
ATOM 2636 N N . ARG A 1 312 ? 18.647 -4.426 -7.978 1.00 89.44 312 ARG A N 1
ATOM 2637 C CA . ARG A 1 312 ? 18.959 -4.955 -9.321 1.00 89.44 312 ARG A CA 1
ATOM 2638 C C . ARG A 1 312 ? 19.015 -6.486 -9.328 1.00 89.44 312 ARG A C 1
ATOM 2640 O O . ARG A 1 312 ? 18.381 -7.097 -10.171 1.00 89.44 312 ARG A O 1
ATOM 2647 N N . LYS A 1 313 ? 19.684 -7.112 -8.350 1.00 89.88 313 LYS A N 1
ATOM 2648 C CA . LYS A 1 313 ? 19.766 -8.584 -8.252 1.00 89.88 313 LYS A CA 1
ATOM 2649 C C . LYS A 1 313 ? 18.388 -9.244 -8.123 1.00 89.88 313 LYS A C 1
ATOM 2651 O O . LYS A 1 313 ? 18.195 -10.336 -8.649 1.00 89.88 313 LYS A O 1
ATOM 2656 N N . THR A 1 314 ? 17.459 -8.588 -7.429 1.00 88.62 314 THR A N 1
ATOM 2657 C CA . THR A 1 314 ? 16.089 -9.070 -7.224 1.00 88.62 314 THR A CA 1
ATOM 2658 C C . THR A 1 314 ? 15.283 -8.920 -8.508 1.00 88.62 314 THR A C 1
ATOM 2660 O O . THR A 1 314 ? 14.779 -9.912 -9.020 1.00 88.62 314 THR A O 1
ATOM 2663 N N . MET A 1 315 ? 15.255 -7.725 -9.104 1.00 89.00 315 MET A N 1
ATOM 2664 C CA . MET A 1 315 ? 14.549 -7.479 -10.367 1.00 89.00 315 MET A CA 1
ATOM 2665 C C . MET A 1 315 ? 15.100 -8.333 -11.520 1.00 89.00 315 MET A C 1
ATOM 2667 O O . MET A 1 315 ? 14.320 -8.923 -12.261 1.00 89.00 315 MET A O 1
ATOM 2671 N N . ASP A 1 316 ? 16.422 -8.496 -11.626 1.00 89.38 316 ASP A N 1
ATOM 2672 C CA . ASP A 1 316 ? 17.063 -9.380 -12.609 1.00 89.38 316 ASP A CA 1
ATOM 2673 C C . ASP A 1 316 ? 16.677 -10.855 -12.396 1.00 89.38 316 ASP A C 1
ATOM 2675 O O . ASP A 1 316 ? 16.721 -11.644 -13.335 1.00 89.38 316 ASP A O 1
ATOM 2679 N N . PHE A 1 317 ? 16.348 -11.280 -11.172 1.00 88.12 317 PHE A N 1
ATOM 2680 C CA . PHE A 1 317 ? 15.842 -12.627 -10.889 1.00 88.12 317 PHE A CA 1
ATOM 2681 C C . PHE A 1 317 ? 14.351 -12.754 -11.231 1.00 88.12 317 PHE A C 1
ATOM 2683 O O . PHE A 1 317 ? 13.980 -13.671 -11.962 1.00 88.12 317 PHE A O 1
ATOM 2690 N N . LEU A 1 318 ? 13.522 -11.809 -10.778 1.00 88.25 318 LEU A N 1
ATOM 2691 C CA . LEU A 1 318 ? 12.079 -11.790 -11.033 1.00 88.25 318 LEU A CA 1
ATOM 2692 C C . LEU A 1 318 ? 11.766 -11.731 -12.535 1.00 88.25 318 LEU A C 1
ATOM 2694 O O . LEU A 1 318 ? 11.048 -12.588 -13.041 1.00 88.25 318 LEU A O 1
ATOM 2698 N N . ASN A 1 319 ? 12.397 -10.811 -13.271 1.00 87.00 319 ASN A N 1
ATOM 2699 C CA . ASN A 1 319 ? 12.196 -10.622 -14.714 1.00 87.00 319 ASN A CA 1
ATOM 2700 C C . ASN A 1 319 ? 12.658 -11.819 -15.576 1.00 87.00 319 ASN A C 1
ATOM 2702 O O . ASN A 1 319 ? 12.392 -11.844 -16.775 1.00 87.00 319 ASN A O 1
ATOM 2706 N N . ARG A 1 320 ? 13.358 -12.808 -14.996 1.00 84.38 320 ARG A N 1
ATOM 2707 C CA . ARG A 1 320 ? 13.685 -14.095 -15.647 1.00 84.38 320 ARG A CA 1
ATOM 2708 C C . ARG A 1 320 ? 12.697 -15.219 -15.316 1.00 84.38 320 ARG A C 1
ATOM 2710 O O . ARG A 1 320 ? 12.786 -16.278 -15.928 1.00 84.38 320 ARG A O 1
ATOM 2717 N N . GLY A 1 321 ? 11.812 -15.030 -14.335 1.00 82.62 321 GLY A N 1
ATOM 2718 C CA . GLY A 1 321 ? 10.920 -16.072 -13.820 1.00 82.62 321 GLY A CA 1
ATOM 2719 C C . GLY A 1 321 ? 9.424 -15.764 -13.918 1.00 82.62 321 GLY A C 1
ATOM 2720 O O . GLY A 1 321 ? 8.636 -16.703 -13.995 1.00 82.62 321 GLY A O 1
ATOM 2721 N N . CYS A 1 322 ? 9.022 -14.493 -13.916 1.00 86.62 322 CYS A N 1
ATOM 2722 C CA . CYS A 1 322 ? 7.622 -14.059 -13.898 1.00 86.62 322 CYS A CA 1
ATOM 2723 C C . CYS A 1 322 ? 7.451 -12.650 -14.489 1.00 86.62 322 CYS A C 1
ATOM 2725 O O . CYS A 1 322 ? 8.392 -11.856 -14.508 1.00 86.62 322 CYS A O 1
ATOM 2727 N N . GLN A 1 323 ? 6.229 -12.305 -14.903 1.00 89.94 323 GLN A N 1
ATOM 2728 C CA . GLN A 1 323 ? 5.853 -10.909 -15.140 1.00 89.94 323 GLN A CA 1
ATOM 2729 C C . GLN A 1 323 ? 5.752 -10.191 -13.785 1.00 89.94 323 GLN A C 1
ATOM 2731 O O . GLN A 1 323 ? 5.141 -10.726 -12.866 1.00 89.94 323 GLN A O 1
ATOM 2736 N N . VAL A 1 324 ? 6.326 -8.993 -13.643 1.00 90.75 324 VAL A N 1
ATOM 2737 C CA . VAL A 1 324 ? 6.284 -8.213 -12.389 1.00 90.75 324 VAL A CA 1
ATOM 2738 C C . VAL A 1 324 ? 5.374 -6.998 -12.549 1.00 90.75 324 VAL A C 1
ATOM 2740 O O . VAL A 1 324 ? 5.497 -6.259 -13.526 1.00 90.75 324 VAL A O 1
ATOM 2743 N N . MET A 1 325 ? 4.496 -6.752 -11.576 1.00 90.50 325 MET A N 1
ATOM 2744 C CA . MET A 1 325 ? 3.712 -5.519 -11.484 1.00 90.50 325 MET A CA 1
ATOM 2745 C C . MET A 1 325 ? 4.620 -4.366 -11.042 1.00 90.50 325 MET A C 1
ATOM 2747 O O . MET A 1 325 ? 4.896 -4.183 -9.858 1.00 90.50 325 MET A O 1
ATOM 2751 N N . ASN A 1 326 ? 5.127 -3.606 -12.011 1.00 84.81 326 ASN A N 1
ATOM 2752 C CA . ASN A 1 326 ? 6.093 -2.537 -11.789 1.00 84.81 326 ASN A CA 1
ATOM 2753 C C . ASN A 1 326 ? 5.792 -1.342 -12.718 1.00 84.81 326 ASN A C 1
ATOM 2755 O O . ASN A 1 326 ? 5.736 -1.550 -13.929 1.00 84.81 326 ASN A O 1
ATOM 2759 N N . PRO A 1 327 ? 5.654 -0.103 -12.201 1.00 84.56 327 PRO A N 1
ATOM 2760 C CA . PRO A 1 327 ? 5.886 0.311 -10.815 1.00 84.56 327 PRO A CA 1
ATOM 2761 C C . PRO A 1 327 ? 4.687 0.067 -9.884 1.00 84.56 327 PRO A C 1
ATOM 2763 O O . PRO A 1 327 ? 3.653 0.719 -10.017 1.00 84.56 327 PRO A O 1
ATOM 2766 N N . TRP A 1 328 ? 4.862 -0.766 -8.850 1.00 88.69 328 TRP A N 1
ATOM 2767 C CA . TRP A 1 328 ? 4.003 -0.668 -7.665 1.00 88.69 328 TRP A CA 1
ATOM 2768 C C . TRP A 1 328 ? 4.331 0.650 -6.937 1.00 88.69 328 TRP A C 1
ATOM 2770 O O . TRP A 1 328 ? 5.518 0.944 -6.736 1.00 88.69 328 TRP A O 1
ATOM 2780 N N . PRO A 1 329 ? 3.353 1.499 -6.566 1.00 85.62 329 PRO A N 1
ATOM 2781 C CA . PRO A 1 329 ? 3.678 2.830 -6.076 1.00 85.62 329 PRO A CA 1
ATOM 2782 C C . PRO A 1 329 ? 3.998 2.838 -4.561 1.00 85.62 329 PRO A C 1
ATOM 2784 O O . PRO A 1 329 ? 3.596 1.941 -3.819 1.00 85.62 329 PRO A O 1
ATOM 2787 N N . PRO A 1 330 ? 4.776 3.823 -4.069 1.00 75.88 330 PRO A N 1
ATOM 2788 C CA . PRO A 1 330 ? 5.371 3.760 -2.729 1.00 75.88 330 PRO A CA 1
ATOM 2789 C C . PRO A 1 330 ? 4.431 4.199 -1.591 1.00 75.88 330 PRO A C 1
ATOM 2791 O O . PRO A 1 330 ? 3.686 5.168 -1.734 1.00 75.88 330 PRO A O 1
ATOM 2794 N N . ASN A 1 331 ? 4.565 3.542 -0.430 1.00 70.12 331 ASN A N 1
ATOM 2795 C CA . ASN A 1 331 ? 3.778 3.723 0.807 1.00 70.12 331 ASN A CA 1
ATOM 2796 C C . ASN A 1 331 ? 2.277 3.415 0.637 1.00 70.12 331 ASN A C 1
ATOM 2798 O O . ASN A 1 331 ? 1.417 4.283 0.805 1.00 70.12 331 ASN A O 1
ATOM 2802 N N . ILE A 1 332 ? 1.966 2.166 0.274 1.00 68.31 332 ILE A N 1
ATOM 2803 C CA . ILE A 1 332 ? 0.612 1.739 -0.104 1.00 68.31 332 ILE A CA 1
ATOM 2804 C C . ILE A 1 332 ? 0.255 0.359 0.483 1.00 68.31 332 ILE A C 1
ATOM 2806 O O . ILE A 1 332 ? 0.150 -0.624 -0.252 1.00 68.31 332 ILE A O 1
ATOM 2810 N N . PRO A 1 333 ? 0.010 0.275 1.802 1.00 74.19 333 PRO A N 1
ATOM 2811 C CA . PRO A 1 333 ? -0.647 -0.891 2.388 1.00 74.19 333 PRO A CA 1
ATOM 2812 C C . PRO A 1 333 ? -2.144 -0.953 2.018 1.00 74.19 333 PRO A C 1
ATOM 2814 O O . PRO A 1 333 ? -2.757 -2.010 2.038 1.00 74.19 333 PRO A O 1
ATOM 2817 N N . ASP A 1 334 ? -2.770 0.171 1.646 1.00 82.81 334 ASP A N 1
ATOM 2818 C CA . ASP A 1 334 ? -4.222 0.245 1.430 1.00 82.81 334 ASP A CA 1
ATOM 2819 C C . ASP A 1 334 ? -4.703 -0.267 0.055 1.00 82.81 334 ASP A C 1
ATOM 2821 O O . ASP A 1 334 ? -5.871 -0.643 -0.070 1.00 82.81 334 ASP A O 1
ATOM 2825 N N . LEU A 1 335 ? -3.820 -0.368 -0.949 1.00 88.12 335 LEU A N 1
ATOM 2826 C CA . LEU A 1 335 ? -4.111 -1.085 -2.204 1.00 88.12 335 LEU A CA 1
ATOM 2827 C C . LEU A 1 335 ? -3.755 -2.577 -2.161 1.00 88.12 335 LEU A C 1
ATOM 2829 O O . LEU A 1 335 ? -4.362 -3.314 -2.923 1.00 88.12 335 LEU A O 1
ATOM 2833 N N . ASN A 1 336 ? -2.817 -3.037 -1.323 1.00 90.31 336 ASN A N 1
ATOM 2834 C CA . ASN A 1 336 ? -2.413 -4.449 -1.321 1.00 90.31 336 ASN A CA 1
ATOM 2835 C C . ASN A 1 336 ? -3.436 -5.304 -0.535 1.00 90.31 336 ASN A C 1
ATOM 2837 O O . ASN A 1 336 ? -3.544 -5.136 0.682 1.00 90.31 336 ASN A O 1
ATOM 2841 N N . PRO A 1 337 ? -4.185 -6.239 -1.157 1.00 92.00 337 PRO A N 1
ATOM 2842 C CA . PRO A 1 337 ? -5.188 -7.031 -0.445 1.00 92.00 337 PRO A CA 1
ATOM 2843 C C . PRO A 1 337 ? -4.596 -7.973 0.614 1.00 92.00 337 PRO A C 1
ATOM 2845 O O . PRO A 1 337 ? -5.322 -8.372 1.529 1.00 92.00 337 PRO A O 1
ATOM 2848 N N . ILE A 1 338 ? -3.294 -8.295 0.547 1.00 90.69 338 ILE A N 1
ATOM 2849 C CA . ILE A 1 338 ? -2.633 -9.139 1.554 1.00 90.69 338 ILE A CA 1
ATOM 2850 C C . ILE A 1 338 ? -2.623 -8.488 2.947 1.00 90.69 338 ILE A C 1
ATOM 2852 O O . ILE A 1 338 ? -2.694 -9.189 3.947 1.00 90.69 338 ILE A O 1
ATOM 2856 N N . GLU A 1 339 ? -2.664 -7.157 3.038 1.00 89.88 339 GLU A N 1
ATOM 2857 C CA . GLU A 1 339 ? -2.746 -6.426 4.312 1.00 89.88 339 GLU A CA 1
ATOM 2858 C C . GLU A 1 339 ? -4.098 -6.653 5.009 1.00 89.88 339 GLU A C 1
ATOM 2860 O O . GLU A 1 339 ? -4.194 -6.782 6.234 1.00 89.88 339 GLU A O 1
ATOM 2865 N N . ASN A 1 340 ? -5.173 -6.794 4.226 1.00 91.38 340 ASN A N 1
ATOM 2866 C CA . ASN A 1 340 ? -6.466 -7.218 4.757 1.00 91.38 340 ASN A CA 1
ATOM 2867 C C . ASN A 1 340 ? -6.451 -8.702 5.150 1.00 91.38 340 ASN A C 1
ATOM 2869 O O . ASN A 1 340 ? -7.077 -9.057 6.149 1.00 91.38 340 ASN A O 1
ATOM 2873 N N . LEU A 1 341 ? -5.720 -9.556 4.423 1.00 92.94 341 LEU A N 1
ATOM 2874 C CA . LEU A 1 341 ? -5.530 -10.963 4.786 1.00 92.94 341 LEU A CA 1
ATOM 2875 C C . LEU A 1 341 ? -4.785 -11.093 6.125 1.00 92.94 341 LEU A C 1
ATOM 2877 O O . LEU A 1 341 ? -5.291 -11.742 7.042 1.00 92.94 341 LEU A O 1
ATOM 2881 N N . TRP A 1 342 ? -3.668 -10.379 6.294 1.00 91.94 342 TRP A N 1
ATOM 2882 C CA . TRP A 1 342 ? -2.943 -10.269 7.560 1.00 91.94 342 TRP A CA 1
ATOM 2883 C C . TRP A 1 342 ? -3.839 -9.749 8.689 1.00 91.94 342 TRP A C 1
ATOM 2885 O O . TRP A 1 342 ? -3.850 -10.333 9.770 1.00 91.94 342 TRP A O 1
ATOM 2895 N N . SER A 1 343 ? -4.668 -8.728 8.445 1.00 91.00 343 SER A N 1
ATOM 2896 C CA . SER A 1 343 ? -5.625 -8.224 9.444 1.00 91.00 343 SER A CA 1
ATOM 2897 C C . SER A 1 343 ? -6.713 -9.247 9.823 1.00 91.00 343 SER A C 1
ATOM 2899 O O . SER A 1 343 ? -7.144 -9.307 10.979 1.00 91.00 343 SER A O 1
ATOM 2901 N N . ILE A 1 344 ? -7.146 -10.097 8.886 1.00 92.50 344 ILE A N 1
ATOM 2902 C CA . ILE A 1 344 ? -8.062 -11.214 9.166 1.00 92.50 344 ILE A CA 1
ATOM 2903 C C . ILE A 1 344 ? -7.370 -12.276 10.032 1.00 92.50 344 ILE A C 1
ATOM 2905 O O . ILE A 1 344 ? -7.988 -12.765 10.981 1.00 92.50 344 ILE A O 1
ATOM 2909 N N . MET A 1 345 ? -6.105 -12.597 9.750 1.00 94.12 345 MET A N 1
ATOM 2910 C CA . MET A 1 345 ? -5.314 -13.568 10.512 1.00 94.12 345 MET A CA 1
ATOM 2911 C C . MET A 1 345 ? -4.995 -13.077 11.927 1.00 94.12 345 MET A C 1
ATOM 2913 O O . MET A 1 345 ? -5.309 -13.771 12.888 1.00 94.12 345 MET A O 1
ATOM 2917 N N . ASP A 1 346 ? -4.474 -11.858 12.080 1.00 91.50 346 ASP A N 1
ATOM 2918 C CA . ASP A 1 346 ? -4.226 -11.200 13.372 1.00 91.50 346 ASP A CA 1
ATOM 2919 C C . ASP A 1 346 ? -5.494 -11.166 14.246 1.00 91.50 346 ASP A C 1
ATOM 2921 O O . ASP A 1 346 ? -5.458 -11.514 15.428 1.00 91.50 346 ASP A O 1
ATOM 2925 N N . ARG A 1 347 ? -6.658 -10.847 13.663 1.00 92.00 347 ARG A N 1
ATOM 2926 C CA . ARG A 1 347 ? -7.940 -10.889 14.382 1.00 92.00 347 ARG A CA 1
ATOM 2927 C C . ARG A 1 347 ? -8.336 -12.297 14.844 1.00 92.00 347 ARG A C 1
ATOM 2929 O O . ARG A 1 347 ? -8.958 -12.409 15.896 1.00 92.00 347 ARG A O 1
ATOM 2936 N N . ARG A 1 348 ? -7.998 -13.356 14.100 1.00 91.94 348 ARG A N 1
ATOM 2937 C CA . ARG A 1 348 ? -8.219 -14.751 14.532 1.00 91.94 348 ARG A CA 1
ATOM 2938 C C . ARG A 1 348 ? -7.226 -15.146 15.635 1.00 91.94 348 ARG A C 1
ATOM 2940 O O . ARG A 1 348 ? -7.639 -15.669 16.666 1.00 91.94 348 ARG A O 1
ATOM 2947 N N . LEU A 1 349 ? -5.946 -14.810 15.463 1.00 91.38 349 LEU A N 1
ATOM 2948 C CA . LEU A 1 349 ? -4.859 -15.108 16.404 1.00 91.38 349 LEU A CA 1
ATOM 2949 C C . LEU A 1 349 ? -4.998 -14.382 17.750 1.00 91.38 349 LEU A C 1
ATOM 2951 O O . LEU A 1 349 ? -4.582 -14.921 18.768 1.00 91.38 349 LEU A O 1
ATOM 2955 N N . LYS A 1 350 ? -5.656 -13.217 17.801 1.00 88.25 350 LYS A N 1
ATOM 2956 C CA . LYS A 1 350 ? -5.967 -12.479 19.046 1.00 88.25 350 LYS A CA 1
ATOM 2957 C C . LYS A 1 350 ? -6.815 -13.238 20.073 1.00 88.25 350 LYS A C 1
ATOM 2959 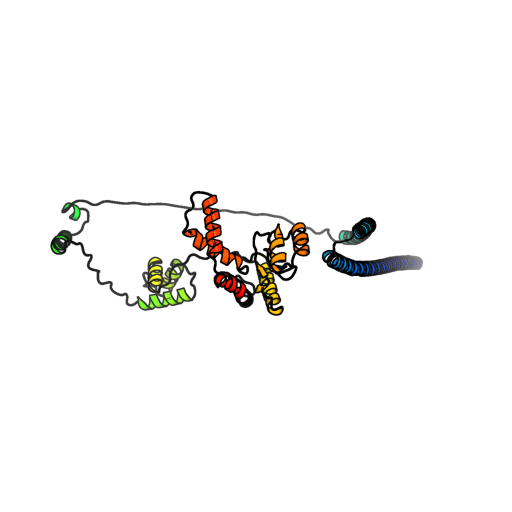O O . LYS A 1 350 ? -6.945 -12.771 21.203 1.00 88.25 350 LYS A O 1
ATOM 2964 N N . HIS A 1 351 ? -7.387 -14.380 19.700 1.00 80.12 351 HIS A N 1
ATOM 2965 C CA . HIS A 1 351 ? -8.123 -15.271 20.599 1.00 80.12 351 HIS A CA 1
ATOM 2966 C C . HIS A 1 351 ? -7.332 -16.534 20.989 1.00 80.12 351 HIS A C 1
ATOM 2968 O O . HIS A 1 351 ? -7.842 -17.369 21.733 1.00 80.12 351 HIS A O 1
ATOM 2974 N N . VAL A 1 352 ? -6.088 -16.659 20.520 1.00 81.69 352 VAL A N 1
ATOM 2975 C CA . VAL A 1 352 ? -5.165 -17.766 20.795 1.00 81.69 352 VAL A CA 1
ATOM 2976 C C . VAL A 1 352 ? -4.095 -17.290 21.783 1.00 81.69 352 VAL A C 1
ATOM 2978 O O . VAL A 1 352 ? -3.606 -16.167 21.687 1.00 81.69 352 VAL A O 1
ATOM 2981 N N . ASN A 1 353 ? -3.709 -18.142 22.735 1.00 86.31 353 ASN A N 1
ATOM 2982 C CA . ASN A 1 353 ? -2.648 -17.856 23.707 1.00 86.31 353 ASN A CA 1
ATOM 2983 C C . ASN A 1 353 ? -1.618 -19.007 23.714 1.00 86.31 353 ASN A C 1
ATOM 2985 O O . ASN A 1 353 ? -1.659 -19.850 24.617 1.00 86.31 353 ASN A O 1
ATOM 2989 N N . PRO A 1 354 ? -0.735 -19.080 22.700 1.00 89.25 354 PRO A N 1
ATOM 2990 C CA . PRO A 1 354 ? 0.261 -20.139 22.594 1.00 89.25 354 PRO A CA 1
ATOM 2991 C C . PRO A 1 354 ? 1.395 -19.933 23.607 1.00 89.25 354 PRO A C 1
ATOM 2993 O O . PRO A 1 354 ? 1.730 -18.806 23.975 1.00 89.25 354 PRO A O 1
ATOM 2996 N N . LYS A 1 355 ? 1.977 -21.036 24.078 1.00 90.69 355 LYS A N 1
ATOM 2997 C CA . LYS A 1 355 ? 2.966 -21.078 25.168 1.00 90.69 355 LYS A CA 1
ATOM 2998 C C . LYS A 1 355 ? 4.409 -21.063 24.668 1.00 90.69 355 LYS A C 1
ATOM 3000 O O . LYS A 1 355 ? 5.310 -20.726 25.431 1.00 90.69 35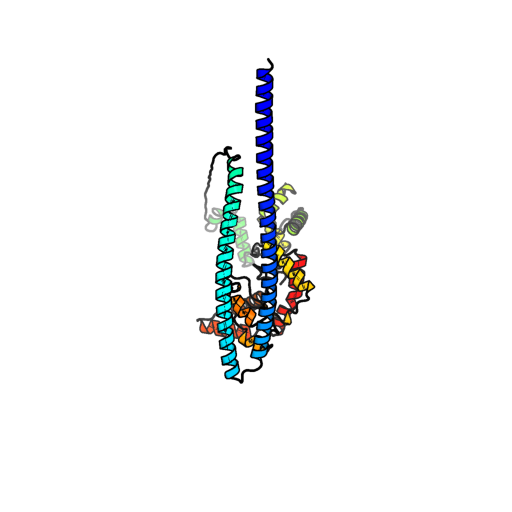5 LYS A O 1
ATOM 3005 N N . ASN A 1 356 ? 4.631 -21.455 23.417 1.00 93.69 356 ASN A N 1
ATOM 3006 C CA . ASN A 1 356 ? 5.936 -21.510 22.763 1.00 93.69 356 ASN A CA 1
ATOM 3007 C C . ASN A 1 356 ? 5.828 -21.089 21.282 1.00 93.69 356 ASN A C 1
ATOM 3009 O O . ASN A 1 356 ? 4.773 -20.648 20.816 1.00 93.69 356 ASN A O 1
ATOM 3013 N N . LYS A 1 357 ? 6.946 -21.164 20.553 1.00 94.06 357 LYS A N 1
ATOM 3014 C CA . LYS A 1 357 ? 7.029 -20.724 19.154 1.00 94.06 357 LYS A CA 1
ATOM 3015 C C . LYS A 1 357 ? 6.354 -21.720 18.210 1.00 94.06 357 LYS A C 1
ATOM 3017 O O . LYS A 1 357 ? 5.759 -21.312 17.219 1.00 94.06 357 LYS A O 1
ATOM 3022 N N . GLU A 1 358 ? 6.455 -23.001 18.530 1.00 94.75 358 GLU A N 1
ATOM 3023 C CA . GLU A 1 358 ? 5.920 -24.127 17.774 1.00 94.75 358 GLU A CA 1
ATOM 3024 C C . GLU A 1 358 ? 4.387 -24.043 17.743 1.00 94.75 358 GLU A C 1
ATOM 3026 O O . GLU A 1 358 ? 3.803 -23.920 16.672 1.00 94.75 358 GLU A O 1
ATOM 3031 N N . GLU A 1 359 ? 3.749 -23.918 18.911 1.00 93.12 359 GLU A N 1
ATOM 3032 C CA . GLU A 1 359 ? 2.299 -23.739 19.056 1.00 93.12 359 GLU A CA 1
ATOM 3033 C C . GLU A 1 359 ? 1.811 -22.454 18.361 1.00 93.12 359 GLU A C 1
ATOM 3035 O O . GLU A 1 359 ? 0.724 -22.443 17.792 1.00 93.12 359 GLU A O 1
ATOM 3040 N N . PHE A 1 360 ? 2.604 -21.372 18.334 1.00 92.62 360 PHE A N 1
ATOM 3041 C CA . PHE A 1 360 ? 2.257 -20.178 17.548 1.00 92.62 360 PHE A CA 1
ATOM 3042 C C . PHE A 1 360 ? 2.300 -20.438 16.032 1.00 92.62 360 PHE A C 1
ATOM 3044 O O . PHE A 1 360 ? 1.429 -19.949 15.314 1.00 92.62 360 PHE A O 1
ATOM 3051 N N . ILE A 1 361 ? 3.274 -21.208 15.535 1.00 93.94 361 ILE A N 1
ATOM 3052 C CA . ILE A 1 361 ? 3.380 -21.576 14.112 1.00 93.94 361 ILE A CA 1
ATOM 3053 C C . ILE A 1 361 ? 2.237 -22.514 13.711 1.00 93.94 361 ILE A C 1
ATOM 3055 O O . ILE A 1 361 ? 1.576 -22.258 12.706 1.00 93.94 361 ILE A O 1
ATOM 3059 N N . ASP A 1 362 ? 1.943 -23.536 14.513 1.00 93.81 362 ASP A N 1
ATOM 3060 C CA . ASP A 1 362 ? 0.835 -24.459 14.254 1.00 93.81 362 ASP A CA 1
ATOM 3061 C C . ASP A 1 362 ? -0.502 -23.704 14.216 1.00 93.81 362 ASP A C 1
ATOM 3063 O O . ASP A 1 362 ? -1.325 -23.901 13.323 1.00 93.81 362 ASP A O 1
ATOM 3067 N N . GLN A 1 363 ? -0.724 -22.777 15.151 1.00 93.00 363 GLN A N 1
ATOM 3068 C CA . GLN A 1 363 ? -1.933 -21.950 15.181 1.00 93.00 363 GLN A CA 1
ATOM 3069 C C . GLN A 1 363 ? -1.983 -20.943 14.019 1.00 93.00 363 GLN A C 1
ATOM 3071 O O . GLN A 1 363 ? -3.064 -20.688 13.491 1.00 93.00 363 GLN A O 1
ATOM 3076 N N . LEU A 1 364 ? -0.841 -20.422 13.556 1.00 93.44 364 LEU A N 1
ATOM 3077 C CA . LEU A 1 364 ? -0.749 -19.590 12.350 1.00 93.44 364 LEU A CA 1
ATOM 3078 C C . LEU A 1 364 ? -1.142 -20.374 11.085 1.00 93.44 364 LEU A C 1
ATOM 3080 O O . LEU A 1 364 ? -1.891 -19.850 10.259 1.00 93.44 364 LEU A O 1
ATOM 3084 N N . ILE A 1 365 ? -0.697 -21.630 10.963 1.00 94.50 365 ILE A N 1
ATOM 3085 C CA . ILE A 1 365 ? -1.054 -22.537 9.859 1.00 94.50 365 ILE A CA 1
ATOM 3086 C C . ILE A 1 365 ? -2.551 -22.873 9.908 1.00 94.50 365 ILE A C 1
ATOM 3088 O O . ILE A 1 365 ? -3.254 -22.640 8.929 1.00 94.50 365 ILE A O 1
ATOM 3092 N N . ASN A 1 366 ? -3.080 -23.290 11.063 1.00 93.88 366 ASN A N 1
ATOM 3093 C CA . ASN A 1 366 ? -4.517 -23.540 11.246 1.00 93.88 366 ASN A CA 1
ATOM 3094 C C . ASN A 1 366 ? -5.377 -22.294 10.925 1.00 93.88 366 ASN A C 1
ATOM 3096 O O . ASN A 1 366 ? -6.463 -22.389 10.343 1.00 93.88 366 ASN A O 1
ATOM 3100 N N . VAL A 1 367 ? -4.900 -21.095 11.278 1.00 94.50 367 VAL A N 1
ATOM 3101 C CA . VAL A 1 367 ? -5.568 -19.826 10.950 1.00 94.50 367 VAL A CA 1
ATOM 3102 C C . VAL A 1 367 ? -5.535 -19.522 9.450 1.00 94.50 367 VAL A C 1
ATOM 3104 O O . VAL A 1 367 ? -6.525 -18.978 8.961 1.00 94.50 367 VAL A O 1
ATOM 3107 N N . TRP A 1 368 ? -4.462 -19.882 8.737 1.00 94.31 368 TRP A N 1
ATOM 3108 C CA . TRP A 1 368 ? -4.337 -19.764 7.277 1.00 94.31 368 TRP A CA 1
ATOM 3109 C C . TRP A 1 368 ? -5.230 -20.771 6.534 1.00 94.31 368 TRP A C 1
ATOM 3111 O O . TRP A 1 368 ? -6.014 -20.383 5.672 1.00 94.31 368 TRP A O 1
ATOM 3121 N N . GLU A 1 369 ? -5.180 -22.052 6.901 1.00 95.00 369 GLU A N 1
ATOM 3122 C CA . GLU A 1 369 ? -5.957 -23.121 6.251 1.00 95.00 369 GLU A CA 1
ATOM 3123 C C . GLU A 1 369 ? -7.471 -22.977 6.477 1.00 95.00 369 GLU A C 1
ATOM 3125 O O . GLU A 1 369 ? -8.276 -23.359 5.631 1.00 95.00 369 GLU A O 1
ATOM 3130 N N . SER A 1 370 ? -7.884 -22.337 7.575 1.00 94.75 370 SER A N 1
ATOM 3131 C CA . SER A 1 370 ? -9.290 -21.993 7.831 1.00 94.75 370 SER A CA 1
ATOM 3132 C C . SER A 1 370 ? -9.787 -20.745 7.073 1.00 94.75 370 SER A C 1
ATOM 3134 O O . SER A 1 370 ? -10.885 -20.239 7.356 1.00 94.75 370 SER A O 1
ATOM 3136 N N . ILE A 1 371 ? -9.009 -20.168 6.151 1.00 95.06 371 ILE A N 1
ATOM 3137 C CA . ILE A 1 371 ? -9.455 -19.055 5.298 1.00 95.06 371 ILE A CA 1
ATOM 3138 C C . ILE A 1 371 ? -10.185 -19.628 4.082 1.00 95.06 371 ILE A C 1
ATOM 3140 O O . ILE A 1 371 ? -9.605 -20.305 3.240 1.00 95.06 371 ILE A O 1
ATOM 3144 N N . LYS A 1 372 ? -11.487 -19.341 3.980 1.00 95.62 372 LYS A N 1
ATOM 3145 C CA . LYS A 1 372 ? -12.297 -19.759 2.832 1.00 95.62 372 LYS A CA 1
ATOM 3146 C C . LYS A 1 372 ? -11.781 -19.131 1.538 1.00 95.62 372 LYS A C 1
ATOM 3148 O O . LYS A 1 372 ? -11.468 -17.941 1.524 1.00 95.62 372 LYS A O 1
ATOM 3153 N N . TRP A 1 373 ? -11.870 -19.872 0.434 1.00 93.19 373 TRP A N 1
ATOM 3154 C CA . TRP A 1 373 ? -11.566 -19.356 -0.906 1.00 93.19 373 TRP A CA 1
ATOM 3155 C C . TRP A 1 373 ? -12.371 -18.093 -1.255 1.00 93.19 373 TRP A C 1
ATOM 3157 O O . TRP A 1 373 ? -11.798 -17.093 -1.669 1.00 93.19 373 TRP A O 1
ATOM 3167 N N . GLU A 1 374 ? -13.665 -18.087 -0.916 1.00 94.88 374 GLU A N 1
ATOM 3168 C CA . GLU A 1 374 ? -14.580 -16.930 -0.937 1.00 94.88 374 GLU A CA 1
ATOM 3169 C C . GLU A 1 374 ? -13.971 -15.649 -0.323 1.00 94.88 374 GLU A C 1
ATOM 3171 O O . GLU A 1 374 ? -14.212 -14.546 -0.804 1.00 94.88 374 GLU A O 1
ATOM 3176 N N . THR A 1 375 ? -13.167 -15.762 0.742 1.00 94.69 375 THR A N 1
ATOM 3177 C CA . THR A 1 375 ? -12.509 -14.603 1.374 1.00 94.69 375 THR A CA 1
ATOM 3178 C C . THR A 1 375 ? -11.356 -14.070 0.522 1.00 94.69 375 THR A C 1
ATOM 3180 O O . THR A 1 375 ? -11.181 -12.859 0.439 1.00 94.69 375 THR A O 1
ATOM 3183 N N . LEU A 1 376 ? -10.590 -14.953 -0.123 1.00 92.81 376 LEU A N 1
ATOM 3184 C CA . LEU A 1 376 ? -9.484 -14.580 -1.009 1.00 92.81 376 LEU A CA 1
ATOM 3185 C C . LEU A 1 376 ? -10.011 -13.977 -2.317 1.00 92.81 376 LEU A C 1
ATOM 3187 O O . LEU A 1 376 ? -9.553 -12.920 -2.737 1.00 92.81 376 LEU A O 1
ATOM 3191 N N . GLU A 1 377 ? -11.042 -14.587 -2.900 1.00 91.81 377 GLU A N 1
ATOM 3192 C CA . GLU A 1 377 ? -11.727 -14.100 -4.099 1.00 91.81 377 GLU A CA 1
ATOM 3193 C C . GLU A 1 377 ? -12.315 -12.697 -3.890 1.00 91.81 377 GLU A C 1
ATOM 3195 O O . GLU A 1 377 ? -12.027 -11.790 -4.669 1.00 91.81 377 GLU A O 1
ATOM 3200 N N . ASN A 1 378 ? -13.042 -12.462 -2.790 1.00 93.12 378 ASN A N 1
ATOM 3201 C CA . ASN A 1 378 ? -13.546 -11.124 -2.453 1.00 93.12 378 ASN A CA 1
ATOM 3202 C C . ASN A 1 378 ? -12.420 -10.099 -2.213 1.00 93.12 378 ASN A C 1
ATOM 3204 O O . ASN A 1 378 ? -12.593 -8.918 -2.519 1.00 93.12 378 ASN A O 1
ATOM 3208 N N . LEU A 1 379 ? -11.260 -10.515 -1.689 1.00 93.81 379 LEU A N 1
ATOM 3209 C CA . LEU A 1 379 ? -10.099 -9.631 -1.550 1.00 93.81 379 LEU A CA 1
ATOM 3210 C C . LEU A 1 379 ? -9.501 -9.256 -2.912 1.00 93.81 379 LEU A C 1
ATOM 3212 O O . LEU A 1 379 ? -9.210 -8.079 -3.123 1.00 93.81 379 LEU A O 1
ATOM 3216 N N . THR A 1 380 ? -9.396 -10.193 -3.852 1.00 92.38 380 THR A N 1
ATOM 3217 C CA . THR A 1 380 ? -8.942 -9.914 -5.224 1.00 92.38 380 THR A CA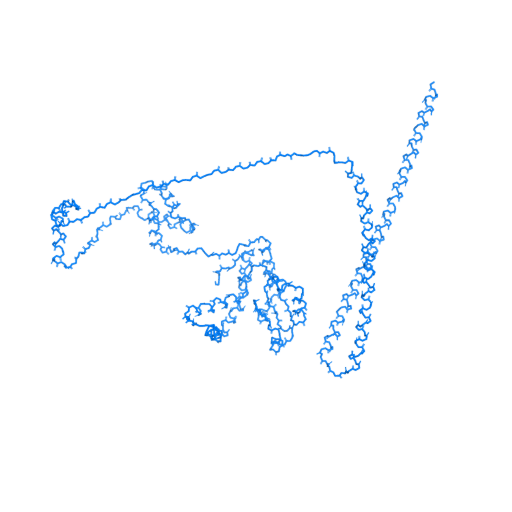 1
ATOM 3218 C C . THR A 1 380 ? -9.942 -9.042 -5.988 1.00 92.38 380 THR A C 1
ATOM 3220 O O . THR A 1 380 ? -9.563 -7.998 -6.514 1.00 92.38 380 THR A O 1
ATOM 3223 N N . LEU A 1 381 ? -11.236 -9.384 -5.967 1.00 89.88 381 LEU A N 1
ATOM 3224 C CA . LEU A 1 381 ? -12.307 -8.596 -6.597 1.00 89.88 381 LEU A CA 1
ATOM 3225 C C . LEU A 1 381 ? -12.450 -7.187 -5.994 1.00 89.88 381 LEU A C 1
ATOM 3227 O O . LEU A 1 381 ? -12.933 -6.270 -6.657 1.00 89.88 381 LEU A O 1
ATOM 3231 N N . SER A 1 382 ? -11.986 -6.967 -4.757 1.00 93.31 382 SER A N 1
ATOM 3232 C CA . SER A 1 382 ? -11.968 -5.626 -4.161 1.00 93.31 382 SER A CA 1
ATOM 3233 C C . SER A 1 382 ? -11.043 -4.639 -4.887 1.00 93.31 382 SER A C 1
ATOM 3235 O O . SER A 1 382 ? -11.197 -3.432 -4.692 1.00 93.31 382 SER A O 1
ATOM 3237 N N . MET A 1 383 ? -10.105 -5.110 -5.721 1.00 94.44 383 MET A N 1
ATOM 3238 C CA . MET A 1 383 ? -9.115 -4.265 -6.398 1.00 94.44 383 MET A CA 1
ATOM 3239 C C . MET A 1 383 ? -9.739 -3.189 -7.283 1.00 94.44 383 MET A C 1
ATOM 3241 O O . MET A 1 383 ? -9.381 -2.024 -7.129 1.00 94.44 383 MET A O 1
ATOM 3245 N N . ASP A 1 384 ? -10.722 -3.510 -8.126 1.00 93.50 384 ASP A N 1
ATOM 3246 C CA . ASP A 1 384 ? -11.363 -2.492 -8.969 1.00 93.50 384 ASP A CA 1
ATOM 3247 C C . ASP A 1 384 ? -12.073 -1.419 -8.132 1.00 93.50 384 ASP A C 1
ATOM 3249 O O . ASP A 1 384 ? -12.025 -0.232 -8.461 1.00 93.50 384 ASP A O 1
ATOM 3253 N N . ASN A 1 385 ? -12.659 -1.791 -6.989 1.00 94.06 385 ASN A N 1
ATOM 3254 C CA . ASN A 1 385 ? -13.216 -0.817 -6.051 1.00 94.06 385 ASN A CA 1
ATOM 3255 C C . ASN A 1 385 ? -12.119 0.050 -5.403 1.00 94.06 385 ASN A C 1
ATOM 3257 O O . ASN A 1 385 ? -12.292 1.260 -5.278 1.00 94.06 385 ASN A O 1
ATOM 3261 N N . ARG A 1 386 ? -10.963 -0.525 -5.038 1.00 94.44 386 ARG A N 1
ATOM 3262 C CA . ARG A 1 386 ? -9.815 0.240 -4.511 1.00 94.44 386 ARG A CA 1
ATOM 3263 C C . ARG A 1 386 ? -9.269 1.225 -5.543 1.00 94.44 386 ARG A C 1
ATOM 3265 O O . ARG A 1 386 ? -9.011 2.373 -5.199 1.00 94.44 386 ARG A O 1
ATOM 3272 N N . ILE A 1 387 ? -9.121 0.797 -6.795 1.00 94.88 387 ILE A N 1
ATOM 3273 C CA . ILE A 1 387 ? -8.645 1.619 -7.915 1.00 94.88 387 ILE A CA 1
ATOM 3274 C C . ILE A 1 387 ? -9.607 2.786 -8.168 1.00 94.88 387 ILE A C 1
ATOM 3276 O O . ILE A 1 387 ? -9.173 3.937 -8.232 1.00 94.88 387 ILE A O 1
ATOM 3280 N N . ASN A 1 388 ? -10.917 2.521 -8.213 1.00 94.56 388 ASN A N 1
ATOM 3281 C CA . ASN A 1 388 ? -11.931 3.573 -8.304 1.00 94.56 388 ASN A CA 1
ATOM 3282 C C . ASN A 1 388 ? -11.868 4.539 -7.108 1.00 94.56 388 ASN A C 1
ATOM 3284 O O . ASN A 1 388 ? -11.830 5.749 -7.318 1.00 94.56 388 ASN A O 1
ATOM 3288 N N . LEU A 1 389 ? -11.746 4.033 -5.877 1.00 94.44 389 LEU A N 1
ATOM 3289 C CA . LEU A 1 389 ? -11.606 4.860 -4.672 1.00 94.44 389 LEU A CA 1
ATOM 3290 C C . LEU A 1 389 ? -10.299 5.668 -4.617 1.00 94.44 389 LEU A C 1
ATOM 3292 O O . LEU A 1 389 ? -10.275 6.709 -3.970 1.00 94.44 389 LEU A O 1
ATOM 3296 N N . VAL A 1 390 ? -9.212 5.250 -5.273 1.00 93.19 390 VAL A N 1
ATOM 3297 C CA . VAL A 1 390 ? -8.001 6.087 -5.400 1.00 93.19 390 VAL A CA 1
ATOM 3298 C C . VAL A 1 390 ? -8.239 7.243 -6.374 1.00 93.19 390 VAL A C 1
ATOM 3300 O O . VAL A 1 390 ? -7.777 8.353 -6.112 1.00 93.19 390 VAL A O 1
ATOM 3303 N N . ILE A 1 391 ? -8.996 7.018 -7.453 1.00 94.06 391 ILE A N 1
ATOM 3304 C CA . ILE A 1 391 ? -9.358 8.059 -8.430 1.00 94.06 391 ILE A CA 1
ATOM 3305 C C . ILE A 1 391 ? -10.365 9.049 -7.825 1.00 94.06 391 ILE A C 1
ATOM 3307 O O . ILE A 1 391 ? -10.137 10.249 -7.890 1.00 94.06 391 ILE A O 1
ATOM 3311 N N . GLU A 1 392 ? -11.411 8.573 -7.140 1.00 95.12 392 GLU A N 1
ATOM 3312 C CA . GLU A 1 392 ? -12.381 9.407 -6.397 1.00 95.12 392 GLU A CA 1
ATOM 3313 C C . GLU A 1 392 ? -11.766 10.269 -5.280 1.00 95.12 392 GLU A C 1
ATOM 3315 O O . GLU A 1 392 ? -12.466 11.061 -4.644 1.00 95.12 392 GLU A O 1
ATOM 3320 N N . ARG A 1 393 ? -10.494 10.043 -4.945 1.00 92.31 393 ARG A N 1
ATOM 3321 C CA . ARG A 1 393 ? -9.774 10.752 -3.884 1.00 92.31 393 ARG A CA 1
ATOM 3322 C C . ARG A 1 393 ? -8.476 11.367 -4.396 1.00 92.31 393 ARG A C 1
ATOM 3324 O O . ARG A 1 393 ? -7.585 11.611 -3.588 1.00 92.31 393 ARG A O 1
ATOM 3331 N N . ASP A 1 394 ? -8.350 11.573 -5.706 1.00 92.38 394 ASP A N 1
ATOM 3332 C CA . ASP A 1 394 ? -7.216 12.250 -6.349 1.00 92.38 394 ASP A CA 1
ATOM 3333 C C . ASP A 1 394 ? -5.843 11.692 -5.918 1.00 92.38 394 ASP A C 1
ATOM 3335 O O . ASP A 1 394 ? -4.890 12.433 -5.695 1.00 92.38 394 ASP A O 1
ATOM 3339 N N . GLY A 1 395 ? -5.737 10.370 -5.738 1.00 89.06 395 GLY A N 1
ATOM 3340 C CA . GLY A 1 395 ? -4.510 9.698 -5.299 1.00 89.06 395 GLY A CA 1
ATOM 3341 C C . GLY A 1 395 ? -4.324 9.564 -3.779 1.00 89.06 395 GLY A C 1
ATOM 3342 O O . GLY A 1 395 ? -3.345 8.959 -3.343 1.00 89.06 395 GLY A O 1
ATOM 3343 N N . GLN A 1 396 ? -5.229 10.087 -2.946 1.00 89.62 396 GLN A N 1
ATOM 3344 C CA . GLN A 1 396 ? -5.144 10.017 -1.477 1.00 89.62 396 GLN A CA 1
ATOM 3345 C C . GLN A 1 396 ? -5.319 8.586 -0.915 1.00 89.62 396 GLN A C 1
ATOM 3347 O O . GLN A 1 396 ? -5.507 7.602 -1.637 1.00 89.62 396 GLN A O 1
ATOM 3352 N N . SER A 1 397 ? -5.228 8.448 0.415 1.00 87.44 397 SER A N 1
ATOM 3353 C CA . SER A 1 397 ? -5.393 7.158 1.099 1.00 87.44 397 SER A CA 1
ATOM 3354 C C . SER A 1 397 ? -6.855 6.711 1.225 1.00 87.44 397 SER A C 1
ATOM 3356 O O . SER A 1 397 ? -7.702 7.440 1.745 1.00 87.44 397 SER A O 1
ATOM 3358 N N . ILE A 1 398 ? -7.107 5.454 0.852 1.00 88.75 398 ILE A N 1
ATOM 3359 C CA . ILE A 1 398 ? -8.403 4.756 0.923 1.00 88.75 398 ILE A CA 1
ATOM 3360 C C . ILE A 1 398 ? -8.586 3.979 2.247 1.00 88.75 398 ILE A C 1
ATOM 3362 O O . ILE A 1 398 ? -9.542 3.224 2.422 1.00 88.75 398 ILE A O 1
ATOM 3366 N N . ASN A 1 399 ? -7.688 4.188 3.218 1.00 81.25 399 ASN A N 1
ATOM 3367 C CA . ASN A 1 399 ? -7.700 3.545 4.536 1.00 81.25 399 ASN A CA 1
ATOM 3368 C C . ASN A 1 399 ? -9.025 3.744 5.301 1.00 81.25 399 ASN A C 1
ATOM 3370 O O . ASN A 1 399 ? -9.250 4.800 5.907 1.00 81.25 399 ASN A O 1
ATOM 3374 N N . GLY A 1 400 ? -9.856 2.701 5.366 1.00 73.69 400 GLY A N 1
ATOM 3375 C CA . GLY A 1 400 ? -11.136 2.688 6.084 1.00 73.69 400 GLY A CA 1
ATOM 3376 C C . GLY A 1 400 ? -12.395 2.744 5.216 1.00 73.69 400 GLY A C 1
ATOM 3377 O O . GLY A 1 400 ? -13.470 2.952 5.773 1.00 73.69 400 GLY A O 1
ATOM 3378 N N . PHE A 1 401 ? -12.266 2.546 3.901 1.00 71.69 401 PHE A N 1
ATOM 3379 C CA . PHE A 1 401 ? -13.365 2.091 3.030 1.00 71.69 401 PHE A CA 1
ATOM 3380 C C . PHE A 1 401 ? -13.463 0.553 2.945 1.00 71.69 401 PHE A C 1
ATOM 3382 O O . PHE A 1 401 ? -14.363 0.026 2.299 1.00 71.69 401 PHE A O 1
ATOM 3389 N N . PHE A 1 402 ? -12.546 -0.130 3.637 1.00 66.38 402 PHE A N 1
ATOM 3390 C CA . PHE A 1 402 ? -12.385 -1.571 3.810 1.00 66.38 402 PHE A CA 1
ATOM 3391 C C . PHE A 1 402 ? -12.028 -1.835 5.290 1.00 66.38 402 PHE A C 1
ATOM 3393 O O . PHE A 1 402 ? -11.549 -0.871 5.953 1.00 66.38 402 PHE A O 1
#